Protein AF-A0A8T3SJV3-F1 (afdb_monomer)

Radius of gyration: 27.87 Å; Cα contacts (8 Å, |Δi|>4): 779; chains: 1; bounding box: 63×51×88 Å

Foldseek 3Di:
DDDWDWDWDDLQQKIWIAIPPQQKIKIWFNFDPPPFTWTFIWIDRNVRTQDTDTDGLPPVRLLVQLCSSCVSVVHDSVVSSVRSVVRVVVVVVVVVVVVDDDDPVPDDDDDPLQQAQKPLAFGFAFEEEEDAPPLCPVLVLLQSQLQQQQQDCQAPPIGGSHHEEEEEEALPDQDVVVSVQSNCQSCVQVVHDPVPRNYYHHYDYCVQEALLVCLRVLSNCLVRHQEYEYHAPVSRFDDQDPPHDLVNRVVSNLVSVVSSPTGYYHYAYADPVCNVVVVPDLRHGPTDCSVVVRHQWYWYKDKDWDPDDQPQKTKIKIKIFTNHHNPDDRGDIAIWMWIWGDAPPDDGIHIGIGGVVVVVVCVVVVHDDDDSVLRVLLVVQVVVPQQALVSSCVSVVHDSVVSRVSNVVVVVRVVVVVVVD

Sequence (421 aa):
MTEQHLTTTRLGRSYQVNVDPLGAEFMFRDVNVTGELHADVSVKHGTTHLFRTSTTLSLTGRDRVAKTAAELDSGDGEAWRRATFAAVEAILAEEESLGGLIDLRQAEAAQAGTEMVVEGIFPRANTALIAPNEIGKTTVARALCLSITTGQEIIPGLLPAVTGPVLYVAGEDPYADFHARSLDEICRGIGYMRAEAPHAIDLFKPRGRPLHRLARGLAERADEYVAVILDSHQSLLGEVHDGGGIRDRDSLFWTALDEIGIPSFTIGHPNRGDRQRWNASDGSFAGSDVNQDRIRCRWMARSKDDDEPLIGIYRRRYTLDNLKWTHGPRFAPVSFAIERFRAYGEEGWTLRFTPSEELQREQGEGRSVGRPTVFGETLAAWQAGARAPKQLAEVLSISQATARQRLHRFREDLNKGESDA

Nearest PDB structures (foldseek):
  1nlf-assembly1_A  TM=7.055E-01  e=2.440E-07  Escherichia coli
  8gms-assembly1_F  TM=5.603E-01  e=9.670E-08  Escherichia coli
  8dba-assembly1_A  TM=6.289E-01  e=2.468E-06  Cereibacter sphaeroides
  3cmt-assembly2_D  TM=3.994E-01  e=6.157E-07  unclassified
  3cmw-assembly1_A  TM=4.013E-01  e=2.615E-06  Escherichia coli

Secondary structure (DSSP, 8-state):
-PPPEEEEEEETTEEEEEEETTTEEEEEEEEE-SSS-EEEEEEEETTEEEEEEEEE-SHHHHHHHHHHHHHHHT--HHHHHHHHHHHHHHHHHHHHHHTSPP-TTTSPPPPTTTTEEETTTEESS-EEEE--TTS-HHHHHHHHHHHHHHT---STT--BSS-S-EEEEESS---HHHHHHHHHHHHHHTT--GGG-SS-EEEE--TT--GGGTHHHHHTTGGG-SEEEEE-HHHHSPP--TT--HHHHHHHHHHHHHHH-S-EEEEEPBPHHHHTTGGGS--PBSS-HHHHHH-SEEEEEEEEE-SS--TTEEEEEEEEEEEEESSSSPPPPEEEEEEEE--TT-SS-EEEEEEHHHHHHHHHTT--TT--HHHHHHHHHHHTT--SHHHHHHHHT--HHHHHHHHHHHHHHHHHHTT--

Solvent-accessible surface area (backbone atoms only — not comparable to full-atom values): 22761 Å² total; per-residue (Å²): 132,84,80,72,50,74,52,78,46,80,28,57,56,24,37,40,31,38,33,36,90,76,46,33,38,39,36,35,30,65,55,36,77,83,74,71,43,30,26,43,37,33,39,27,50,73,93,44,75,72,52,74,49,77,44,47,68,45,77,69,37,40,51,48,54,11,50,53,48,15,64,73,66,74,49,61,46,67,59,32,38,52,48,43,49,52,48,51,52,53,49,52,54,51,57,55,54,71,74,48,87,77,59,72,90,74,52,80,74,81,62,89,74,70,56,34,41,26,39,81,73,34,47,66,38,42,21,35,44,31,34,60,85,91,69,53,61,68,56,54,52,52,44,49,49,49,11,23,19,59,55,39,67,51,45,62,87,38,41,35,61,42,68,38,23,31,38,36,37,29,42,71,62,74,52,64,66,62,54,49,51,54,50,46,16,38,24,53,44,74,76,46,60,73,91,69,41,85,30,56,77,46,80,43,66,55,82,83,46,23,41,54,85,42,18,64,74,45,9,68,47,29,88,73,33,68,34,38,39,35,40,28,47,79,45,27,45,56,80,78,49,100,90,50,50,67,54,51,39,49,45,42,39,51,53,21,49,61,38,29,68,52,26,32,42,32,33,34,49,43,30,79,76,39,59,81,42,54,95,78,42,89,64,55,66,51,81,38,70,59,56,66,69,64,42,38,29,34,31,29,55,45,75,46,71,55,96,69,76,50,88,66,37,50,51,33,40,38,36,38,38,51,78,41,42,79,89,56,80,62,48,72,68,47,45,29,27,46,36,41,31,50,59,90,92,57,92,62,61,30,29,36,52,42,46,40,67,61,52,52,50,25,65,74,68,75,43,76,85,81,61,63,59,68,52,61,50,50,52,51,38,37,77,74,64,33,83,46,31,65,48,34,10,62,75,66,74,48,54,50,70,57,24,38,53,52,54,50,51,54,49,58,52,52,60,50,59,66,73,79,108

pLDDT: mean 85.21, std 13.54, range [33.5, 98.12]

Mean predicted aligned error: 10.96 Å

Structure (mmCIF, N/CA/C/O backbone):
data_AF-A0A8T3SJV3-F1
#
_entry.id   AF-A0A8T3SJV3-F1
#
loop_
_atom_site.group_PDB
_atom_site.id
_atom_site.type_symbol
_atom_site.label_atom_id
_atom_site.label_alt_id
_atom_site.label_comp_id
_atom_site.label_asym_id
_atom_site.label_entity_id
_atom_site.label_seq_id
_atom_site.pdbx_PDB_ins_code
_atom_site.Cartn_x
_atom_site.Cartn_y
_atom_site.Cartn_z
_atom_site.occupancy
_atom_site.B_iso_or_equiv
_atom_site.auth_seq_id
_atom_site.auth_comp_id
_atom_site.auth_asym_id
_atom_site.auth_atom_id
_atom_site.pdbx_PDB_model_num
ATOM 1 N N . MET A 1 1 ? -36.702 -9.887 29.565 1.00 53.41 1 MET A N 1
ATOM 2 C CA . MET A 1 1 ? -35.486 -9.129 29.217 1.00 53.41 1 MET A CA 1
ATOM 3 C C . MET A 1 1 ? -35.199 -9.443 27.770 1.00 53.41 1 MET A C 1
ATOM 5 O O . MET A 1 1 ? -35.078 -10.616 27.453 1.00 53.41 1 MET A O 1
ATOM 9 N N . THR A 1 2 ? -35.241 -8.446 26.895 1.00 58.94 2 THR A N 1
ATOM 10 C CA . THR A 1 2 ? -34.929 -8.629 25.475 1.00 58.94 2 THR A CA 1
ATOM 11 C C . THR A 1 2 ? -33.422 -8.827 25.354 1.00 58.94 2 THR A C 1
ATOM 13 O O . THR A 1 2 ? -32.664 -8.030 25.906 1.00 58.94 2 THR A O 1
ATOM 16 N N . GLU A 1 3 ? -33.001 -9.919 24.726 1.00 76.81 3 GLU A N 1
ATOM 17 C CA . GLU A 1 3 ? -31.591 -10.230 24.488 1.00 76.81 3 GLU A CA 1
ATOM 18 C C . GLU A 1 3 ? -30.996 -9.159 23.559 1.00 76.81 3 GLU A C 1
ATOM 20 O O . GLU A 1 3 ? -31.620 -8.790 22.563 1.00 76.81 3 GLU A O 1
ATOM 25 N N . GLN A 1 4 ? -29.850 -8.582 23.932 1.00 81.81 4 GLN A N 1
ATOM 26 C CA . GLN A 1 4 ? -29.147 -7.624 23.077 1.00 81.81 4 GLN A CA 1
ATOM 27 C C . GLN A 1 4 ? -28.319 -8.404 22.063 1.00 81.81 4 GLN A C 1
ATOM 29 O O . GLN A 1 4 ? -27.531 -9.267 22.447 1.00 81.81 4 GLN A O 1
ATOM 34 N N . HIS A 1 5 ? -28.477 -8.081 20.784 1.00 89.38 5 HIS A N 1
ATOM 35 C CA . HIS A 1 5 ? -27.623 -8.623 19.736 1.00 89.38 5 HIS A CA 1
ATOM 36 C C . HIS A 1 5 ? -26.488 -7.636 19.471 1.00 89.38 5 HIS A C 1
ATOM 38 O O . HIS A 1 5 ? -26.721 -6.451 19.237 1.00 89.38 5 HIS A O 1
ATOM 44 N N . LEU A 1 6 ? -25.256 -8.132 19.559 1.00 93.69 6 LEU A N 1
ATOM 45 C CA . LEU A 1 6 ? -24.036 -7.349 19.407 1.00 93.69 6 LEU A CA 1
ATOM 46 C C . LEU A 1 6 ? -23.305 -7.821 18.158 1.00 93.69 6 LEU A C 1
ATOM 48 O O . LEU A 1 6 ? -23.111 -9.021 17.973 1.00 93.69 6 LEU A O 1
ATOM 52 N N . THR A 1 7 ? -22.865 -6.877 17.334 1.00 94.19 7 THR A N 1
ATOM 53 C CA . THR A 1 7 ? -21.904 -7.153 16.261 1.00 94.19 7 THR A CA 1
ATOM 54 C C . THR A 1 7 ? -20.659 -6.321 16.508 1.00 94.19 7 THR A C 1
ATOM 56 O O . THR A 1 7 ? -20.746 -5.093 16.537 1.00 94.19 7 THR A O 1
ATOM 59 N N . THR A 1 8 ? -19.519 -6.988 16.676 1.00 94.06 8 THR A N 1
ATOM 60 C CA . THR A 1 8 ? -18.215 -6.351 16.887 1.00 94.06 8 THR A CA 1
ATOM 61 C C . THR A 1 8 ? -17.354 -6.527 15.644 1.00 94.06 8 THR A C 1
ATOM 63 O O . THR A 1 8 ? -17.212 -7.634 15.130 1.00 94.06 8 THR A O 1
ATOM 66 N N . THR A 1 9 ? -16.756 -5.440 15.170 1.00 90.88 9 THR A N 1
ATOM 67 C CA . THR A 1 9 ? -15.802 -5.435 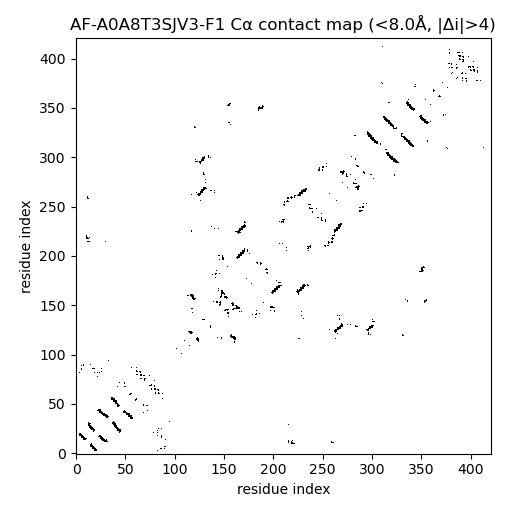14.060 1.00 90.88 9 THR A CA 1
ATOM 68 C C . THR A 1 9 ? -14.520 -4.761 14.521 1.00 90.88 9 THR A C 1
ATOM 70 O O . THR A 1 9 ? -14.537 -3.616 14.977 1.00 90.88 9 THR A O 1
ATOM 73 N N . ARG A 1 10 ? -13.398 -5.476 14.417 1.00 86.62 10 ARG A N 1
ATOM 74 C CA . ARG A 1 10 ? -12.076 -4.951 14.758 1.00 86.62 10 ARG A CA 1
ATOM 75 C C . ARG A 1 10 ? -11.429 -4.303 13.536 1.00 86.62 10 ARG A C 1
ATOM 77 O O . ARG A 1 10 ? -11.352 -4.917 12.478 1.00 86.62 10 ARG A O 1
ATOM 84 N N . LEU A 1 11 ? -10.923 -3.087 13.713 1.00 83.69 11 LEU A N 1
ATOM 85 C CA . LEU A 1 11 ? -10.295 -2.254 12.689 1.00 83.69 11 LEU A CA 1
ATOM 86 C C . LEU A 1 11 ? -8.917 -1.792 13.194 1.00 83.69 11 LEU A C 1
ATOM 88 O O . LEU A 1 11 ? -8.758 -0.694 13.734 1.00 83.69 11 LEU A O 1
ATOM 92 N N . GLY A 1 12 ? -7.917 -2.673 13.112 1.00 79.25 12 GLY A N 1
ATOM 93 C CA . GLY A 1 12 ? -6.610 -2.455 13.740 1.00 79.25 12 GLY A CA 1
ATOM 94 C C . GLY A 1 12 ? -6.724 -2.393 15.269 1.00 79.25 12 GLY A C 1
ATOM 95 O O . GLY A 1 12 ? -7.084 -3.380 15.909 1.00 79.25 12 GLY A O 1
ATOM 96 N N . ARG A 1 13 ? -6.418 -1.231 15.863 1.00 81.56 13 ARG A N 1
ATOM 97 C CA . ARG A 1 13 ? -6.594 -0.950 17.307 1.00 81.56 13 ARG A CA 1
ATOM 98 C C . ARG A 1 13 ? -7.933 -0.290 17.658 1.00 81.56 13 ARG A C 1
ATOM 100 O O . ARG A 1 13 ? -8.134 0.129 18.800 1.00 81.56 13 ARG A O 1
ATOM 107 N N . SER A 1 14 ? -8.816 -0.138 16.678 1.00 88.81 14 SER A N 1
ATOM 108 C CA . SER A 1 14 ? -10.160 0.401 16.859 1.00 88.81 14 SER A CA 1
ATOM 109 C C . SER A 1 14 ? -11.202 -0.721 16.811 1.00 88.81 14 SER A C 1
ATOM 111 O O . SER A 1 14 ? -10.993 -1.754 16.178 1.00 88.81 14 SER A O 1
ATOM 113 N N . TYR A 1 15 ? -12.340 -0.505 17.465 1.00 92.19 15 TYR A N 1
ATOM 114 C CA . TYR A 1 15 ? -13.470 -1.430 17.498 1.00 92.19 15 TYR A CA 1
ATOM 115 C C . TYR A 1 15 ? -14.757 -0.690 17.176 1.00 92.19 15 TYR A C 1
ATOM 117 O O . TYR A 1 15 ? -15.078 0.310 17.821 1.00 92.19 15 TYR A O 1
ATOM 125 N N . GLN A 1 16 ? -15.514 -1.218 16.224 1.00 94.50 16 GLN A N 1
ATOM 126 C CA . GLN A 1 16 ? -16.895 -0.827 15.994 1.00 94.50 16 GLN A CA 1
ATOM 127 C C . GLN A 1 16 ? -17.814 -1.862 16.635 1.00 94.50 16 GLN A C 1
ATOM 129 O O . GLN A 1 16 ? -17.671 -3.055 16.379 1.00 94.50 16 GLN A O 1
ATOM 134 N N . VAL A 1 17 ? -18.757 -1.410 17.456 1.00 96.38 17 VAL A N 1
ATOM 135 C CA . VAL A 1 17 ? -19.753 -2.264 18.102 1.00 96.38 17 VAL A CA 1
ATOM 136 C C . VAL A 1 17 ? -21.145 -1.727 17.814 1.00 96.38 17 VAL A C 1
ATOM 138 O O . VAL A 1 17 ? -21.487 -0.620 18.226 1.00 96.38 17 VAL A O 1
ATOM 141 N N . ASN A 1 18 ? -21.952 -2.529 17.128 1.00 96.44 18 ASN A N 1
ATOM 142 C CA . ASN A 1 18 ? -23.364 -2.252 16.885 1.00 96.44 18 ASN A CA 1
ATOM 143 C C . ASN A 1 18 ? -24.213 -3.000 17.919 1.00 96.44 18 ASN A C 1
ATOM 145 O O . ASN A 1 18 ? -23.972 -4.184 18.166 1.00 96.44 18 ASN A O 1
ATOM 149 N N . VAL A 1 19 ? -25.184 -2.312 18.526 1.00 95.44 19 VAL A N 1
ATOM 150 C CA . VAL A 1 19 ? -26.046 -2.849 19.588 1.00 95.44 19 VAL A CA 1
ATOM 151 C C . VAL A 1 19 ? -27.517 -2.776 19.181 1.00 95.44 19 VAL A C 1
ATOM 153 O O . VAL A 1 19 ? -28.137 -1.708 19.213 1.00 95.44 19 VAL A O 1
ATOM 156 N N . ASP A 1 20 ? -28.101 -3.932 18.882 1.00 92.06 20 ASP A N 1
ATOM 157 C CA . ASP A 1 20 ? -29.518 -4.092 18.560 1.00 92.06 20 ASP A CA 1
ATOM 158 C C . ASP A 1 20 ? -30.336 -4.562 19.778 1.00 92.06 20 ASP A C 1
ATOM 160 O O . ASP A 1 20 ? -29.818 -5.262 20.655 1.00 92.06 20 ASP A O 1
ATOM 164 N N . PRO A 1 21 ? -31.630 -4.193 19.873 1.00 90.44 21 PRO A N 1
ATOM 165 C CA . PRO A 1 21 ? -32.402 -3.375 18.927 1.00 90.44 21 PRO A CA 1
ATOM 166 C C . PRO A 1 21 ? -32.276 -1.860 19.172 1.00 90.44 21 PRO A C 1
ATOM 168 O O . PRO A 1 21 ? -33.058 -1.092 18.620 1.00 90.44 21 PRO A O 1
ATOM 171 N N . LEU A 1 22 ? -31.348 -1.418 20.031 1.00 91.50 22 LEU A N 1
ATOM 172 C CA . LEU A 1 22 ? -31.178 0.006 20.339 1.00 91.50 22 LEU A CA 1
ATOM 173 C C . LEU A 1 22 ? -30.741 0.811 19.103 1.00 91.50 22 LEU A C 1
ATOM 175 O O . LEU A 1 22 ? -30.926 2.018 19.087 1.00 91.50 22 LEU A O 1
ATOM 179 N N . GLY A 1 23 ? -30.161 0.170 18.082 1.00 92.19 23 GLY A N 1
ATOM 180 C CA . GLY A 1 23 ? -29.644 0.857 16.896 1.00 92.19 23 GLY A CA 1
ATOM 181 C C . GLY A 1 23 ? -28.459 1.771 17.221 1.00 92.19 23 GLY A C 1
ATOM 182 O O . GLY A 1 23 ? -28.216 2.756 16.517 1.00 92.19 23 GLY A O 1
ATOM 183 N N . ALA A 1 24 ? -27.759 1.480 18.321 1.00 95.06 24 ALA A N 1
ATOM 184 C CA . ALA A 1 24 ? -26.604 2.238 18.772 1.00 95.06 24 ALA A CA 1
ATOM 185 C C . ALA A 1 24 ? -25.328 1.689 18.127 1.00 95.06 24 ALA A C 1
ATOM 187 O O . ALA A 1 24 ? -25.087 0.484 18.145 1.00 95.06 24 ALA A O 1
ATOM 188 N N . GLU A 1 25 ? -24.489 2.585 17.619 1.00 97.19 25 GLU A N 1
ATOM 189 C CA . GLU A 1 25 ? -23.148 2.272 17.128 1.00 97.19 25 GLU A CA 1
ATOM 190 C C . GLU A 1 25 ? -22.127 2.956 18.037 1.00 97.19 25 GLU A C 1
ATOM 192 O O . GLU A 1 25 ? -22.140 4.178 18.214 1.00 97.19 25 GLU A O 1
ATOM 197 N N . PHE A 1 26 ? -21.219 2.165 18.597 1.00 96.69 26 PHE A N 1
ATOM 198 C CA . PHE A 1 26 ? -20.078 2.637 19.362 1.00 96.69 26 PHE A CA 1
ATOM 199 C C . PHE A 1 26 ? -18.807 2.407 18.554 1.00 96.69 26 PHE A C 1
ATOM 201 O O . PHE A 1 26 ? -18.559 1.310 18.066 1.00 96.69 26 PHE A O 1
ATOM 208 N N . MET A 1 27 ? -17.969 3.430 18.452 1.00 95.00 27 MET A N 1
ATOM 209 C CA . MET A 1 27 ? -16.641 3.329 17.863 1.00 95.00 27 MET A CA 1
ATOM 210 C C . MET A 1 27 ? -15.602 3.663 18.926 1.00 95.00 27 MET A C 1
ATOM 212 O O . MET A 1 27 ? -15.489 4.820 19.336 1.00 95.00 27 MET A O 1
ATOM 216 N N . PHE A 1 28 ? -14.843 2.662 19.352 1.00 93.25 28 PHE A N 1
ATOM 217 C CA . PHE A 1 28 ? -13.789 2.768 20.353 1.00 93.25 28 PHE A CA 1
ATOM 218 C C . PHE A 1 28 ? -12.440 2.787 19.650 1.00 93.25 28 PHE A C 1
ATOM 220 O O . PHE A 1 28 ? -12.021 1.784 19.083 1.00 93.25 28 PHE A O 1
ATOM 227 N N . ARG A 1 29 ? -11.764 3.933 19.659 1.00 89.25 29 ARG A N 1
ATOM 228 C CA . ARG A 1 29 ? -10.498 4.134 18.948 1.00 89.25 29 ARG A CA 1
ATOM 229 C C . ARG A 1 29 ? -9.308 4.111 19.889 1.00 89.25 29 ARG A C 1
ATOM 231 O O . ARG A 1 29 ? -9.427 4.560 21.027 1.00 89.25 29 ARG A O 1
ATOM 238 N N . ASP A 1 30 ? -8.154 3.692 19.369 1.00 81.69 30 ASP A N 1
ATOM 239 C CA . ASP A 1 30 ? -6.894 3.594 20.122 1.00 81.69 30 ASP A CA 1
ATOM 240 C C . ASP A 1 30 ? -7.043 2.786 21.412 1.00 81.69 30 ASP A C 1
ATOM 242 O O . ASP A 1 30 ? -6.553 3.193 22.470 1.00 81.69 30 ASP A O 1
ATOM 246 N N . VAL A 1 31 ? -7.730 1.645 21.332 1.00 83.50 31 VAL A N 1
ATOM 247 C CA . VAL A 1 31 ? -7.886 0.785 22.498 1.00 83.50 31 VAL A CA 1
ATOM 248 C C . VAL A 1 31 ? -6.495 0.364 22.972 1.00 83.50 31 VAL A C 1
ATOM 250 O O . VAL A 1 31 ? -5.650 -0.146 22.222 1.00 83.50 31 VAL A O 1
ATOM 253 N N . ASN A 1 32 ? -6.204 0.698 24.226 1.00 77.94 32 ASN A N 1
ATOM 254 C CA . ASN A 1 32 ? -4.942 0.377 24.865 1.00 77.94 32 ASN A CA 1
ATOM 255 C C . ASN A 1 32 ? -5.185 -0.454 26.120 1.00 77.94 32 ASN A C 1
ATOM 257 O O . ASN A 1 32 ? -5.741 0.043 27.095 1.00 77.94 32 ASN A O 1
ATOM 261 N N . VAL A 1 33 ? -4.721 -1.701 26.081 1.00 70.19 33 VAL A N 1
ATOM 262 C CA . VAL A 1 33 ? -4.830 -2.694 27.157 1.00 70.19 33 VAL A CA 1
ATOM 263 C C . VAL A 1 33 ? -3.687 -2.627 28.181 1.00 70.19 33 VAL A C 1
ATOM 265 O O . VAL A 1 33 ? -3.643 -3.432 29.109 1.00 70.19 33 VAL A O 1
ATOM 268 N N . THR A 1 34 ? -2.758 -1.666 28.085 1.00 63.56 34 THR A N 1
ATOM 269 C CA . THR A 1 34 ? -1.727 -1.488 29.123 1.00 63.56 34 THR A CA 1
ATOM 270 C C . THR A 1 34 ? 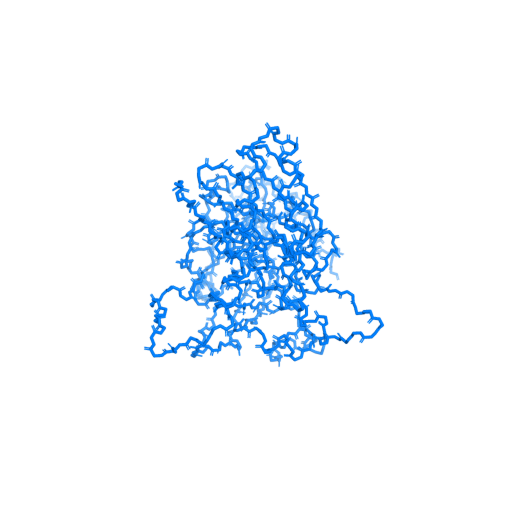-2.313 -0.830 30.378 1.00 63.56 34 THR A C 1
ATOM 272 O O . THR A 1 34 ? -2.253 0.390 30.532 1.00 63.56 34 THR A O 1
ATOM 275 N N . GLY A 1 35 ? -2.860 -1.638 31.288 1.00 66.81 35 GLY A N 1
ATOM 276 C CA . GLY A 1 35 ? -3.470 -1.173 32.535 1.00 66.81 35 GLY A CA 1
ATOM 277 C C . GLY A 1 35 ? -4.979 -0.990 32.396 1.00 66.81 35 GLY A C 1
ATOM 27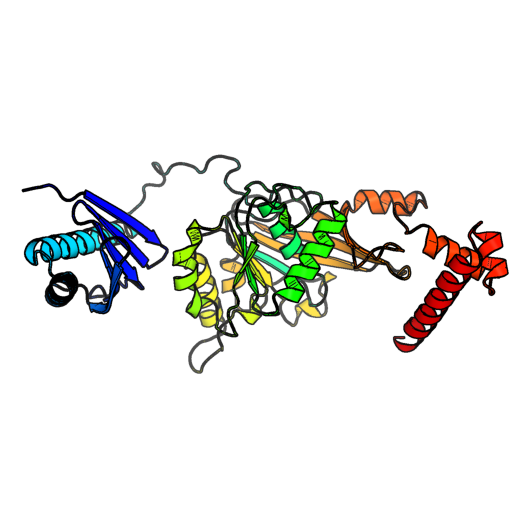8 O O . GLY A 1 35 ? -5.686 -1.944 32.085 1.00 66.81 35 GLY A O 1
ATOM 279 N N . GLU A 1 36 ? -5.490 0.214 32.656 1.00 68.62 36 GLU A N 1
ATOM 280 C CA . GLU A 1 36 ? -6.909 0.502 32.439 1.00 68.62 36 GLU A CA 1
ATOM 281 C C . GLU A 1 36 ? -7.181 0.781 30.952 1.00 68.62 36 GLU A C 1
ATOM 283 O O . GLU A 1 36 ? -6.508 1.610 30.338 1.00 68.62 36 GLU A O 1
ATOM 288 N N . LEU A 1 37 ? -8.187 0.101 30.390 1.00 80.50 37 LEU A N 1
ATOM 289 C CA . LEU A 1 37 ? -8.568 0.197 28.980 1.00 80.50 37 LEU A CA 1
ATOM 290 C C . LEU A 1 37 ? -8.942 1.646 28.624 1.00 80.50 37 LEU A C 1
ATOM 292 O O . LEU A 1 37 ? -10.012 2.119 29.000 1.00 80.50 37 LEU A O 1
ATOM 296 N N . HIS A 1 38 ? -8.074 2.368 27.922 1.00 88.00 38 HIS A N 1
ATOM 297 C CA . HIS A 1 38 ? -8.344 3.737 27.471 1.00 88.00 38 HIS A CA 1
ATOM 298 C C . HIS A 1 38 ? -8.762 3.737 26.000 1.00 88.00 38 HIS A C 1
ATOM 300 O O . HIS A 1 38 ? -8.158 3.023 25.201 1.00 88.00 38 HIS A O 1
ATOM 306 N N . ALA A 1 39 ? -9.763 4.548 25.643 1.00 89.88 39 ALA A N 1
ATOM 307 C CA . ALA A 1 39 ? -10.222 4.692 24.265 1.00 89.88 39 ALA A CA 1
ATOM 308 C C . ALA A 1 39 ? -10.775 6.096 23.968 1.00 89.88 39 ALA A C 1
ATOM 310 O O . ALA A 1 39 ? -11.297 6.795 24.841 1.00 89.88 39 ALA A O 1
ATOM 311 N N . ASP A 1 40 ? -10.705 6.492 22.700 1.00 91.94 40 ASP A N 1
ATOM 312 C CA . ASP A 1 40 ? -11.484 7.598 22.144 1.00 91.94 40 ASP A CA 1
ATOM 313 C C . ASP A 1 40 ? -12.798 7.052 21.570 1.00 91.94 40 ASP A C 1
ATOM 315 O O . ASP A 1 40 ? -12.828 6.402 20.525 1.00 91.94 40 ASP A O 1
ATOM 319 N N . VAL A 1 41 ? -13.880 7.278 22.308 1.00 94.31 41 VAL A N 1
ATOM 320 C CA . VAL A 1 41 ? -15.206 6.710 22.079 1.00 94.31 41 VAL A CA 1
ATOM 321 C C . VAL A 1 41 ? -16.064 7.702 21.310 1.00 94.31 41 VAL A C 1
ATOM 323 O O . VAL A 1 41 ? -16.246 8.843 21.733 1.00 94.31 41 VAL A O 1
ATOM 326 N N . SER A 1 42 ? -16.644 7.261 20.201 1.00 96.50 42 SER A N 1
ATOM 327 C CA . SER A 1 42 ? -17.703 7.971 19.485 1.00 96.50 42 SER A CA 1
ATOM 328 C C . SER A 1 42 ? -18.975 7.138 19.515 1.00 96.50 42 SER A C 1
ATOM 330 O O . SER A 1 42 ? -18.911 5.923 19.353 1.00 96.50 42 SER A O 1
ATOM 332 N N . VAL A 1 43 ? -20.113 7.790 19.742 1.00 96.56 43 VAL A N 1
ATOM 333 C CA . VAL A 1 43 ? -21.419 7.130 19.843 1.00 96.56 43 VAL A CA 1
ATOM 334 C C . VAL A 1 43 ? -22.367 7.727 18.813 1.00 96.56 43 VAL A C 1
ATOM 336 O O . VAL A 1 43 ? -22.484 8.954 18.699 1.00 96.56 43 VAL A O 1
ATOM 339 N N . LYS A 1 44 ? -23.058 6.860 18.076 1.00 96.88 44 LYS A N 1
ATOM 340 C CA . LYS A 1 44 ? -24.134 7.217 17.153 1.00 96.88 44 LYS A CA 1
ATOM 341 C C . LYS A 1 44 ? -25.406 6.444 17.490 1.00 96.88 44 LYS A C 1
ATOM 343 O O . LYS A 1 44 ? -25.342 5.342 18.028 1.00 96.88 44 LYS A O 1
ATOM 348 N N . HIS A 1 45 ? -26.546 7.015 17.126 1.00 96.06 45 HIS A N 1
ATOM 349 C CA . HIS A 1 45 ? -27.838 6.335 17.122 1.00 96.06 45 HIS A CA 1
ATOM 350 C C . HIS A 1 45 ? -28.478 6.528 15.744 1.00 96.06 45 HIS A C 1
ATOM 352 O O . HIS A 1 45 ? -28.711 7.661 15.304 1.00 96.06 45 HIS A O 1
ATOM 358 N N . GLY A 1 46 ? -28.669 5.426 15.012 1.00 90.75 46 GLY A N 1
ATOM 359 C CA . GLY A 1 46 ? -28.992 5.477 13.586 1.00 90.75 46 GLY A CA 1
ATOM 360 C C . GLY A 1 46 ? -27.934 6.263 12.799 1.00 90.75 46 GLY A C 1
ATOM 361 O O . GLY A 1 46 ? -26.742 5.980 12.876 1.00 90.75 46 GLY A O 1
ATOM 362 N N . THR A 1 47 ? -28.351 7.292 12.059 1.00 90.69 47 THR A N 1
ATOM 363 C CA . THR A 1 47 ? -27.437 8.160 11.290 1.00 90.69 47 THR A CA 1
ATOM 364 C C . THR A 1 47 ? -26.885 9.344 12.090 1.00 90.69 47 THR A C 1
ATOM 366 O O . THR A 1 47 ? -26.066 10.106 11.573 1.00 90.69 47 THR A O 1
ATOM 369 N N . THR A 1 48 ? -27.342 9.548 13.327 1.00 94.06 48 THR A N 1
ATOM 370 C CA . THR A 1 48 ? -27.022 10.740 14.118 1.00 94.06 48 THR A CA 1
ATOM 371 C C . THR A 1 48 ? -25.818 10.482 15.009 1.00 94.06 48 THR A C 1
ATOM 373 O O . THR A 1 48 ? -25.840 9.603 15.868 1.00 94.06 48 THR A O 1
ATOM 376 N N . HIS A 1 49 ? -24.766 11.284 14.847 1.00 96.31 49 HIS A N 1
ATOM 377 C CA . HIS A 1 49 ? -23.644 11.295 15.781 1.00 96.31 49 HIS A CA 1
ATOM 378 C C . HIS A 1 49 ? -24.024 12.060 17.050 1.00 96.31 49 HIS A C 1
ATOM 380 O O . HIS A 1 49 ? -24.289 13.260 16.986 1.00 96.31 49 HIS A O 1
ATOM 386 N N . LEU A 1 50 ? -24.000 11.381 18.198 1.00 96.25 50 LEU A N 1
ATOM 387 C CA . LEU A 1 50 ? -24.332 11.985 19.485 1.00 96.25 50 LEU A CA 1
ATOM 388 C C . LEU A 1 50 ? -23.128 12.753 20.036 1.00 96.25 50 LEU A C 1
ATOM 390 O O . LEU A 1 50 ? -23.194 13.964 20.236 1.00 96.25 50 LEU A O 1
ATOM 394 N N . PHE A 1 51 ? -21.998 12.072 20.246 1.00 96.75 51 PHE A N 1
ATOM 395 C CA . PHE A 1 51 ? -20.785 12.693 20.783 1.00 96.75 51 PHE A CA 1
ATOM 396 C C . PHE A 1 51 ? -19.520 11.868 20.518 1.00 96.75 51 PHE A C 1
ATOM 398 O O . PHE A 1 51 ? -19.570 10.702 20.124 1.00 96.75 51 PHE A O 1
ATOM 405 N N . ARG A 1 52 ? -18.373 12.503 20.786 1.00 95.81 52 ARG A N 1
ATOM 406 C CA . ARG A 1 52 ? -17.042 11.891 20.830 1.00 95.81 52 ARG A CA 1
ATOM 407 C C . ARG A 1 52 ? -16.315 12.331 22.097 1.00 95.81 52 ARG A C 1
ATOM 409 O O . ARG A 1 52 ? -16.352 13.513 22.441 1.00 95.81 52 ARG A O 1
ATOM 416 N N . THR A 1 53 ? -15.670 11.405 22.797 1.00 94.50 53 THR A N 1
ATOM 417 C CA . THR A 1 53 ? -14.938 11.688 24.034 1.00 94.50 53 THR A CA 1
ATOM 418 C C . THR A 1 53 ? -13.794 10.703 24.251 1.00 94.50 53 THR A C 1
ATOM 420 O O . THR A 1 53 ? -13.899 9.539 23.889 1.00 94.50 53 THR A O 1
ATOM 423 N N . SER A 1 54 ? -12.718 11.145 24.899 1.00 92.75 54 SER A N 1
ATOM 424 C CA . SER A 1 54 ? -11.652 10.251 25.359 1.00 92.75 54 SER A CA 1
ATOM 425 C C . SER A 1 54 ? -11.894 9.882 26.814 1.00 92.75 54 SER A C 1
ATOM 427 O O . SER A 1 54 ? -12.097 10.759 27.659 1.00 92.75 54 SER A O 1
ATOM 429 N N . THR A 1 55 ? -11.912 8.587 27.114 1.00 92.31 55 THR A N 1
ATOM 430 C CA . THR A 1 55 ? -12.164 8.113 28.470 1.00 92.31 55 THR A CA 1
ATOM 431 C C . THR A 1 55 ? -11.502 6.771 28.739 1.00 92.31 55 THR A C 1
ATOM 433 O O . THR A 1 55 ? -11.236 5.980 27.833 1.00 92.31 55 THR A O 1
ATOM 436 N N . THR A 1 56 ? -11.269 6.504 30.017 1.00 90.06 56 THR A N 1
ATOM 437 C CA . THR A 1 56 ? -10.971 5.159 30.486 1.00 90.06 56 THR A CA 1
ATOM 438 C C . THR A 1 56 ? -12.273 4.380 30.584 1.00 90.06 56 THR A C 1
ATOM 440 O O . THR A 1 56 ? -13.221 4.828 31.220 1.00 90.06 56 THR A O 1
ATOM 443 N N . LEU A 1 57 ? -12.322 3.185 30.016 1.00 86.06 57 LEU A N 1
ATOM 444 C CA . LEU A 1 57 ? -13.472 2.284 30.007 1.00 86.06 57 LEU A CA 1
ATOM 445 C C . LEU A 1 57 ? -13.623 1.520 31.337 1.00 86.06 57 LEU A C 1
ATOM 447 O O . LEU A 1 57 ? -14.038 0.360 31.367 1.00 86.06 57 LEU A O 1
ATOM 451 N N . SER A 1 58 ? -13.304 2.181 32.452 1.00 89.19 58 SER A N 1
ATOM 452 C CA . SER A 1 58 ? -13.613 1.737 33.813 1.00 89.19 58 SER A CA 1
ATOM 453 C C . SER A 1 58 ? -15.110 1.902 34.102 1.00 89.19 58 SER A C 1
ATOM 455 O O . SER A 1 58 ? -15.834 2.530 33.329 1.00 89.19 58 SER A O 1
ATOM 457 N N . LEU A 1 59 ? -15.598 1.375 35.230 1.00 89.50 59 LEU A N 1
ATOM 458 C CA . LEU A 1 59 ? -17.015 1.490 35.613 1.00 89.50 59 LEU A CA 1
ATOM 459 C C . LEU A 1 59 ? -17.532 2.938 35.555 1.00 89.50 59 LEU A C 1
ATOM 461 O O . LEU A 1 59 ? -18.619 3.185 35.038 1.00 89.50 59 LEU A O 1
ATOM 465 N N . THR A 1 60 ? -16.739 3.904 36.025 1.00 91.62 60 THR A N 1
ATOM 466 C CA . THR A 1 60 ? -17.113 5.325 36.015 1.00 91.62 60 THR A CA 1
ATOM 467 C C . THR A 1 60 ? -17.120 5.925 34.611 1.00 91.62 60 THR A C 1
ATOM 469 O O . THR A 1 60 ? -18.007 6.719 34.295 1.00 91.62 60 THR A O 1
ATOM 472 N N . GLY A 1 61 ? -16.172 5.549 33.750 1.00 91.94 61 GLY A N 1
ATOM 473 C CA . GLY A 1 61 ? -16.151 6.006 32.361 1.00 91.94 61 GLY A CA 1
ATOM 474 C C . GLY A 1 61 ? -17.293 5.422 31.531 1.00 91.94 61 GLY A C 1
ATOM 475 O O . GLY A 1 61 ? -17.952 6.163 30.803 1.00 91.94 61 GLY A O 1
ATOM 476 N N . ARG A 1 62 ? -17.602 4.130 31.712 1.00 94.06 62 ARG A N 1
ATOM 477 C CA . ARG A 1 62 ? -18.763 3.462 31.096 1.00 94.06 62 ARG A CA 1
ATOM 478 C C . ARG A 1 62 ? -20.069 4.157 31.478 1.00 94.06 62 ARG A C 1
ATOM 480 O O . ARG A 1 62 ? -20.862 4.493 30.602 1.00 94.06 62 ARG A O 1
ATOM 487 N N . ASP A 1 63 ? -20.259 4.440 32.767 1.00 95.38 63 ASP A N 1
ATOM 488 C CA . ASP A 1 63 ? -21.449 5.143 33.260 1.00 95.38 63 ASP A CA 1
ATOM 489 C C . ASP A 1 63 ? -21.559 6.561 32.696 1.00 95.38 63 ASP A C 1
ATOM 491 O O . ASP A 1 63 ? -22.652 7.006 32.343 1.00 95.38 63 ASP A O 1
ATOM 495 N N . ARG A 1 64 ? -20.431 7.267 32.555 1.00 95.00 64 ARG A N 1
ATOM 496 C CA . ARG A 1 64 ? -20.402 8.593 31.930 1.00 95.00 64 ARG A CA 1
ATOM 497 C C . ARG A 1 64 ? -20.824 8.533 30.462 1.00 95.00 64 ARG A C 1
ATOM 499 O O . ARG A 1 64 ? -21.665 9.331 30.062 1.00 95.00 64 ARG A O 1
ATOM 506 N N . VAL A 1 65 ? -20.270 7.602 29.682 1.00 95.31 65 VAL A N 1
ATOM 507 C CA . VAL A 1 65 ? -20.618 7.410 28.262 1.00 95.31 65 VAL A CA 1
ATOM 508 C C . VAL A 1 65 ? -22.108 7.098 28.117 1.00 95.31 65 VAL A C 1
ATOM 510 O O . VAL A 1 65 ? -22.795 7.782 27.360 1.00 95.31 65 VAL A O 1
ATOM 513 N N . ALA A 1 66 ? -22.625 6.143 28.896 1.00 96.19 66 ALA A N 1
ATOM 514 C CA . ALA A 1 66 ? -24.037 5.768 28.878 1.00 96.19 66 ALA A CA 1
ATOM 515 C C . ALA A 1 66 ? -24.963 6.942 29.220 1.00 96.19 66 ALA A C 1
ATOM 517 O O . ALA A 1 66 ? -25.943 7.190 28.520 1.00 96.19 66 ALA A O 1
ATOM 518 N N . LYS A 1 67 ? -24.637 7.689 30.283 1.00 96.12 67 LYS A N 1
ATOM 519 C CA . LYS A 1 67 ? -25.429 8.839 30.725 1.00 96.12 67 LYS A CA 1
ATOM 520 C C . LYS A 1 67 ? -25.440 9.950 29.677 1.00 96.12 67 LYS A C 1
ATOM 522 O O . LYS A 1 67 ? -26.507 10.459 29.357 1.00 96.12 67 LYS A O 1
ATOM 527 N N . THR A 1 68 ? -24.281 10.299 29.118 1.00 96.56 68 THR A N 1
ATOM 528 C CA . THR A 1 68 ? -24.189 11.322 28.067 1.00 96.56 68 THR A CA 1
ATOM 529 C C . THR A 1 68 ? -24.941 10.902 26.802 1.00 96.56 68 THR A C 1
ATOM 531 O O . THR A 1 68 ? -25.618 11.738 26.209 1.00 96.56 68 THR A O 1
ATOM 534 N N . ALA A 1 69 ? -24.882 9.624 26.409 1.00 95.75 69 ALA A N 1
ATOM 535 C CA . ALA A 1 69 ? -25.658 9.112 25.280 1.00 95.75 69 ALA A CA 1
ATOM 536 C C . ALA A 1 69 ? -27.165 9.257 25.522 1.00 95.75 69 ALA A C 1
ATOM 538 O O . ALA A 1 69 ? -27.856 9.854 24.703 1.00 95.75 69 ALA A O 1
ATOM 539 N N . ALA A 1 70 ? -27.650 8.799 26.678 1.00 96.38 70 ALA A N 1
ATOM 540 C CA . ALA A 1 70 ? -29.061 8.880 27.039 1.00 96.38 70 ALA A CA 1
ATOM 541 C C . ALA A 1 70 ? -29.587 10.321 27.110 1.00 96.38 70 ALA A C 1
ATOM 543 O O . ALA A 1 70 ? -30.694 10.592 26.648 1.00 96.38 70 ALA A O 1
ATOM 544 N N . GLU A 1 71 ? -28.794 11.247 27.662 1.00 96.00 71 GLU A N 1
ATOM 545 C CA . GLU A 1 71 ? -29.142 12.671 27.746 1.00 96.00 71 GLU A CA 1
ATOM 546 C C . GLU A 1 71 ? -29.261 13.316 26.360 1.00 96.00 71 GLU A C 1
ATOM 548 O O . GLU A 1 71 ? -30.215 14.050 26.108 1.00 96.00 71 GLU A O 1
ATOM 553 N N . LEU A 1 72 ? -28.318 13.038 25.454 1.00 95.62 72 LEU A N 1
ATOM 554 C CA . LEU A 1 72 ? -28.312 13.616 24.105 1.00 95.62 72 LEU A CA 1
ATOM 555 C C . LEU A 1 72 ? -29.356 12.984 23.184 1.00 95.62 72 LEU A C 1
ATOM 557 O O . LEU A 1 72 ? -29.909 13.667 22.325 1.00 95.62 72 LEU A O 1
ATOM 561 N N . ASP A 1 73 ? -29.637 11.701 23.377 1.00 94.62 73 ASP A N 1
ATOM 562 C CA . ASP A 1 73 ? -30.645 10.962 22.623 1.00 94.62 73 ASP A CA 1
ATOM 563 C C . ASP A 1 73 ? -32.072 11.185 23.157 1.00 94.62 73 ASP A C 1
ATOM 565 O O . ASP A 1 73 ? -33.051 10.831 22.507 1.00 94.62 73 ASP A O 1
ATOM 569 N N . SER A 1 74 ? -32.214 11.781 24.351 1.00 89.88 74 SER A N 1
ATOM 570 C CA . SER A 1 74 ? -33.488 11.845 25.091 1.00 89.88 74 SER A CA 1
ATOM 571 C C . SER A 1 74 ? -34.140 10.461 25.272 1.00 89.88 74 SER A C 1
ATOM 573 O O . SER A 1 74 ? -35.366 10.332 25.263 1.00 89.88 74 SER A O 1
ATOM 575 N N . GLY A 1 75 ? -33.308 9.423 25.405 1.00 82.50 75 GLY A N 1
ATOM 576 C CA . GLY A 1 75 ? -33.703 8.014 25.379 1.00 82.50 75 GLY A CA 1
ATOM 577 C C . GLY A 1 75 ? -33.762 7.342 26.755 1.00 82.50 75 GLY A C 1
ATOM 578 O O . GLY A 1 75 ? -33.558 7.962 27.800 1.00 82.50 75 GLY A O 1
ATOM 579 N N . ASP A 1 76 ? -34.024 6.032 26.761 1.00 91.25 76 ASP A N 1
ATOM 580 C CA . ASP A 1 76 ? -34.008 5.207 27.977 1.00 91.25 76 ASP A CA 1
ATOM 581 C C . ASP A 1 76 ? -32.570 5.056 28.508 1.00 91.25 76 ASP A C 1
ATOM 583 O O . ASP A 1 76 ? -31.741 4.337 27.941 1.00 91.25 76 ASP A O 1
ATOM 587 N N . GLY A 1 77 ? -32.278 5.726 29.626 1.00 92.44 77 GLY A N 1
ATOM 588 C CA . GLY A 1 77 ? -30.955 5.705 30.249 1.00 92.44 77 GLY A CA 1
ATOM 589 C C . GLY A 1 77 ? -30.481 4.319 30.675 1.00 92.44 77 GLY A C 1
ATOM 590 O O . GLY A 1 77 ? -29.285 4.034 30.616 1.00 92.44 77 GLY A O 1
ATOM 591 N N . GLU A 1 78 ? -31.396 3.429 31.047 1.00 94.44 78 GLU A N 1
ATOM 592 C CA . GLU A 1 78 ? -31.053 2.068 31.442 1.00 94.44 78 GLU A CA 1
ATOM 593 C C . GLU A 1 78 ? -30.756 1.190 30.209 1.00 94.44 78 GLU A C 1
ATOM 595 O O . GLU A 1 78 ? -29.857 0.346 30.243 1.00 94.44 78 GLU A O 1
ATOM 600 N N . ALA A 1 79 ? -31.433 1.428 29.079 1.00 94.19 79 ALA A N 1
ATOM 601 C CA . ALA A 1 79 ? -31.083 0.793 27.806 1.00 94.19 79 ALA A CA 1
ATOM 602 C C . ALA A 1 79 ? -29.678 1.202 27.331 1.00 94.19 79 ALA A C 1
ATOM 604 O O . ALA A 1 79 ? -28.873 0.331 26.988 1.00 94.19 79 ALA A O 1
ATOM 605 N N . TRP A 1 80 ? -29.353 2.498 27.389 1.00 96.06 80 TRP A N 1
ATOM 606 C CA . TRP A 1 80 ? -28.024 3.024 27.056 1.00 96.06 80 TRP A CA 1
ATOM 607 C C . TRP A 1 80 ? -26.929 2.520 28.002 1.00 96.06 80 TRP A C 1
ATOM 609 O O . TRP A 1 80 ? -25.821 2.214 27.550 1.00 96.06 80 TRP A O 1
ATOM 619 N N . ARG A 1 81 ? -27.234 2.367 29.299 1.00 95.81 81 ARG A N 1
ATOM 620 C CA . ARG A 1 81 ? -26.327 1.746 30.276 1.00 95.81 81 ARG A CA 1
ATOM 621 C C . ARG A 1 81 ? -26.004 0.308 29.889 1.00 95.81 81 ARG A C 1
ATOM 623 O O . ARG A 1 81 ? -24.829 -0.016 29.735 1.00 95.81 81 ARG A O 1
ATOM 630 N N . ARG A 1 82 ? -27.018 -0.534 29.664 1.00 94.75 82 ARG A N 1
ATOM 631 C CA . ARG A 1 82 ? -26.801 -1.927 29.237 1.00 94.75 82 ARG A CA 1
ATOM 632 C C . ARG A 1 82 ? -26.016 -2.013 27.932 1.00 94.75 82 ARG A C 1
ATOM 634 O O . ARG A 1 82 ? -25.040 -2.749 27.882 1.00 94.75 82 ARG A O 1
ATOM 641 N N . ALA A 1 83 ? -26.387 -1.218 26.926 1.00 95.25 83 ALA A N 1
ATOM 642 C CA . ALA A 1 83 ? -25.705 -1.200 25.632 1.00 95.25 83 ALA A CA 1
ATOM 643 C C . ALA A 1 83 ? -24.225 -0.808 25.748 1.00 95.25 83 ALA A C 1
ATOM 645 O O . ALA A 1 83 ? -23.365 -1.490 25.201 1.00 95.25 83 ALA A O 1
ATOM 646 N N . THR A 1 84 ? -23.912 0.243 26.513 1.00 95.81 84 THR A N 1
ATOM 647 C CA . THR A 1 84 ? -22.525 0.690 26.714 1.00 95.81 84 THR A CA 1
ATOM 648 C C . THR A 1 84 ? -21.695 -0.368 27.441 1.00 95.81 84 THR A C 1
ATOM 650 O O . THR A 1 84 ? -20.557 -0.631 27.060 1.00 95.81 84 THR A O 1
ATOM 653 N N . PHE A 1 85 ? -22.250 -0.996 28.484 1.00 95.06 85 PHE A N 1
ATOM 654 C CA . PHE A 1 85 ? -21.545 -2.049 29.219 1.00 95.06 85 PHE A CA 1
ATOM 655 C C . PHE A 1 85 ? -21.317 -3.278 28.344 1.00 95.06 85 PHE A C 1
ATOM 657 O O . PHE A 1 85 ? -20.193 -3.764 28.282 1.00 95.06 85 PHE A O 1
ATOM 664 N N . ALA A 1 86 ? -22.346 -3.731 27.631 1.00 93.94 86 ALA A N 1
ATOM 665 C CA . ALA A 1 86 ? -22.247 -4.858 26.717 1.00 93.94 86 ALA A CA 1
ATOM 666 C C . ALA A 1 86 ? -21.211 -4.608 25.607 1.00 93.94 86 ALA A C 1
ATOM 668 O O . ALA A 1 86 ? -20.408 -5.489 25.310 1.00 93.94 86 ALA A O 1
ATOM 669 N N . ALA A 1 87 ? -21.167 -3.391 25.054 1.00 94.69 87 ALA A N 1
ATOM 670 C CA . ALA A 1 87 ? -20.191 -3.027 24.034 1.00 94.69 87 ALA A CA 1
ATOM 671 C C . ALA A 1 87 ? -18.744 -3.047 24.554 1.00 94.69 87 ALA A C 1
ATOM 673 O O . ALA A 1 87 ? -17.849 -3.531 23.866 1.00 94.69 87 ALA A O 1
ATOM 674 N N . VAL A 1 88 ? -18.506 -2.569 25.780 1.00 93.19 88 VAL A N 1
ATOM 675 C CA . VAL A 1 88 ? -17.165 -2.610 26.384 1.00 93.19 88 VAL A CA 1
ATOM 676 C C . VAL A 1 88 ? -16.744 -4.036 26.744 1.00 93.19 88 VAL A C 1
ATOM 678 O O . VAL A 1 88 ? -15.593 -4.392 26.512 1.00 93.19 88 VAL A O 1
ATOM 681 N N . GLU A 1 89 ? -17.650 -4.863 27.272 1.00 91.69 89 GLU A N 1
ATOM 682 C CA . GLU A 1 89 ? -17.352 -6.276 27.553 1.00 91.69 89 GLU A CA 1
ATOM 683 C C . GLU A 1 89 ? -17.024 -7.055 26.273 1.00 91.69 89 GLU A C 1
ATOM 685 O O . GLU A 1 89 ? -16.088 -7.849 26.267 1.00 91.69 89 GLU A O 1
ATOM 690 N N . ALA A 1 90 ? -17.720 -6.778 25.165 1.00 91.62 90 ALA A N 1
ATOM 691 C CA . ALA A 1 90 ? -17.413 -7.391 23.874 1.00 91.62 90 ALA A CA 1
ATOM 692 C C . ALA A 1 90 ? -15.984 -7.067 23.400 1.00 91.62 90 ALA A C 1
ATOM 694 O O . ALA A 1 90 ? -15.297 -7.939 22.878 1.00 91.62 90 ALA A O 1
ATOM 695 N N . ILE A 1 91 ? -15.510 -5.837 23.623 1.00 90.75 91 ILE A N 1
ATOM 696 C CA . ILE A 1 91 ? -14.138 -5.432 23.274 1.00 90.75 91 ILE A CA 1
ATOM 697 C C . ILE A 1 91 ? -13.112 -6.104 24.176 1.00 90.75 91 ILE A C 1
ATOM 699 O O . ILE A 1 91 ? -12.075 -6.541 23.690 1.00 90.75 91 ILE A O 1
ATOM 703 N N . LEU A 1 92 ? -13.388 -6.191 25.478 1.00 87.75 92 LEU A N 1
ATOM 704 C CA . LEU A 1 92 ? -12.495 -6.864 26.419 1.00 87.75 92 LEU A CA 1
ATOM 705 C C . LEU A 1 92 ? -12.342 -8.349 26.084 1.00 87.75 92 LEU A C 1
ATOM 707 O O . LEU A 1 92 ? -11.218 -8.843 26.066 1.00 87.75 92 LEU A O 1
ATOM 711 N N . ALA A 1 93 ? -13.445 -9.031 25.766 1.00 87.19 93 ALA A N 1
ATOM 712 C CA . ALA A 1 93 ? -13.419 -10.426 25.338 1.00 87.19 93 ALA A CA 1
ATOM 713 C C . ALA A 1 93 ? -12.618 -10.609 24.037 1.00 87.19 93 ALA A C 1
ATOM 715 O O . ALA A 1 93 ? -11.820 -11.538 23.922 1.00 87.19 93 ALA A O 1
ATOM 716 N N . GLU A 1 94 ? -12.789 -9.698 23.075 1.00 87.81 94 GLU A N 1
ATOM 717 C CA . GLU A 1 94 ? -12.043 -9.720 21.817 1.00 87.81 94 GLU A CA 1
ATOM 718 C C . GLU A 1 94 ? -10.539 -9.479 22.053 1.00 87.81 94 GLU A C 1
ATOM 720 O O . GLU A 1 94 ? -9.716 -10.246 21.563 1.00 87.81 94 GLU A O 1
ATOM 725 N N . GLU A 1 95 ? -10.153 -8.485 22.859 1.00 86.19 95 GLU A N 1
ATOM 726 C CA . GLU A 1 95 ? -8.751 -8.223 23.234 1.00 86.19 95 GLU A CA 1
ATOM 727 C C . GLU A 1 95 ? -8.102 -9.401 23.978 1.00 86.19 95 GLU A C 1
ATOM 729 O O . GLU A 1 95 ? -6.963 -9.772 23.687 1.00 86.19 95 GLU A O 1
ATOM 734 N N . GLU A 1 96 ? -8.829 -10.041 24.895 1.00 83.62 96 GLU A N 1
ATOM 735 C CA . GLU A 1 96 ? -8.354 -11.247 25.579 1.00 83.62 96 GLU A CA 1
ATOM 736 C C . GLU A 1 96 ? -8.131 -12.400 24.587 1.00 83.62 96 GLU A C 1
ATOM 738 O O . GLU A 1 96 ? -7.122 -13.107 24.668 1.00 83.62 96 GLU A O 1
ATOM 743 N N . SER A 1 97 ? -9.016 -12.544 23.594 1.00 82.06 97 SER A N 1
ATOM 744 C CA . SER A 1 97 ? -8.895 -13.577 22.561 1.00 82.06 97 SER A CA 1
ATOM 745 C C . SER A 1 97 ? -7.677 -13.387 21.649 1.00 82.06 97 SER A C 1
ATOM 747 O O . SER A 1 97 ? -7.060 -14.372 21.244 1.00 82.06 97 SER A O 1
ATOM 749 N N . LEU A 1 98 ? -7.268 -12.142 21.379 1.00 78.31 98 LEU A N 1
ATOM 750 C CA . LEU A 1 98 ? -6.102 -11.833 20.541 1.00 78.31 98 LEU A CA 1
ATOM 751 C C . LEU A 1 98 ? -4.779 -12.260 21.182 1.00 78.31 98 LEU A C 1
ATOM 753 O O . LEU A 1 98 ? -3.829 -12.594 20.474 1.00 78.31 98 LEU A O 1
ATOM 757 N N . GLY A 1 99 ? -4.712 -12.246 22.515 1.00 69.19 99 GLY A N 1
ATOM 758 C CA . GLY A 1 99 ? -3.598 -12.809 23.281 1.00 69.19 99 GLY A CA 1
ATOM 759 C C . GLY A 1 99 ? -3.696 -14.326 23.473 1.00 69.19 99 GLY A C 1
ATOM 760 O O . GLY A 1 99 ? -2.778 -14.934 24.031 1.00 69.19 99 GLY A O 1
ATOM 761 N N . GLY A 1 100 ? -4.799 -14.934 23.033 1.00 76.12 100 GLY A N 1
ATOM 762 C CA . GLY A 1 100 ? -5.058 -16.360 23.134 1.00 76.12 100 GLY A CA 1
ATOM 763 C C . GLY A 1 100 ? -4.056 -17.188 22.333 1.00 76.12 100 GLY A C 1
ATOM 764 O O . GLY A 1 100 ? -3.609 -16.819 21.246 1.00 76.12 100 GLY A O 1
ATOM 765 N N . LEU A 1 1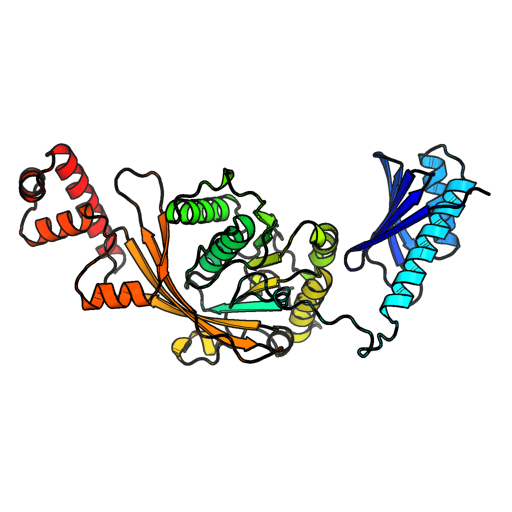01 ? -3.698 -18.351 22.872 1.00 77.69 101 LEU A N 1
ATOM 766 C CA . LEU A 1 101 ? -2.862 -19.303 22.150 1.00 77.69 101 LEU A CA 1
ATOM 767 C C . LEU A 1 101 ? -3.673 -19.932 21.013 1.00 77.69 101 LEU A C 1
ATOM 769 O O . LEU A 1 101 ? -4.693 -20.574 21.257 1.00 77.69 101 LEU A O 1
ATOM 773 N N . ILE A 1 102 ? -3.183 -19.802 19.782 1.00 79.81 102 ILE A N 1
ATOM 774 C CA . ILE A 1 102 ? -3.731 -20.508 18.621 1.00 79.81 102 ILE A CA 1
ATOM 775 C C . ILE A 1 102 ? -2.983 -21.835 18.466 1.00 79.81 102 ILE A C 1
ATOM 777 O O . ILE A 1 102 ? -1.761 -21.859 18.301 1.00 79.81 102 ILE A O 1
ATOM 781 N N . ASP A 1 103 ? -3.710 -22.953 18.492 1.00 82.31 103 ASP A N 1
ATOM 782 C CA . ASP A 1 103 ? -3.141 -24.256 18.151 1.00 82.31 103 ASP A CA 1
ATOM 783 C C . ASP A 1 103 ? -2.924 -24.340 16.636 1.00 82.31 103 ASP A C 1
ATOM 785 O O . ASP A 1 103 ? -3.863 -24.542 15.868 1.00 82.31 103 ASP A O 1
ATOM 789 N N . LEU A 1 104 ? -1.670 -24.226 16.194 1.00 83.12 104 LEU A N 1
ATOM 790 C CA . LEU A 1 104 ? -1.312 -24.301 14.773 1.00 83.12 104 LEU A CA 1
ATOM 791 C C . LEU A 1 104 ? -1.698 -25.631 14.107 1.00 83.12 104 LEU A C 1
ATOM 793 O O . LEU A 1 104 ? -1.750 -25.696 12.884 1.00 83.12 104 LEU A O 1
ATOM 797 N N . ARG A 1 105 ? -1.985 -26.691 14.877 1.00 83.12 105 ARG A N 1
ATOM 798 C CA . ARG A 1 105 ? -2.507 -27.960 14.336 1.00 83.12 105 ARG A CA 1
ATOM 799 C C . ARG A 1 105 ? -3.970 -27.857 13.904 1.00 83.12 105 ARG A C 1
ATOM 801 O O . ARG A 1 105 ? -4.430 -28.700 13.142 1.00 83.12 105 ARG A O 1
ATOM 808 N N . GLN A 1 106 ? -4.691 -26.879 14.445 1.00 82.94 106 GLN A N 1
ATOM 809 C CA . GLN A 1 106 ? -6.107 -26.618 14.190 1.00 82.94 106 GLN A CA 1
ATOM 810 C C . GLN A 1 106 ? -6.323 -25.362 13.343 1.00 82.94 106 GLN A C 1
ATOM 812 O O . GLN A 1 106 ? -7.430 -25.144 12.862 1.00 82.94 106 GLN A O 1
ATOM 817 N N . ALA A 1 107 ? -5.286 -24.540 13.164 1.00 80.12 107 ALA A N 1
ATOM 818 C CA . ALA A 1 107 ? -5.342 -23.382 12.291 1.00 80.12 107 ALA A CA 1
ATOM 819 C C . ALA A 1 107 ? -5.643 -23.821 10.851 1.00 80.12 107 ALA A C 1
ATOM 821 O O . ALA A 1 107 ? -5.003 -24.732 10.318 1.00 80.12 107 ALA A O 1
ATOM 822 N N . GLU A 1 108 ? -6.610 -23.161 10.218 1.00 76.19 108 GLU A N 1
ATOM 823 C CA . GLU A 1 108 ? -6.889 -23.385 8.805 1.00 76.19 108 GLU A CA 1
ATOM 824 C C . GLU A 1 108 ? -5.672 -22.968 7.976 1.00 76.19 108 GLU A C 1
ATOM 826 O O . GLU A 1 108 ? -5.158 -21.853 8.099 1.00 76.19 108 GLU A O 1
ATOM 831 N N . ALA A 1 109 ? -5.186 -23.879 7.133 1.00 72.00 109 ALA A N 1
ATOM 832 C CA . ALA A 1 109 ? -4.161 -23.540 6.160 1.00 72.00 109 ALA A CA 1
ATOM 833 C C . ALA A 1 109 ? -4.735 -22.532 5.156 1.00 72.00 109 ALA A C 1
ATOM 835 O O . ALA A 1 109 ? -5.874 -22.676 4.705 1.00 72.00 109 ALA A O 1
ATOM 836 N N . ALA A 1 110 ? -3.934 -21.534 4.777 1.00 65.38 110 ALA A N 1
ATOM 837 C CA . ALA A 1 110 ? -4.319 -20.601 3.728 1.00 65.38 110 ALA A CA 1
ATOM 838 C C . ALA A 1 110 ? -4.653 -21.368 2.437 1.00 65.38 110 ALA A C 1
ATOM 840 O O . ALA A 1 110 ? -3.962 -22.319 2.060 1.00 65.38 110 ALA A O 1
ATOM 841 N N . GLN A 1 111 ? -5.724 -20.964 1.752 1.00 59.06 111 GLN A N 1
ATOM 842 C CA . GLN A 1 111 ? -6.081 -21.562 0.469 1.00 59.06 111 GLN A CA 1
ATOM 843 C C . GLN A 1 111 ? -4.984 -21.265 -0.562 1.00 59.06 111 GLN A C 1
ATOM 845 O O . GLN A 1 111 ? -4.557 -20.116 -0.710 1.00 59.06 111 GLN A O 1
ATOM 850 N N . ALA A 1 112 ? -4.549 -22.288 -1.302 1.00 54.62 112 ALA A N 1
ATOM 851 C CA . ALA A 1 112 ? -3.565 -22.131 -2.371 1.00 54.62 112 ALA A CA 1
ATOM 852 C C . ALA A 1 112 ? -4.014 -21.048 -3.374 1.00 54.62 112 ALA A C 1
ATOM 854 O O . ALA A 1 112 ? -5.159 -21.055 -3.821 1.00 54.62 112 ALA A O 1
ATOM 855 N N . GLY A 1 113 ? -3.123 -20.108 -3.705 1.00 54.38 113 GLY A N 1
ATOM 856 C CA . GLY A 1 113 ? -3.410 -18.986 -4.613 1.00 54.38 113 GLY A CA 1
ATOM 857 C C . GLY A 1 113 ? -3.999 -17.734 -3.948 1.00 54.38 113 GLY A C 1
ATOM 858 O O . GLY A 1 113 ? -3.993 -16.672 -4.555 1.00 54.38 113 GLY A O 1
ATOM 859 N N . THR A 1 114 ? -4.425 -17.794 -2.680 1.00 59.34 114 THR A N 1
ATOM 860 C CA . THR A 1 114 ? -4.872 -16.591 -1.938 1.00 59.34 114 THR A CA 1
ATOM 861 C C . THR A 1 114 ? -3.720 -15.776 -1.350 1.00 59.34 114 THR A C 1
ATOM 863 O O . THR A 1 114 ? -3.942 -14.744 -0.722 1.00 59.34 114 THR A O 1
ATOM 866 N N . GLU A 1 115 ? -2.482 -16.227 -1.551 1.00 79.38 115 GLU A N 1
ATOM 867 C CA . GLU A 1 115 ? -1.274 -15.627 -0.983 1.00 79.38 115 GLU A CA 1
ATOM 868 C C . GLU A 1 115 ? -0.758 -14.426 -1.779 1.00 79.38 115 GLU A C 1
ATOM 870 O O . GLU A 1 115 ? 0.148 -13.746 -1.303 1.00 79.38 115 GLU A O 1
ATOM 875 N N . MET A 1 116 ? -1.309 -14.142 -2.963 1.00 91.44 116 MET A N 1
ATOM 876 C CA . MET A 1 116 ? -0.825 -13.093 -3.861 1.00 91.44 116 MET A CA 1
ATOM 877 C C . MET A 1 116 ? -1.871 -12.000 -4.084 1.00 91.44 116 MET A C 1
ATOM 879 O O . MET A 1 116 ? -3.070 -12.248 -4.126 1.00 91.44 116 MET A O 1
ATOM 883 N N . VAL A 1 117 ? -1.395 -10.765 -4.228 1.00 95.62 117 VAL A N 1
ATOM 884 C CA . VAL A 1 117 ? -2.150 -9.623 -4.759 1.00 95.62 117 VAL A CA 1
ATOM 885 C C . VAL A 1 117 ? -1.870 -9.482 -6.254 1.00 95.62 117 VAL A C 1
ATOM 887 O O . VAL A 1 117 ? -2.791 -9.362 -7.057 1.00 95.62 117 VAL A O 1
ATOM 890 N N . VAL A 1 118 ? -0.590 -9.547 -6.630 1.00 96.12 118 VAL A N 1
ATOM 891 C CA . VAL A 1 118 ? -0.125 -9.604 -8.022 1.00 96.12 118 VAL A CA 1
ATOM 892 C C . VAL A 1 118 ? 0.885 -10.731 -8.136 1.00 96.12 118 VAL A C 1
ATOM 894 O O . VAL A 1 118 ? 1.876 -10.755 -7.395 1.00 96.12 118 VAL A O 1
ATOM 897 N N . GLU A 1 119 ? 0.626 -11.651 -9.057 1.00 92.75 119 GLU A N 1
ATOM 898 C CA . GLU A 1 119 ? 1.437 -12.836 -9.285 1.00 92.75 119 GLU A CA 1
ATOM 899 C C . GLU A 1 119 ? 2.899 -12.480 -9.524 1.00 92.75 119 GLU A C 1
ATOM 901 O O . GLU A 1 119 ? 3.244 -11.490 -10.171 1.00 92.75 119 GLU A O 1
ATOM 906 N N . GLY A 1 120 ? 3.773 -13.289 -8.931 1.00 88.06 120 GLY A N 1
ATOM 907 C CA . GLY A 1 120 ? 5.212 -13.162 -9.090 1.00 88.06 120 GLY A CA 1
ATOM 908 C C . GLY A 1 120 ? 5.858 -11.921 -8.475 1.00 88.06 120 GLY A C 1
ATOM 909 O O . GLY A 1 120 ? 7.074 -11.851 -8.557 1.00 88.06 120 GLY A O 1
ATOM 910 N N . ILE A 1 121 ? 5.134 -10.971 -7.855 1.00 95.12 121 ILE A N 1
ATOM 911 C CA . ILE A 1 121 ? 5.758 -9.760 -7.278 1.00 95.12 121 ILE A CA 1
ATOM 912 C C . ILE A 1 121 ? 5.186 -9.300 -5.935 1.00 95.12 121 ILE A C 1
ATOM 914 O O . ILE A 1 121 ? 5.960 -8.909 -5.058 1.00 95.12 121 ILE A O 1
ATOM 918 N N . PHE A 1 122 ? 3.866 -9.333 -5.752 1.00 95.81 122 PHE A N 1
ATOM 919 C CA . PHE A 1 122 ? 3.199 -8.687 -4.624 1.00 95.81 122 PHE A CA 1
ATOM 920 C C . PHE A 1 122 ? 2.384 -9.716 -3.837 1.00 95.81 122 PHE A C 1
ATOM 922 O O . PHE A 1 122 ? 1.189 -9.862 -4.080 1.00 95.81 122 PHE A O 1
ATOM 929 N N . PRO A 1 123 ? 3.013 -10.455 -2.908 1.00 93.81 123 PRO A N 1
ATOM 930 C CA . PRO A 1 123 ? 2.299 -11.327 -1.984 1.00 93.81 123 PRO A CA 1
ATOM 931 C C . PRO A 1 123 ? 1.406 -10.540 -1.017 1.00 93.81 123 PRO A C 1
ATOM 933 O O . PRO A 1 123 ? 1.582 -9.337 -0.823 1.00 93.81 123 PRO A O 1
ATOM 936 N N . ARG A 1 124 ? 0.504 -11.242 -0.326 1.00 92.06 124 ARG A N 1
ATOM 937 C CA . ARG A 1 124 ? -0.278 -10.770 0.825 1.00 92.06 124 ARG A CA 1
ATOM 938 C C . ARG A 1 124 ? 0.594 -10.574 2.070 1.00 92.06 124 ARG A C 1
ATOM 940 O O . ARG A 1 124 ? 0.357 -11.133 3.135 1.00 92.06 124 ARG A O 1
ATOM 947 N N . ALA A 1 125 ? 1.654 -9.797 1.913 1.00 92.06 125 ALA A N 1
ATOM 948 C CA . ALA A 1 125 ? 2.637 -9.495 2.932 1.00 92.06 125 ALA A CA 1
ATOM 949 C C . ALA A 1 125 ? 3.329 -8.165 2.610 1.00 92.06 125 ALA A C 1
ATOM 951 O O . ALA A 1 125 ? 3.193 -7.614 1.516 1.00 92.06 125 ALA A O 1
ATOM 952 N N . ASN A 1 126 ? 4.133 -7.680 3.555 1.00 94.62 126 ASN A N 1
ATOM 953 C CA . ASN A 1 126 ? 4.934 -6.473 3.380 1.00 94.62 126 ASN A CA 1
ATOM 954 C C . ASN A 1 126 ? 5.969 -6.661 2.259 1.00 94.62 126 ASN A C 1
ATOM 956 O O . ASN A 1 126 ? 6.951 -7.398 2.412 1.00 94.62 126 ASN A O 1
ATOM 960 N N . THR A 1 127 ? 5.744 -5.979 1.139 1.00 97.12 127 THR A N 1
ATOM 961 C CA . THR A 1 127 ? 6.563 -6.048 -0.073 1.00 97.12 127 THR A CA 1
ATOM 962 C C . THR A 1 127 ? 7.276 -4.725 -0.306 1.00 97.12 127 THR A C 1
ATOM 964 O O . THR A 1 127 ? 6.712 -3.660 -0.065 1.00 97.12 127 THR A O 1
ATOM 967 N N . ALA A 1 128 ? 8.519 -4.772 -0.783 1.00 97.25 128 ALA A N 1
ATOM 968 C CA . ALA A 1 128 ? 9.299 -3.580 -1.085 1.00 97.25 128 ALA A CA 1
ATOM 969 C C . ALA A 1 128 ? 9.925 -3.621 -2.481 1.00 97.25 128 ALA A C 1
ATOM 971 O O . ALA A 1 128 ? 10.566 -4.610 -2.834 1.00 97.25 128 ALA A O 1
ATOM 972 N N . LEU A 1 129 ? 9.819 -2.514 -3.222 1.00 97.38 129 LEU A N 1
ATOM 973 C CA . LEU A 1 129 ? 10.552 -2.263 -4.462 1.00 97.38 129 LEU A CA 1
ATOM 974 C C . LEU A 1 129 ? 11.625 -1.200 -4.236 1.00 97.38 129 LEU A C 1
ATOM 976 O O . LEU A 1 129 ? 11.326 -0.052 -3.901 1.00 97.38 129 LEU A O 1
ATOM 980 N N . ILE A 1 130 ? 12.879 -1.582 -4.461 1.00 96.00 130 ILE A N 1
ATOM 981 C CA . ILE A 1 130 ? 14.051 -0.756 -4.184 1.00 96.00 130 ILE A CA 1
ATOM 982 C C . ILE A 1 130 ? 14.726 -0.391 -5.489 1.00 96.00 130 ILE A C 1
ATOM 984 O O . ILE A 1 130 ? 15.074 -1.264 -6.280 1.00 96.00 130 ILE A O 1
ATOM 988 N N . ALA A 1 131 ? 14.950 0.901 -5.690 1.00 93.94 131 ALA A N 1
ATOM 989 C CA . ALA A 1 131 ? 15.809 1.410 -6.752 1.00 93.94 131 ALA A CA 1
ATOM 990 C C . ALA A 1 131 ? 16.241 2.851 -6.446 1.00 93.94 131 ALA A C 1
ATOM 992 O O . ALA A 1 131 ? 15.546 3.555 -5.707 1.00 93.94 131 ALA A O 1
ATOM 993 N N . PRO A 1 132 ? 17.354 3.330 -7.020 1.00 91.38 132 PRO A N 1
ATOM 994 C CA . PRO A 1 132 ? 17.715 4.742 -7.034 1.00 91.38 132 PRO A CA 1
ATOM 995 C C . PRO A 1 132 ? 16.613 5.666 -7.580 1.00 91.38 132 PRO A C 1
ATOM 997 O O . PRO A 1 132 ? 15.595 5.228 -8.130 1.00 91.38 132 PRO A O 1
ATOM 1000 N N . ASN A 1 133 ? 16.829 6.974 -7.420 1.00 88.69 133 ASN A N 1
ATOM 1001 C CA . ASN A 1 133 ? 15.982 8.008 -8.016 1.00 88.69 133 ASN A CA 1
ATOM 1002 C C . ASN A 1 133 ? 15.859 7.817 -9.530 1.00 88.69 133 ASN A C 1
ATOM 1004 O O . ASN A 1 133 ? 16.747 7.254 -10.165 1.00 88.69 133 ASN A O 1
ATOM 1008 N N . GLU A 1 134 ? 14.753 8.314 -10.079 1.00 83.75 134 GLU A N 1
ATOM 1009 C CA . GLU A 1 134 ? 14.507 8.430 -11.521 1.00 83.75 134 GLU A CA 1
ATOM 1010 C C . GLU A 1 134 ? 14.391 7.114 -12.292 1.00 83.75 134 GLU A C 1
ATOM 1012 O O . GLU A 1 134 ? 14.012 7.161 -13.450 1.00 83.75 134 GLU A O 1
ATOM 1017 N N . ILE A 1 135 ? 14.557 5.943 -11.668 1.00 87.44 135 ILE A N 1
ATOM 1018 C CA . ILE A 1 135 ? 14.339 4.614 -12.274 1.00 87.44 135 ILE A CA 1
ATOM 1019 C C . ILE A 1 135 ? 12.838 4.236 -12.279 1.00 87.44 135 ILE A C 1
ATOM 1021 O O . ILE A 1 135 ? 12.478 3.094 -12.085 1.00 87.44 135 ILE A O 1
ATOM 1025 N N . GLY A 1 136 ? 11.897 5.175 -12.403 1.00 89.94 136 GLY A N 1
ATOM 1026 C CA . GLY A 1 136 ? 10.475 4.850 -12.655 1.00 89.94 136 GLY A CA 1
ATOM 1027 C C . GLY A 1 136 ? 9.743 3.934 -11.649 1.00 89.94 136 GLY A C 1
ATOM 1028 O O . GLY A 1 136 ? 8.734 3.334 -12.013 1.00 89.94 136 GLY A O 1
ATOM 1029 N N . LYS A 1 137 ? 10.186 3.831 -10.386 1.00 93.81 137 LYS A N 1
ATOM 1030 C CA . LYS A 1 137 ? 9.517 3.004 -9.355 1.00 93.81 137 LYS A CA 1
ATOM 1031 C C . LYS A 1 137 ? 8.039 3.368 -9.181 1.00 93.81 137 LYS A C 1
ATOM 1033 O O . LYS A 1 137 ? 7.176 2.499 -9.185 1.00 93.81 137 LYS A O 1
ATOM 1038 N N . THR A 1 138 ? 7.760 4.666 -9.096 1.00 95.00 138 THR A N 1
ATOM 1039 C CA . THR A 1 138 ? 6.412 5.235 -9.020 1.00 95.00 138 THR A CA 1
ATOM 1040 C C . THR A 1 138 ? 5.554 4.850 -10.230 1.00 95.00 138 THR A C 1
ATOM 1042 O O . THR A 1 138 ? 4.367 4.576 -10.086 1.00 95.00 138 THR A O 1
ATOM 1045 N N . THR A 1 139 ? 6.146 4.758 -11.424 1.00 95.25 139 THR A N 1
ATOM 1046 C CA . THR A 1 139 ? 5.457 4.289 -12.636 1.00 95.25 139 THR A CA 1
ATOM 1047 C C . THR A 1 139 ? 5.048 2.823 -12.514 1.00 95.25 139 THR A C 1
ATOM 1049 O O . THR A 1 139 ? 3.902 2.491 -12.804 1.00 95.25 139 THR A O 1
ATOM 1052 N N . VAL A 1 140 ? 5.955 1.959 -12.040 1.00 96.44 140 VAL A N 1
ATOM 1053 C CA . VAL A 1 140 ? 5.657 0.540 -11.774 1.00 96.44 140 VAL A CA 1
ATOM 1054 C C . VAL A 1 140 ? 4.538 0.417 -10.742 1.00 96.44 140 VAL A C 1
ATOM 1056 O O . VAL A 1 140 ? 3.569 -0.295 -10.971 1.00 96.44 140 VAL A O 1
ATOM 1059 N N . ALA A 1 141 ? 4.611 1.166 -9.644 1.00 97.25 141 ALA A N 1
ATOM 1060 C CA . ALA A 1 141 ? 3.592 1.135 -8.602 1.00 97.25 141 ALA A CA 1
ATOM 1061 C C . ALA A 1 141 ? 2.206 1.590 -9.088 1.00 97.25 141 ALA A C 1
ATOM 1063 O O . ALA A 1 141 ? 1.204 0.957 -8.774 1.00 97.25 141 ALA A O 1
ATOM 1064 N N . ARG A 1 142 ? 2.133 2.640 -9.915 1.00 97.31 142 ARG A N 1
ATOM 1065 C CA . ARG A 1 142 ? 0.873 3.085 -10.536 1.00 97.31 142 ARG A CA 1
ATOM 1066 C C . ARG A 1 142 ? 0.304 2.053 -11.510 1.00 97.31 142 ARG A C 1
ATOM 1068 O O . ARG A 1 142 ? -0.909 1.869 -11.553 1.00 97.31 142 ARG A O 1
ATOM 1075 N N . ALA A 1 143 ? 1.161 1.372 -12.266 1.00 97.56 143 ALA A N 1
ATOM 1076 C CA . ALA A 1 143 ? 0.740 0.281 -13.138 1.00 97.56 143 ALA A CA 1
ATOM 1077 C C . ALA A 1 143 ? 0.243 -0.936 -12.341 1.00 97.56 143 ALA A C 1
ATOM 1079 O O . ALA A 1 143 ? -0.747 -1.540 -12.739 1.00 97.56 143 ALA A O 1
ATOM 1080 N N . LEU A 1 144 ? 0.846 -1.242 -11.186 1.00 98.12 144 LEU A N 1
ATOM 1081 C CA . LEU A 1 144 ? 0.323 -2.255 -10.262 1.00 98.12 144 LEU A CA 1
ATOM 1082 C C . LEU A 1 144 ? -1.051 -1.860 -9.708 1.00 98.12 144 LEU A C 1
ATOM 1084 O O . LEU A 1 144 ? -1.943 -2.700 -9.702 1.00 98.12 144 LEU A O 1
ATOM 1088 N N . CYS A 1 145 ? -1.263 -0.596 -9.313 1.00 97.88 145 CYS A N 1
ATOM 1089 C CA . CYS A 1 145 ? -2.598 -0.127 -8.918 1.00 97.88 145 CYS A CA 1
ATOM 1090 C C . CYS A 1 145 ? -3.630 -0.384 -10.014 1.00 97.88 145 CYS A C 1
ATOM 1092 O O . CYS A 1 145 ? -4.667 -0.964 -9.728 1.00 97.88 145 CYS A O 1
ATOM 1094 N N . LEU A 1 146 ? -3.346 0.033 -11.253 1.00 97.69 146 LEU A N 1
ATOM 1095 C CA . LEU A 1 146 ? -4.271 -0.165 -12.369 1.00 97.69 146 LEU A CA 1
ATOM 1096 C C . LEU A 1 146 ? -4.483 -1.648 -12.683 1.00 97.69 146 LEU A C 1
ATOM 1098 O O . LEU A 1 146 ? -5.607 -2.039 -12.969 1.00 97.69 146 LEU A O 1
ATOM 1102 N N . SER A 1 147 ? -3.441 -2.476 -12.600 1.00 97.50 147 SER A N 1
ATOM 1103 C CA . SER A 1 147 ? -3.552 -3.925 -12.793 1.00 97.50 147 SER A CA 1
ATOM 1104 C C . SER A 1 147 ? -4.531 -4.520 -11.776 1.00 97.50 147 SER A C 1
ATOM 1106 O O . SER A 1 147 ? -5.518 -5.143 -12.157 1.00 97.50 147 SER A O 1
ATOM 1108 N N . ILE A 1 148 ? -4.360 -4.200 -10.490 1.00 97.75 148 ILE A N 1
ATOM 1109 C CA . ILE A 1 148 ? -5.251 -4.654 -9.415 1.00 97.75 148 ILE A CA 1
ATOM 1110 C C . ILE A 1 148 ? -6.674 -4.111 -9.595 1.00 97.75 148 ILE A C 1
ATOM 1112 O O . ILE A 1 148 ? -7.633 -4.863 -9.449 1.00 97.75 148 ILE A O 1
ATOM 1116 N N . THR A 1 149 ? -6.854 -2.826 -9.916 1.00 97.38 149 THR A N 1
ATOM 1117 C CA . THR A 1 149 ? -8.204 -2.248 -10.005 1.00 97.38 149 THR A CA 1
ATOM 1118 C C . THR A 1 149 ? -8.954 -2.625 -11.273 1.00 97.38 149 THR A C 1
ATOM 1120 O O . THR A 1 149 ? -10.178 -2.559 -11.260 1.00 97.38 149 THR A O 1
ATOM 1123 N N . THR A 1 150 ? -8.269 -3.009 -12.352 1.00 96.38 150 THR A N 1
ATOM 1124 C CA . THR A 1 150 ? -8.897 -3.422 -13.623 1.00 96.38 150 THR A CA 1
ATOM 1125 C C . THR A 1 150 ? -8.945 -4.933 -13.821 1.00 96.38 150 THR A C 1
ATOM 1127 O O . THR A 1 150 ? -9.706 -5.407 -14.662 1.00 96.38 150 THR A O 1
ATOM 1130 N N . GLY A 1 151 ? -8.138 -5.694 -13.078 1.00 95.19 151 GLY A N 1
ATOM 1131 C CA . GLY A 1 151 ? -7.945 -7.124 -13.307 1.00 95.19 151 GLY A CA 1
ATOM 1132 C C . GLY A 1 151 ? -7.119 -7.444 -14.562 1.00 95.19 151 GLY A C 1
ATOM 1133 O O . GLY A 1 151 ? -7.069 -8.601 -14.971 1.00 95.19 151 GLY A O 1
ATOM 1134 N N . GLN A 1 152 ? -6.482 -6.449 -15.193 1.00 95.50 152 GLN A N 1
ATOM 1135 C CA . GLN A 1 152 ? -5.699 -6.633 -16.418 1.00 95.50 152 GLN A CA 1
ATOM 1136 C C . GLN A 1 152 ? -4.200 -6.756 -16.142 1.00 95.50 152 GLN A C 1
ATOM 1138 O O . GLN A 1 152 ? -3.638 -6.057 -15.300 1.00 95.50 152 GLN A O 1
ATOM 1143 N N . GLU A 1 153 ? -3.516 -7.588 -16.925 1.00 95.81 153 GLU A N 1
ATOM 1144 C CA . GLU A 1 153 ? -2.056 -7.603 -16.971 1.00 95.81 153 GLU A CA 1
ATOM 1145 C C . GLU A 1 153 ? -1.540 -6.342 -17.680 1.00 95.81 153 GLU A C 1
ATOM 1147 O O . GLU A 1 153 ? -1.540 -6.247 -18.905 1.00 95.81 153 GLU A O 1
ATOM 1152 N N . ILE A 1 154 ? -1.107 -5.350 -16.901 1.00 96.12 154 ILE A N 1
ATOM 1153 C CA . ILE A 1 154 ? -0.530 -4.110 -17.444 1.00 96.12 154 ILE A CA 1
ATOM 1154 C C . ILE A 1 154 ? 0.976 -4.232 -17.620 1.00 96.12 154 ILE A C 1
ATOM 1156 O O . ILE A 1 154 ? 1.517 -3.765 -18.617 1.00 96.12 154 ILE A O 1
ATOM 1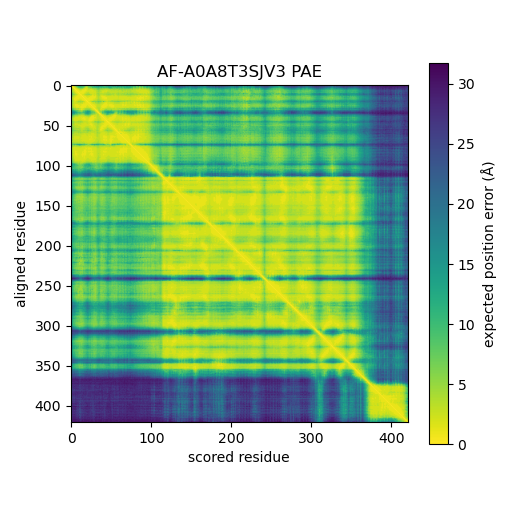160 N N . ILE A 1 155 ? 1.659 -4.829 -16.642 1.00 96.19 155 ILE A N 1
ATOM 1161 C CA . ILE A 1 155 ? 3.086 -5.126 -16.736 1.00 96.19 155 ILE A CA 1
ATOM 1162 C C . ILE A 1 155 ? 3.211 -6.600 -17.131 1.00 96.19 155 ILE A C 1
ATOM 1164 O O . ILE A 1 155 ? 2.712 -7.448 -16.392 1.00 96.19 155 ILE A O 1
ATOM 1168 N N . PRO A 1 156 ? 3.893 -6.924 -18.240 1.00 94.44 156 PRO A N 1
ATOM 1169 C CA . PRO A 1 156 ? 4.051 -8.305 -18.674 1.00 94.44 156 PRO A CA 1
ATOM 1170 C C . PRO A 1 156 ? 4.702 -9.197 -17.613 1.00 94.44 156 PRO A C 1
ATOM 1172 O O . PRO A 1 156 ? 5.730 -8.841 -17.031 1.00 94.44 156 PRO A O 1
ATOM 1175 N N . GLY A 1 157 ? 4.110 -10.366 -17.394 1.00 91.44 157 GLY A N 1
ATOM 1176 C CA . GLY A 1 157 ? 4.471 -11.335 -16.366 1.00 91.44 157 GLY A CA 1
ATOM 1177 C C . GLY A 1 157 ? 3.865 -11.063 -14.985 1.00 91.44 157 GLY A C 1
ATOM 1178 O O . GLY A 1 157 ? 4.108 -11.858 -14.081 1.00 91.44 157 GLY A O 1
ATOM 1179 N N . LEU A 1 158 ? 3.111 -9.971 -14.796 1.00 95.25 158 LEU A N 1
ATOM 1180 C CA . LEU A 1 158 ? 2.570 -9.537 -13.499 1.00 95.25 158 LEU A CA 1
ATOM 1181 C C . LEU A 1 158 ? 1.035 -9.441 -13.540 1.00 95.25 158 LEU A C 1
ATOM 1183 O O . LEU A 1 158 ? 0.449 -8.352 -13.558 1.00 95.25 158 LEU A O 1
ATOM 1187 N N . LEU A 1 159 ? 0.386 -10.605 -13.550 1.00 94.38 159 LEU A N 1
ATOM 1188 C CA . LEU A 1 159 ? -1.072 -10.739 -13.541 1.00 94.38 159 LEU A CA 1
ATOM 1189 C C . LEU A 1 159 ? -1.646 -10.455 -12.135 1.00 94.38 159 LEU A C 1
ATOM 1191 O O . LEU A 1 159 ? -1.103 -10.960 -11.150 1.00 94.38 159 LEU A O 1
ATOM 1195 N N . PRO A 1 160 ? -2.738 -9.684 -11.993 1.00 95.44 160 PRO A N 1
ATOM 1196 C CA . PRO A 1 160 ? -3.382 -9.500 -10.699 1.00 95.44 160 PRO A CA 1
ATOM 1197 C C . PRO A 1 160 ? -4.063 -10.803 -10.254 1.00 95.44 160 PRO A C 1
ATOM 1199 O O . PRO A 1 160 ? -4.843 -11.395 -10.996 1.00 95.44 160 PRO A O 1
ATOM 1202 N N . ALA A 1 161 ? -3.772 -11.240 -9.029 1.00 94.44 161 ALA A N 1
ATOM 1203 C CA . ALA A 1 161 ? -4.413 -12.396 -8.398 1.00 94.44 161 ALA A CA 1
ATOM 1204 C C . ALA A 1 161 ? -5.719 -12.011 -7.685 1.00 94.44 161 ALA A C 1
ATOM 1206 O O . ALA A 1 161 ? -6.609 -12.838 -7.492 1.00 94.44 161 ALA A O 1
ATOM 1207 N N . VAL A 1 162 ? -5.843 -10.736 -7.303 1.00 93.56 162 VAL A N 1
ATOM 1208 C CA . VAL A 1 162 ? -7.051 -10.155 -6.707 1.00 93.56 162 VAL A CA 1
ATOM 1209 C C . VAL A 1 162 ? -7.425 -8.870 -7.432 1.00 93.56 162 VAL A C 1
ATOM 1211 O O . VAL A 1 162 ? -6.566 -8.155 -7.949 1.00 93.56 162 VAL A O 1
ATOM 1214 N N . THR A 1 163 ? -8.716 -8.557 -7.421 1.00 95.69 163 THR A N 1
ATOM 1215 C CA . THR A 1 163 ? -9.263 -7.339 -8.018 1.00 95.69 163 THR A CA 1
ATOM 1216 C C . THR A 1 163 ? -10.098 -6.600 -6.982 1.00 95.69 163 THR A C 1
ATOM 1218 O O . THR A 1 163 ? -10.880 -7.216 -6.259 1.00 95.69 163 THR A O 1
ATOM 1221 N N . GLY A 1 164 ? -9.894 -5.290 -6.862 1.00 96.50 164 GLY A N 1
ATOM 1222 C CA . GLY A 1 164 ? -10.585 -4.465 -5.873 1.00 96.50 164 GLY A CA 1
ATOM 1223 C C . GLY A 1 164 ? -9.968 -3.075 -5.716 1.00 96.50 164 GLY A C 1
ATOM 1224 O O . GLY A 1 164 ? -9.006 -2.756 -6.420 1.00 96.50 164 GLY A O 1
ATOM 1225 N N . PRO A 1 165 ? -10.507 -2.232 -4.817 1.00 97.88 165 PRO A N 1
ATOM 1226 C CA . PRO A 1 165 ? -10.002 -0.879 -4.603 1.00 97.88 165 PRO A CA 1
ATOM 1227 C C . PRO A 1 165 ? -8.586 -0.876 -4.022 1.00 97.88 165 PRO A C 1
ATOM 1229 O O . PRO A 1 165 ? -8.241 -1.719 -3.192 1.00 97.88 165 PRO A O 1
ATOM 1232 N N . VAL A 1 166 ? -7.769 0.097 -4.425 1.00 98.06 166 VAL A N 1
ATOM 1233 C CA . VAL A 1 166 ? -6.384 0.240 -3.948 1.00 98.06 166 VAL A CA 1
ATOM 1234 C C . VAL A 1 166 ? -6.180 1.603 -3.308 1.00 98.06 166 VAL A C 1
ATOM 1236 O O . VAL A 1 166 ? -6.505 2.634 -3.896 1.00 98.06 166 VAL A O 1
ATOM 1239 N N . LEU A 1 167 ? -5.571 1.606 -2.125 1.00 97.56 167 LEU A N 1
ATOM 1240 C CA . LEU A 1 167 ? -5.167 2.823 -1.435 1.00 97.56 167 LEU A CA 1
ATOM 1241 C C . LEU A 1 167 ? -3.739 3.210 -1.843 1.00 97.56 167 LEU A C 1
ATOM 1243 O O . LEU A 1 167 ? -2.787 2.478 -1.581 1.00 97.56 167 LEU A O 1
ATOM 1247 N N . TYR A 1 168 ? -3.564 4.383 -2.446 1.00 97.31 168 TYR A N 1
ATOM 1248 C CA . TYR A 1 168 ? -2.257 4.944 -2.788 1.00 97.31 168 TYR A CA 1
ATOM 1249 C C . TYR A 1 168 ? -1.863 6.040 -1.793 1.00 97.31 168 TYR A C 1
ATOM 1251 O O . TYR A 1 168 ? -2.471 7.109 -1.758 1.00 97.31 168 TYR A O 1
ATOM 1259 N N . VAL A 1 169 ? -0.808 5.824 -1.012 1.00 95.62 169 VAL A N 1
ATOM 1260 C CA . VAL A 1 169 ? -0.274 6.794 -0.047 1.00 95.62 169 VAL A CA 1
ATOM 1261 C C . VAL A 1 169 ? 0.900 7.549 -0.676 1.00 95.62 169 VAL A C 1
ATOM 1263 O O . VAL A 1 169 ? 2.009 7.024 -0.759 1.00 95.62 169 VAL A O 1
ATOM 1266 N N . ALA A 1 170 ? 0.664 8.792 -1.106 1.00 93.12 170 ALA A N 1
ATOM 1267 C CA . ALA A 1 170 ? 1.671 9.621 -1.779 1.00 93.12 170 ALA A CA 1
ATOM 1268 C C . ALA A 1 170 ? 2.400 10.551 -0.798 1.00 93.12 170 ALA A C 1
ATOM 1270 O O . ALA A 1 170 ? 1.956 11.667 -0.520 1.00 93.12 170 ALA A O 1
ATOM 1271 N N . GLY A 1 171 ? 3.511 10.074 -0.246 1.00 89.25 171 GLY A N 1
ATOM 1272 C CA . GLY A 1 171 ? 4.387 10.838 0.632 1.00 89.25 171 GLY A CA 1
ATOM 1273 C C . GLY A 1 171 ? 5.375 11.764 -0.089 1.00 89.25 171 GLY A C 1
ATOM 1274 O O . GLY A 1 171 ? 5.651 12.834 0.450 1.00 89.25 171 GLY A O 1
ATOM 1275 N N . GLU A 1 172 ? 5.865 11.417 -1.288 1.00 85.19 172 GLU A N 1
ATOM 1276 C CA . GLU A 1 172 ? 6.780 12.288 -2.056 1.00 85.19 172 GLU A CA 1
ATOM 1277 C C . GLU A 1 172 ? 6.025 13.387 -2.828 1.00 85.19 172 GLU A C 1
ATOM 1279 O O . GLU A 1 172 ? 6.313 14.570 -2.652 1.00 85.19 172 GLU A O 1
ATOM 1284 N N . ASP A 1 173 ? 5.015 13.011 -3.621 1.00 83.19 173 ASP A N 1
ATOM 1285 C CA . ASP A 1 173 ? 4.269 13.925 -4.497 1.00 83.19 173 ASP A CA 1
ATOM 1286 C C . ASP A 1 173 ? 2.790 14.052 -4.075 1.00 83.19 173 ASP A C 1
ATOM 1288 O O . ASP A 1 173 ? 1.948 13.242 -4.460 1.00 83.19 173 ASP A O 1
ATOM 1292 N N . PRO A 1 174 ? 2.382 15.095 -3.330 1.00 74.94 174 PRO A N 1
ATOM 1293 C CA . PRO A 1 174 ? 1.002 15.212 -2.842 1.00 74.94 174 PRO A CA 1
ATOM 1294 C C . PRO A 1 174 ? -0.011 15.673 -3.915 1.00 74.94 174 PRO A C 1
ATOM 1296 O O . PRO A 1 174 ? -1.197 15.887 -3.617 1.00 74.94 174 PRO A O 1
ATOM 1299 N N . TYR A 1 175 ? 0.428 15.890 -5.155 1.00 86.12 175 TYR A N 1
ATOM 1300 C CA . TYR A 1 175 ? -0.346 16.516 -6.229 1.00 86.12 175 TYR A CA 1
ATOM 1301 C C . TYR A 1 175 ? -1.152 15.481 -7.022 1.00 86.12 175 TYR A C 1
ATOM 1303 O O . TYR A 1 175 ? -0.608 14.678 -7.772 1.00 86.12 175 TYR A O 1
ATOM 1311 N N . ALA A 1 176 ? -2.479 15.492 -6.857 1.00 88.50 176 ALA A N 1
ATOM 1312 C CA . ALA A 1 176 ? -3.355 14.455 -7.416 1.00 88.50 176 ALA A CA 1
ATOM 1313 C C . ALA A 1 176 ? -3.361 14.437 -8.952 1.00 88.50 176 ALA A C 1
ATOM 1315 O O . ALA A 1 176 ? -3.465 13.377 -9.560 1.00 88.50 176 ALA A O 1
ATOM 1316 N N . ASP A 1 177 ? -3.214 15.603 -9.569 1.00 90.56 177 ASP A N 1
ATOM 1317 C CA . ASP A 1 177 ? -3.123 15.799 -11.012 1.00 90.56 177 ASP A CA 1
ATOM 1318 C C . ASP A 1 177 ? -1.893 15.111 -11.621 1.00 90.56 177 ASP A C 1
ATOM 1320 O O . ASP A 1 177 ? -1.992 14.549 -12.712 1.00 90.56 177 ASP A O 1
ATOM 1324 N N . PHE A 1 178 ? -0.761 15.063 -10.909 1.00 88.50 178 PHE A N 1
ATOM 1325 C CA . PHE A 1 178 ? 0.424 14.328 -11.362 1.00 88.50 178 PHE A CA 1
ATOM 1326 C C . PHE A 1 178 ? 0.165 12.818 -11.438 1.00 88.50 178 PHE A C 1
ATOM 1328 O O . PHE A 1 178 ? 0.481 12.177 -12.446 1.00 88.50 178 PHE A O 1
ATOM 1335 N N . HIS A 1 179 ? -0.455 12.256 -10.395 1.00 91.62 179 HIS A N 1
ATOM 1336 C CA . HIS A 1 179 ? -0.827 10.841 -10.357 1.00 91.62 179 HIS A CA 1
ATOM 1337 C C . HIS A 1 179 ? -1.891 10.524 -11.409 1.00 91.62 179 HIS A C 1
ATOM 1339 O O . HIS A 1 179 ? -1.709 9.587 -12.180 1.00 91.62 179 HIS A O 1
ATOM 1345 N N . ALA A 1 180 ? -2.948 11.337 -11.501 1.00 93.31 180 ALA A N 1
ATOM 1346 C CA . ALA A 1 180 ? -4.015 11.162 -12.483 1.00 93.31 180 ALA A CA 1
ATOM 1347 C C . ALA A 1 180 ? -3.474 11.186 -13.918 1.00 93.31 180 ALA A C 1
ATOM 1349 O O . ALA A 1 180 ? -3.750 10.267 -14.682 1.00 93.31 180 ALA A O 1
ATOM 1350 N N . ARG A 1 181 ? -2.620 12.163 -14.253 1.00 92.38 181 ARG A N 1
ATOM 1351 C CA . ARG A 1 181 ? -1.985 12.244 -15.574 1.00 92.38 181 ARG A CA 1
ATOM 1352 C C . ARG A 1 181 ? -1.174 10.991 -15.884 1.00 92.38 181 ARG A C 1
ATOM 1354 O O . ARG A 1 181 ? -1.296 10.451 -16.974 1.00 92.38 181 ARG A O 1
ATOM 1361 N N . SER A 1 182 ? -0.359 10.523 -14.941 1.00 93.12 182 SER A N 1
ATOM 1362 C CA . SER A 1 182 ? 0.449 9.314 -15.130 1.00 93.12 182 SER A CA 1
ATOM 1363 C C . SER A 1 182 ? -0.408 8.058 -15.298 1.00 93.12 182 SER A C 1
ATOM 1365 O O . SER A 1 182 ? -0.047 7.196 -16.092 1.00 93.12 182 SER A O 1
ATOM 1367 N N . LEU A 1 183 ? -1.523 7.947 -14.571 1.00 95.88 183 LEU A N 1
ATOM 1368 C CA . LEU A 1 183 ? -2.477 6.850 -14.734 1.00 95.88 183 LEU A CA 1
ATOM 1369 C C . LEU A 1 183 ? -3.154 6.915 -16.108 1.00 95.88 183 LEU A C 1
ATOM 1371 O O . LEU A 1 183 ? -3.254 5.888 -16.767 1.00 95.88 183 LEU A O 1
ATOM 1375 N N . ASP A 1 184 ? -3.542 8.107 -16.574 1.00 95.00 184 ASP A N 1
ATOM 1376 C CA . ASP A 1 184 ? -4.110 8.300 -17.913 1.00 95.00 184 ASP A CA 1
ATOM 1377 C C . ASP A 1 184 ? -3.099 7.930 -19.015 1.00 95.00 184 ASP A C 1
ATOM 1379 O O . ASP A 1 184 ? -3.473 7.308 -20.004 1.00 95.00 184 ASP A O 1
ATOM 1383 N N . GLU A 1 185 ? -1.811 8.262 -18.848 1.00 95.19 185 GLU A N 1
ATOM 1384 C CA . GLU A 1 185 ? -0.745 7.844 -19.776 1.00 95.19 185 GLU A CA 1
ATOM 1385 C C . GLU A 1 185 ? -0.638 6.311 -19.873 1.00 95.19 185 GLU A C 1
ATOM 1387 O O . GLU A 1 185 ? -0.521 5.790 -20.983 1.00 95.19 185 GLU A O 1
ATOM 1392 N N . ILE A 1 186 ? -0.721 5.595 -18.743 1.00 96.38 186 ILE A N 1
ATOM 1393 C CA . ILE A 1 186 ? -0.705 4.121 -18.704 1.00 96.38 186 ILE A CA 1
ATOM 1394 C C . ILE A 1 186 ? -1.976 3.551 -19.344 1.00 96.38 186 ILE A C 1
ATOM 1396 O O . ILE A 1 186 ? -1.890 2.664 -20.188 1.00 96.38 186 ILE A O 1
ATOM 1400 N N . CYS A 1 187 ? -3.148 4.093 -18.993 1.00 95.19 187 CYS A N 1
ATOM 1401 C CA . CYS A 1 187 ? -4.440 3.668 -19.536 1.00 95.19 187 CYS A CA 1
ATOM 1402 C C . CYS A 1 187 ? -4.473 3.793 -21.069 1.00 95.19 187 CYS A C 1
ATOM 1404 O O . CYS A 1 187 ? -4.850 2.843 -21.751 1.00 95.19 187 CYS A O 1
ATOM 1406 N N . ARG A 1 188 ? -3.967 4.905 -21.633 1.00 92.88 188 ARG A N 1
ATOM 1407 C CA . ARG A 1 188 ? -3.804 5.050 -23.093 1.00 92.88 188 ARG A CA 1
ATOM 1408 C C . ARG A 1 188 ? -2.935 3.944 -23.692 1.00 92.88 188 ARG A C 1
ATOM 1410 O O . ARG A 1 188 ? -3.247 3.451 -24.769 1.00 92.88 188 ARG A O 1
ATOM 1417 N N . GLY A 1 189 ? -1.858 3.548 -23.009 1.00 91.06 189 GLY A N 1
ATOM 1418 C CA . GLY A 1 189 ? -0.919 2.539 -23.508 1.00 91.06 189 GLY A CA 1
ATOM 1419 C C . GLY A 1 189 ? -1.505 1.136 -23.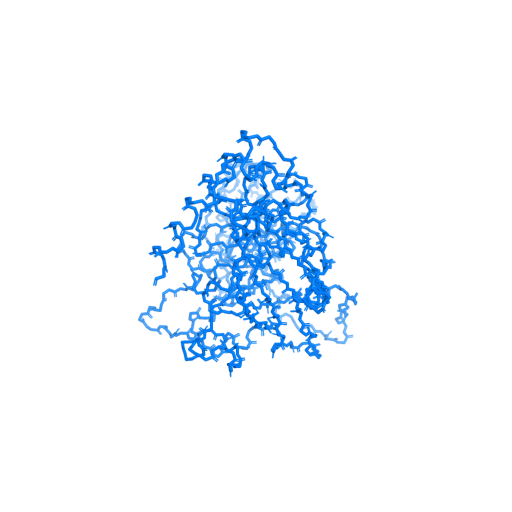615 1.00 91.06 189 GLY A C 1
ATOM 1420 O O . GLY A 1 189 ? -1.049 0.361 -24.454 1.00 91.06 189 GLY A O 1
ATOM 1421 N N . ILE A 1 190 ? -2.530 0.839 -22.816 1.00 90.44 190 ILE A N 1
ATOM 1422 C CA . ILE A 1 190 ? -3.276 -0.426 -22.842 1.00 90.44 190 ILE A CA 1
ATOM 1423 C C . ILE A 1 190 ? -4.632 -0.308 -23.563 1.00 90.44 190 ILE A C 1
ATOM 1425 O O . ILE A 1 190 ? -5.386 -1.273 -23.608 1.00 90.44 190 ILE A O 1
ATOM 1429 N N . GLY A 1 191 ? -4.959 0.861 -24.130 1.00 90.31 191 GLY A N 1
ATOM 1430 C CA . GLY A 1 191 ? -6.239 1.095 -24.809 1.00 90.31 191 GLY A CA 1
ATOM 1431 C C . GLY A 1 191 ? -7.450 1.120 -23.870 1.00 90.31 191 GLY A C 1
ATOM 1432 O O . GLY A 1 191 ? -8.548 0.762 -24.286 1.00 90.31 191 GLY A O 1
ATOM 1433 N N . TYR A 1 192 ? -7.252 1.529 -22.617 1.00 90.75 192 TYR A N 1
ATOM 1434 C CA . TYR A 1 192 ? -8.271 1.557 -21.569 1.00 90.75 192 TYR A CA 1
ATOM 1435 C C . TYR A 1 192 ? -8.625 2.996 -21.181 1.00 90.75 192 TYR A C 1
ATOM 1437 O O . TYR A 1 192 ? -7.772 3.888 -21.223 1.00 90.75 192 TYR A O 1
ATOM 1445 N N . MET A 1 193 ? -9.861 3.243 -20.748 1.00 89.88 193 MET A N 1
ATOM 1446 C CA . MET A 1 193 ? -10.244 4.527 -20.157 1.00 89.88 193 MET A CA 1
ATOM 1447 C C . MET A 1 193 ? -10.227 4.429 -18.635 1.00 89.88 193 MET A C 1
ATOM 1449 O O . MET A 1 193 ? -10.909 3.596 -18.052 1.00 89.88 193 MET A O 1
ATOM 1453 N N . ARG A 1 194 ? -9.520 5.334 -17.945 1.00 90.12 194 ARG A N 1
ATOM 1454 C CA . ARG A 1 194 ? -9.445 5.313 -16.470 1.00 90.12 194 ARG A CA 1
ATOM 1455 C C . ARG A 1 194 ? -10.822 5.333 -15.790 1.00 90.12 194 ARG A C 1
ATOM 1457 O O . ARG A 1 194 ? -10.989 4.712 -14.748 1.00 90.12 194 ARG A O 1
ATOM 1464 N N . ALA A 1 195 ? -11.797 6.032 -16.375 1.00 89.50 195 ALA A N 1
ATOM 1465 C CA . ALA A 1 195 ? -13.167 6.109 -15.859 1.00 89.50 195 ALA A CA 1
ATOM 1466 C C . ALA A 1 195 ? -13.939 4.778 -15.941 1.00 89.50 195 ALA A C 1
ATOM 1468 O O . ALA A 1 195 ? -14.959 4.633 -15.277 1.00 89.50 195 ALA A O 1
ATOM 1469 N N . GLU A 1 196 ? -13.459 3.823 -16.738 1.00 90.25 196 GLU A N 1
ATOM 1470 C CA . GLU A 1 196 ? -14.040 2.486 -16.876 1.00 90.25 196 GLU A CA 1
ATOM 1471 C C . GLU A 1 196 ? -13.447 1.495 -15.865 1.00 90.25 196 GLU A C 1
ATOM 1473 O O . GLU A 1 196 ? -13.856 0.337 -15.840 1.00 90.25 196 GLU A O 1
ATOM 1478 N N . ALA A 1 197 ? -12.469 1.891 -15.039 1.00 90.25 197 ALA A N 1
ATOM 1479 C CA . ALA A 1 197 ? -11.914 1.001 -14.022 1.00 90.25 197 ALA A CA 1
ATOM 1480 C C . ALA A 1 197 ? -13.019 0.602 -13.020 1.00 90.25 197 ALA A C 1
ATOM 1482 O O . ALA A 1 197 ? -13.661 1.489 -12.453 1.00 90.25 197 ALA A O 1
ATOM 1483 N N . PRO A 1 198 ? -13.253 -0.703 -12.777 1.00 92.75 198 PRO A N 1
ATOM 1484 C CA . PRO A 1 198 ? -14.354 -1.159 -11.928 1.00 92.75 198 PRO A CA 1
ATOM 1485 C C . PRO A 1 198 ? -14.153 -0.808 -10.450 1.00 92.75 198 PRO A C 1
ATOM 1487 O O . PRO A 1 198 ? -15.118 -0.766 -9.688 1.00 92.75 198 PRO A O 1
ATOM 1490 N N . HIS A 1 199 ? -12.912 -0.527 -10.045 1.00 96.62 199 HIS A N 1
ATOM 1491 C CA . HIS A 1 199 ? -12.571 -0.154 -8.680 1.00 96.62 199 HIS A CA 1
ATOM 1492 C C . HIS A 1 199 ? -11.753 1.135 -8.615 1.00 96.62 199 HIS A C 1
ATOM 1494 O O . HIS A 1 199 ? -10.991 1.475 -9.523 1.00 96.62 199 HIS A O 1
ATOM 1500 N N . ALA A 1 200 ? -11.902 1.844 -7.497 1.00 96.00 200 ALA A N 1
ATOM 1501 C CA . ALA A 1 200 ? -11.215 3.101 -7.254 1.00 96.00 200 ALA A CA 1
ATOM 1502 C C . ALA A 1 200 ? -9.727 2.899 -6.921 1.00 96.00 200 ALA A C 1
ATOM 1504 O O . ALA A 1 200 ? -9.337 1.936 -6.256 1.00 96.00 200 ALA A O 1
ATOM 1505 N N . ILE A 1 201 ? -8.905 3.862 -7.349 1.00 96.69 201 ILE A N 1
ATOM 1506 C CA . ILE A 1 201 ? -7.570 4.101 -6.792 1.00 96.69 201 ILE A CA 1
ATOM 1507 C C . ILE A 1 201 ? -7.681 5.366 -5.945 1.00 96.69 201 ILE A C 1
ATOM 1509 O O . ILE A 1 201 ? -7.697 6.476 -6.488 1.00 96.69 201 ILE A O 1
ATOM 1513 N N . ASP A 1 202 ? -7.752 5.206 -4.629 1.00 96.06 202 ASP A N 1
ATOM 1514 C CA . ASP A 1 202 ? -7.892 6.337 -3.720 1.00 96.06 202 ASP A CA 1
ATOM 1515 C C . ASP A 1 202 ? -6.528 6.888 -3.332 1.00 96.06 202 ASP A C 1
ATOM 1517 O O . ASP A 1 202 ? -5.654 6.184 -2.830 1.00 96.06 202 ASP A O 1
ATOM 1521 N N . LEU A 1 203 ? -6.340 8.187 -3.553 1.00 94.81 203 LEU A N 1
ATOM 1522 C CA . LEU A 1 203 ? -5.111 8.880 -3.198 1.00 94.81 203 LEU A CA 1
ATOM 1523 C C . LEU A 1 203 ? -5.205 9.441 -1.779 1.00 94.81 203 LEU A C 1
ATOM 1525 O O . LEU A 1 203 ? -5.895 10.434 -1.530 1.00 94.81 203 LEU A O 1
ATOM 1529 N N . PHE A 1 204 ? -4.422 8.883 -0.865 1.00 93.94 204 PHE A N 1
ATOM 1530 C CA . PHE A 1 204 ? -4.244 9.429 0.468 1.00 93.94 204 PHE A CA 1
ATOM 1531 C C . PHE A 1 204 ? -3.015 10.336 0.546 1.00 93.94 204 PHE A C 1
ATOM 1533 O O . PHE A 1 204 ? -1.894 9.963 0.195 1.00 93.94 204 PHE A O 1
ATOM 1540 N N . LYS A 1 205 ? -3.238 11.554 1.050 1.00 90.31 205 LYS A N 1
ATOM 1541 C CA . LYS A 1 205 ? -2.215 12.596 1.173 1.00 90.31 205 LYS A CA 1
ATOM 1542 C C . LYS A 1 205 ? -1.786 12.735 2.636 1.00 90.31 205 LYS A C 1
ATOM 1544 O O . LYS A 1 205 ? -2.525 13.334 3.425 1.00 90.31 205 LYS A O 1
ATOM 1549 N N . PRO A 1 206 ? -0.587 12.269 3.017 1.00 85.88 206 PRO A N 1
ATOM 1550 C CA . PRO A 1 206 ? -0.122 12.332 4.398 1.00 85.88 206 PRO A CA 1
ATOM 1551 C C . PRO A 1 206 ? 0.141 13.770 4.874 1.00 85.88 206 PRO A C 1
ATOM 1553 O O . PRO A 1 206 ? 0.013 14.044 6.070 1.00 85.88 206 PRO A O 1
ATOM 1556 N N . ARG A 1 207 ? 0.416 14.710 3.950 1.00 83.44 207 ARG A N 1
ATOM 1557 C CA . ARG A 1 207 ? 0.749 16.126 4.227 1.00 83.44 207 ARG A CA 1
ATOM 1558 C C . ARG A 1 207 ? 1.973 16.271 5.144 1.00 83.44 207 ARG A C 1
ATOM 1560 O O . ARG A 1 207 ? 1.918 16.982 6.141 1.00 83.44 207 ARG A O 1
ATOM 1567 N N . GLY A 1 208 ? 3.041 15.532 4.837 1.00 82.25 208 GLY A N 1
ATOM 1568 C CA . GLY A 1 208 ? 4.281 15.518 5.624 1.00 82.25 208 GLY A CA 1
ATOM 1569 C C . GLY A 1 208 ? 4.168 14.820 6.984 1.00 82.25 208 GLY A C 1
ATOM 1570 O O . GLY A 1 208 ? 5.114 14.844 7.763 1.00 82.25 208 GLY A O 1
ATOM 1571 N N . ARG A 1 209 ? 3.020 14.206 7.304 1.00 87.81 209 ARG A N 1
ATOM 1572 C CA . ARG A 1 209 ? 2.866 13.425 8.535 1.00 87.81 209 ARG A CA 1
ATOM 1573 C C . ARG A 1 209 ? 3.434 12.017 8.334 1.00 87.81 209 ARG A C 1
ATOM 1575 O O . ARG A 1 209 ? 3.139 11.401 7.310 1.00 87.81 209 ARG A O 1
ATOM 1582 N N . PRO A 1 210 ? 4.177 11.479 9.312 1.00 91.31 210 PRO A N 1
ATOM 1583 C CA . PRO A 1 210 ? 4.705 10.127 9.225 1.00 91.31 210 PRO A CA 1
ATOM 1584 C C . PRO A 1 210 ? 3.601 9.078 9.358 1.00 91.31 210 PRO A C 1
ATOM 1586 O O . PRO A 1 210 ? 2.586 9.316 10.020 1.00 91.31 210 PRO A O 1
ATOM 1589 N N . LEU A 1 211 ? 3.826 7.898 8.777 1.00 91.69 211 LEU A N 1
ATOM 1590 C CA . LEU A 1 211 ? 2.813 6.847 8.662 1.00 91.69 211 LEU A CA 1
ATOM 1591 C C . LEU A 1 211 ? 2.244 6.417 10.017 1.00 91.69 211 LEU A C 1
ATOM 1593 O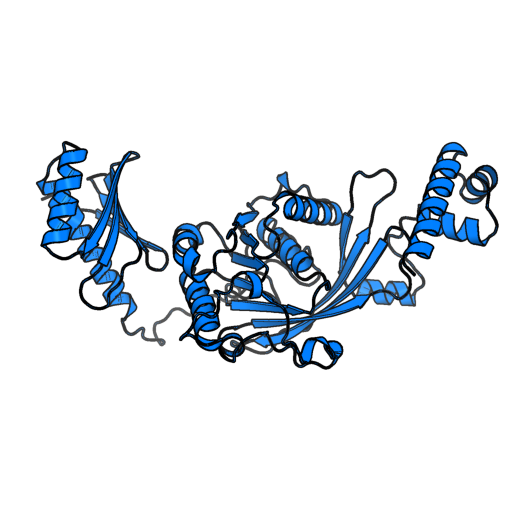 O . LEU A 1 211 ? 1.034 6.285 10.143 1.00 91.69 211 LEU A O 1
ATOM 1597 N N . HIS A 1 212 ? 3.076 6.289 11.053 1.00 89.00 212 HIS A N 1
ATOM 1598 C CA . HIS A 1 212 ? 2.620 5.887 12.392 1.00 89.00 212 HIS A CA 1
ATOM 1599 C C . HIS A 1 212 ? 1.607 6.850 13.025 1.00 89.00 212 HIS A C 1
ATOM 1601 O O . HIS A 1 212 ? 0.831 6.444 13.879 1.00 89.00 212 HIS A O 1
ATOM 1607 N N . ARG A 1 213 ? 1.559 8.121 12.599 1.00 88.62 213 ARG A N 1
ATOM 1608 C CA . ARG A 1 213 ? 0.525 9.075 13.049 1.00 88.62 213 ARG A CA 1
ATOM 1609 C C . ARG A 1 213 ? -0.781 8.963 12.262 1.00 88.62 213 ARG A C 1
ATOM 1611 O O . ARG A 1 213 ? -1.764 9.612 12.612 1.00 88.62 213 ARG A O 1
ATOM 1618 N N . LEU A 1 214 ? -0.768 8.212 11.166 1.00 89.12 214 LEU A N 1
ATOM 1619 C CA . LEU A 1 214 ? -1.876 8.044 10.226 1.00 89.12 214 LEU A CA 1
ATOM 1620 C C . LEU A 1 214 ? -2.437 6.620 10.255 1.00 89.12 214 LEU A C 1
ATOM 1622 O O . LEU A 1 214 ? -3.587 6.446 9.865 1.00 89.12 214 LEU A O 1
ATOM 1626 N N . ALA A 1 215 ? -1.652 5.656 10.750 1.00 86.88 215 ALA A N 1
ATOM 1627 C CA . ALA A 1 215 ? -1.930 4.223 10.794 1.00 86.88 215 ALA A CA 1
ATOM 1628 C C . ALA A 1 215 ? -3.367 3.923 11.211 1.00 86.88 215 ALA A C 1
ATOM 1630 O O . ALA A 1 215 ? -4.107 3.359 10.420 1.00 86.88 215 ALA A O 1
ATOM 1631 N N . ARG A 1 216 ? -3.801 4.440 12.366 1.00 82.19 216 ARG A N 1
ATOM 1632 C CA . ARG A 1 216 ? -5.176 4.299 12.862 1.00 82.19 216 ARG A CA 1
ATOM 1633 C C . ARG A 1 216 ? -6.239 4.674 11.833 1.00 82.19 216 ARG A C 1
ATOM 1635 O O . ARG A 1 216 ? -7.153 3.908 11.569 1.00 82.19 216 ARG A O 1
ATOM 1642 N N . GLY A 1 217 ? -6.141 5.877 11.264 1.00 84.12 217 GLY A N 1
ATOM 1643 C CA . GLY A 1 217 ? -7.151 6.367 10.321 1.00 84.12 217 GLY A CA 1
ATOM 1644 C C . GLY A 1 217 ? -7.157 5.595 9.002 1.00 84.12 217 GLY A C 1
ATOM 1645 O O . GLY A 1 217 ? -8.155 5.621 8.291 1.00 84.12 217 GLY A O 1
ATOM 1646 N N . LEU A 1 218 ? -6.047 4.932 8.673 1.00 88.81 218 LEU A N 1
ATOM 1647 C CA . LEU A 1 218 ? -5.940 4.036 7.527 1.00 88.81 218 LEU A CA 1
ATOM 1648 C C . LEU A 1 218 ? -6.447 2.626 7.868 1.00 88.81 218 LEU A C 1
ATOM 1650 O O . LEU A 1 218 ? -7.128 2.035 7.044 1.00 88.81 218 LEU A O 1
ATOM 1654 N N . ALA A 1 219 ? -6.183 2.128 9.078 1.00 86.81 219 ALA A N 1
ATOM 1655 C CA . ALA A 1 219 ? -6.682 0.852 9.590 1.00 86.81 219 ALA A CA 1
ATOM 1656 C C . ALA A 1 219 ? -8.215 0.836 9.692 1.00 86.81 219 ALA A C 1
ATOM 1658 O O . ALA A 1 219 ? -8.847 -0.136 9.299 1.00 86.81 219 ALA A O 1
ATOM 1659 N N . GLU A 1 220 ? -8.820 1.952 10.119 1.00 84.38 220 GLU A N 1
ATOM 1660 C CA . GLU A 1 220 ? -10.281 2.158 10.146 1.00 84.38 220 GLU A CA 1
ATOM 1661 C C . GLU A 1 220 ? -10.953 2.089 8.767 1.00 84.38 220 GLU A C 1
ATOM 1663 O O . GLU A 1 220 ? -12.175 2.047 8.700 1.00 84.38 220 GLU A O 1
ATOM 1668 N N . ARG A 1 221 ? -10.171 2.114 7.685 1.00 86.94 221 ARG A N 1
ATOM 1669 C CA . ARG A 1 221 ? -10.653 2.055 6.300 1.00 86.94 221 ARG A CA 1
ATOM 1670 C C . ARG A 1 221 ? -10.042 0.896 5.523 1.00 86.94 221 ARG A C 1
ATOM 1672 O O . ARG A 1 221 ? -10.167 0.848 4.305 1.00 86.94 221 ARG A O 1
ATOM 1679 N N . ALA A 1 222 ? -9.271 0.035 6.180 1.00 87.00 222 ALA A N 1
ATOM 1680 C CA . ALA A 1 222 ? -8.438 -0.930 5.481 1.00 87.00 222 ALA A CA 1
ATOM 1681 C C . ALA A 1 222 ? -9.277 -1.994 4.760 1.00 87.00 222 ALA A C 1
ATOM 1683 O O . ALA A 1 222 ? -8.895 -2.437 3.683 1.00 87.00 222 ALA A O 1
ATOM 1684 N N . ASP A 1 223 ? -10.443 -2.331 5.306 1.00 86.62 223 ASP A N 1
ATOM 1685 C CA . ASP A 1 223 ? -11.440 -3.225 4.716 1.00 86.62 223 ASP A CA 1
ATOM 1686 C C . ASP A 1 223 ? -12.079 -2.681 3.423 1.00 86.62 223 ASP A C 1
ATOM 1688 O O . ASP A 1 223 ? -12.595 -3.462 2.624 1.00 86.62 223 ASP A O 1
ATOM 1692 N N . GLU A 1 224 ? -11.986 -1.372 3.159 1.00 93.06 224 GLU A N 1
ATOM 1693 C CA . GLU A 1 224 ? -12.388 -0.766 1.881 1.00 93.06 224 GLU A CA 1
ATOM 1694 C C . GLU A 1 224 ? -11.437 -1.143 0.723 1.00 93.06 224 GLU A C 1
ATOM 1696 O O . GLU A 1 224 ? -11.800 -0.974 -0.444 1.00 93.06 224 GLU A O 1
ATOM 1701 N N . TYR A 1 225 ? -10.221 -1.633 1.012 1.00 96.06 225 TYR A N 1
ATOM 1702 C CA . TYR A 1 225 ? -9.161 -1.841 0.019 1.00 96.06 225 TYR A CA 1
ATOM 1703 C C . TYR A 1 225 ? -8.604 -3.264 0.034 1.00 96.06 225 TYR A C 1
ATOM 1705 O O . TYR A 1 225 ? -8.457 -3.903 1.070 1.00 96.06 225 TYR A O 1
ATOM 1713 N N . VAL A 1 226 ? -8.182 -3.746 -1.136 1.00 95.81 226 VAL A N 1
ATOM 1714 C CA . VAL A 1 226 ? -7.499 -5.048 -1.249 1.00 95.81 226 VAL A CA 1
ATOM 1715 C C . VAL A 1 226 ? -5.987 -4.947 -1.041 1.00 95.81 226 VAL A C 1
ATOM 1717 O O . VAL A 1 226 ? -5.331 -5.954 -0.775 1.00 95.81 226 VAL A O 1
ATOM 1720 N N . ALA A 1 227 ? -5.424 -3.743 -1.182 1.00 97.06 227 ALA A N 1
ATOM 1721 C CA . ALA A 1 227 ? -4.003 -3.470 -1.008 1.00 97.06 227 ALA A CA 1
ATOM 1722 C C . ALA A 1 227 ? -3.730 -1.980 -0.756 1.00 97.06 227 ALA A C 1
ATOM 1724 O O . ALA A 1 227 ? -4.495 -1.104 -1.172 1.00 97.06 227 ALA A O 1
ATOM 1725 N N . VAL A 1 228 ? -2.575 -1.700 -0.146 1.00 97.62 228 VAL A N 1
ATOM 1726 C CA . VAL A 1 228 ? -2.018 -0.352 0.003 1.00 97.62 228 VAL A CA 1
ATOM 1727 C C . VAL A 1 228 ? -0.665 -0.235 -0.702 1.00 97.62 228 VAL A C 1
ATOM 1729 O O . VAL A 1 228 ? 0.207 -1.092 -0.565 1.00 97.62 228 VAL A O 1
ATOM 1732 N N . ILE A 1 229 ? -0.464 0.849 -1.450 1.00 97.75 229 ILE A N 1
ATOM 1733 C CA . ILE A 1 229 ? 0.809 1.192 -2.093 1.00 97.75 229 ILE A CA 1
ATOM 1734 C C . ILE A 1 229 ? 1.366 2.466 -1.460 1.00 97.75 229 ILE A C 1
ATOM 1736 O O . ILE A 1 229 ? 0.659 3.465 -1.348 1.00 97.75 229 ILE A O 1
ATOM 1740 N N . LEU A 1 230 ? 2.637 2.441 -1.053 1.00 96.94 230 LEU A N 1
ATOM 1741 C CA . LEU A 1 230 ? 3.294 3.531 -0.330 1.00 96.94 230 LEU A CA 1
ATOM 1742 C C . LEU A 1 230 ? 4.444 4.125 -1.148 1.00 96.94 230 LEU A C 1
ATOM 1744 O O . LEU A 1 230 ? 5.428 3.440 -1.433 1.00 96.94 230 LEU A O 1
ATOM 1748 N N . ASP A 1 231 ? 4.334 5.410 -1.486 1.00 94.38 231 ASP A N 1
ATOM 1749 C CA . ASP A 1 231 ? 5.282 6.131 -2.340 1.00 94.38 231 ASP A CA 1
ATOM 1750 C C . ASP A 1 231 ? 5.751 7.448 -1.691 1.00 94.38 231 ASP A C 1
ATOM 1752 O O . ASP A 1 231 ? 5.059 8.459 -1.762 1.00 94.38 231 ASP A O 1
ATOM 1756 N N . SER A 1 232 ? 6.894 7.506 -1.014 1.00 92.50 232 SER A N 1
ATOM 1757 C CA . SER A 1 232 ? 7.870 6.435 -0.772 1.00 92.50 232 SER A CA 1
ATOM 1758 C C . SER A 1 232 ? 8.114 6.238 0.722 1.00 92.50 232 SER A C 1
ATOM 1760 O O . SER A 1 232 ? 7.803 7.110 1.537 1.00 92.50 232 SER A O 1
ATOM 1762 N N . HIS A 1 233 ? 8.724 5.115 1.097 1.00 94.56 233 HIS A N 1
ATOM 1763 C CA . HIS A 1 233 ? 9.129 4.816 2.469 1.00 94.56 233 HIS A CA 1
ATOM 1764 C C . HIS A 1 233 ? 9.771 6.018 3.165 1.00 94.56 233 HIS A C 1
ATOM 1766 O O . HIS A 1 233 ? 9.284 6.456 4.199 1.00 94.56 233 HIS A O 1
ATOM 1772 N N . GLN A 1 234 ? 10.823 6.595 2.573 1.00 90.31 234 GLN A N 1
ATOM 1773 C CA . GLN A 1 234 ? 11.598 7.681 3.176 1.00 90.31 234 GLN A CA 1
ATOM 1774 C C . GLN A 1 234 ? 10.752 8.919 3.493 1.00 90.31 234 GLN A C 1
ATOM 1776 O O . GLN A 1 234 ? 11.006 9.577 4.498 1.00 90.31 234 GLN A O 1
ATOM 1781 N N . SER A 1 235 ? 9.748 9.216 2.668 1.00 90.06 235 SER A N 1
ATOM 1782 C CA . SER A 1 235 ? 8.841 10.354 2.869 1.00 90.06 235 SER A CA 1
ATOM 1783 C C . SER A 1 235 ? 7.785 10.126 3.958 1.00 90.06 235 SER A C 1
ATOM 1785 O O . SER A 1 235 ? 7.169 11.073 4.441 1.00 90.06 235 SER A O 1
ATOM 1787 N N . LEU A 1 236 ? 7.578 8.869 4.354 1.00 92.56 236 LEU A N 1
ATOM 1788 C CA . LEU A 1 236 ? 6.582 8.451 5.340 1.00 92.56 236 LEU A CA 1
ATOM 1789 C C . LEU A 1 236 ? 7.194 8.117 6.706 1.00 92.56 236 LEU A C 1
ATOM 1791 O O . LEU A 1 236 ? 6.469 7.782 7.649 1.00 92.56 236 LEU A O 1
ATOM 1795 N N . LEU A 1 237 ? 8.516 8.215 6.827 1.00 90.56 237 LEU A N 1
ATOM 1796 C CA . LEU A 1 237 ? 9.221 8.059 8.089 1.00 90.56 237 LEU A CA 1
ATOM 1797 C C . LEU A 1 237 ? 9.034 9.288 8.985 1.00 90.56 237 LEU A C 1
ATOM 1799 O O . LEU A 1 237 ? 8.910 10.416 8.517 1.00 90.56 237 LEU A O 1
ATOM 1803 N N . GLY A 1 238 ? 9.034 9.059 10.299 1.00 78.50 238 GLY A N 1
ATOM 1804 C CA . GLY A 1 238 ? 9.106 10.139 11.285 1.00 78.50 238 GLY A CA 1
ATOM 1805 C C . GLY A 1 238 ? 10.460 10.840 11.273 1.00 78.50 238 GLY A C 1
ATOM 1806 O O . GLY A 1 238 ? 11.460 10.286 10.819 1.00 78.50 238 GLY A O 1
ATOM 1807 N N . GLU A 1 239 ? 10.507 12.046 11.826 1.00 77.06 239 GLU A N 1
ATOM 1808 C CA . GLU A 1 239 ? 11.783 12.657 12.182 1.00 77.06 239 GLU A CA 1
ATOM 1809 C C . GLU A 1 239 ? 12.466 11.833 13.281 1.00 77.06 239 GLU A C 1
ATOM 1811 O O . GLU A 1 239 ? 11.816 11.254 14.156 1.00 77.06 239 GLU A O 1
ATOM 1816 N N . VAL A 1 240 ? 13.794 11.762 13.217 1.00 75.31 240 VAL A N 1
ATOM 1817 C CA . VAL A 1 240 ? 14.607 11.196 14.294 1.00 75.31 240 VAL A CA 1
ATOM 1818 C C . VAL A 1 240 ? 14.705 12.286 15.365 1.00 75.31 240 VAL A C 1
ATOM 1820 O O . VAL A 1 240 ? 15.472 13.229 15.202 1.00 75.31 240 VAL A O 1
ATOM 1823 N N . HIS A 1 241 ? 13.864 12.222 16.399 1.00 66.19 241 HIS A N 1
ATOM 1824 C CA . HIS A 1 241 ? 13.913 13.160 17.527 1.00 66.19 241 HIS A CA 1
ATOM 1825 C C . HIS A 1 241 ? 14.939 12.712 18.580 1.00 66.19 241 HIS A C 1
ATOM 1827 O O . HIS A 1 241 ? 15.237 11.521 18.692 1.00 66.19 241 HIS A O 1
ATOM 1833 N N . ASP A 1 242 ? 15.443 13.664 19.373 1.00 40.12 242 ASP A N 1
ATOM 1834 C CA . ASP A 1 242 ? 16.424 13.432 20.439 1.00 40.12 242 ASP A CA 1
ATOM 1835 C C . ASP A 1 242 ? 15.937 12.352 21.423 1.00 40.12 242 ASP A C 1
ATOM 1837 O O . ASP A 1 242 ? 15.043 12.577 22.238 1.00 40.12 242 ASP A O 1
ATOM 1841 N N . GLY A 1 243 ? 16.520 11.155 21.311 1.00 59.16 243 GLY A N 1
ATOM 1842 C CA . GLY A 1 243 ? 16.236 9.989 22.155 1.00 59.16 243 GLY A CA 1
ATOM 1843 C C . GLY A 1 243 ? 15.825 8.726 21.393 1.00 59.16 243 GLY A C 1
ATOM 1844 O O . GLY A 1 243 ? 16.023 7.635 21.919 1.00 59.16 243 GLY A O 1
ATOM 1845 N N . GLY A 1 244 ? 15.315 8.848 20.161 1.00 67.38 244 GLY A N 1
ATOM 1846 C CA . GLY A 1 244 ? 14.956 7.710 19.307 1.00 67.38 244 GLY A CA 1
ATOM 1847 C C . GLY A 1 244 ? 15.946 7.528 18.160 1.00 67.38 244 GLY A C 1
ATOM 1848 O O . GLY A 1 244 ? 16.280 8.485 17.469 1.00 67.38 244 GLY A O 1
ATOM 1849 N N . GLY A 1 245 ? 16.434 6.308 17.940 1.00 87.19 245 GLY A N 1
ATOM 1850 C CA . GLY A 1 245 ? 17.355 6.009 16.840 1.00 87.19 245 GLY A CA 1
ATOM 1851 C C . GLY A 1 245 ? 16.648 5.785 15.497 1.00 87.19 245 GLY A C 1
ATOM 1852 O O . GLY A 1 245 ? 15.426 5.674 15.412 1.00 87.19 245 GLY A O 1
ATOM 1853 N N . ILE A 1 246 ? 17.436 5.607 14.427 1.00 86.88 246 ILE A N 1
ATOM 1854 C CA . ILE A 1 246 ? 16.946 5.152 13.104 1.00 86.88 246 ILE A CA 1
ATOM 1855 C C . ILE A 1 246 ? 16.107 3.869 13.244 1.00 86.88 246 ILE A C 1
ATOM 1857 O O . ILE A 1 246 ? 15.084 3.722 12.578 1.00 86.88 246 ILE A O 1
ATOM 1861 N N . ARG A 1 247 ? 16.517 2.974 14.151 1.00 90.38 247 ARG A N 1
ATOM 1862 C CA . ARG A 1 247 ? 15.823 1.720 14.453 1.00 90.38 247 ARG A CA 1
ATOM 1863 C C . ARG A 1 247 ? 14.402 1.939 14.975 1.00 90.38 247 ARG A C 1
ATOM 1865 O O . ARG A 1 247 ? 13.486 1.254 14.527 1.00 90.38 247 ARG A O 1
ATOM 1872 N N . ASP A 1 248 ? 14.205 2.884 15.891 1.00 89.06 248 ASP A N 1
ATOM 1873 C CA . ASP A 1 248 ? 12.892 3.142 16.497 1.00 89.06 248 ASP A CA 1
ATOM 1874 C C . ASP A 1 248 ? 11.938 3.755 15.475 1.00 89.06 248 ASP A C 1
ATOM 1876 O O . ASP A 1 248 ? 10.796 3.321 15.337 1.00 89.06 248 ASP A O 1
ATOM 1880 N N . ARG A 1 249 ? 12.437 4.710 14.684 1.00 91.25 249 ARG A N 1
ATOM 1881 C CA . ARG A 1 249 ? 11.694 5.325 13.580 1.00 91.25 249 ARG A CA 1
ATOM 1882 C C . ARG A 1 249 ? 11.208 4.286 12.568 1.00 91.25 249 ARG A C 1
ATOM 1884 O O . ARG A 1 249 ? 10.043 4.313 12.177 1.00 91.25 249 ARG A O 1
ATOM 1891 N N . ASP A 1 250 ? 12.095 3.391 12.144 1.00 93.00 250 ASP A N 1
ATOM 1892 C CA . ASP A 1 250 ? 11.763 2.333 11.191 1.00 93.00 250 ASP A CA 1
ATOM 1893 C C . ASP A 1 250 ? 10.806 1.305 11.828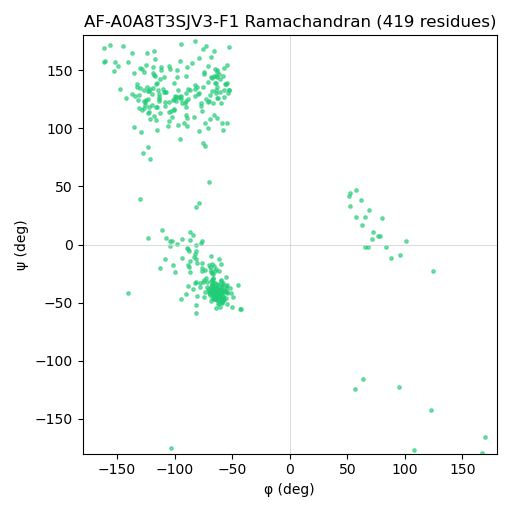 1.00 93.00 250 ASP A C 1
ATOM 1895 O O . ASP A 1 250 ? 9.845 0.873 11.195 1.00 93.00 250 ASP A O 1
ATOM 1899 N N . SER A 1 251 ? 10.991 0.979 13.113 1.00 92.50 251 SER A N 1
ATOM 1900 C CA . SER A 1 251 ? 10.068 0.114 13.863 1.00 92.50 251 SER A CA 1
ATOM 1901 C C . SER A 1 251 ? 8.658 0.699 13.917 1.00 92.50 251 SER A C 1
ATOM 1903 O O . SER A 1 251 ? 7.698 -0.021 13.664 1.00 92.50 251 SER A O 1
ATOM 1905 N N . LEU A 1 252 ? 8.520 2.004 14.172 1.00 92.06 252 LEU A N 1
ATOM 1906 C CA . LEU A 1 252 ? 7.226 2.691 14.156 1.00 92.06 252 LEU A CA 1
ATOM 1907 C C . LEU A 1 252 ? 6.553 2.625 12.781 1.00 92.06 252 LEU A C 1
ATOM 1909 O O . LEU A 1 252 ? 5.340 2.450 12.711 1.00 92.06 252 LEU A O 1
ATOM 1913 N N . PHE A 1 253 ? 7.317 2.751 11.692 1.00 94.50 253 PHE A N 1
ATOM 1914 C CA . PHE A 1 253 ? 6.784 2.618 10.334 1.00 94.50 253 PHE A CA 1
ATOM 1915 C C . PHE A 1 253 ? 6.233 1.211 10.067 1.00 94.50 253 PHE A C 1
ATOM 1917 O O . PHE A 1 253 ? 5.113 1.078 9.579 1.00 94.50 253 PHE A O 1
ATOM 1924 N N . TRP A 1 254 ? 6.977 0.157 10.410 1.00 93.94 254 TRP A N 1
ATOM 1925 C CA . TRP A 1 254 ? 6.505 -1.212 10.173 1.00 93.94 254 TRP A CA 1
ATOM 1926 C C . TRP A 1 254 ? 5.368 -1.616 11.106 1.00 93.94 254 TRP A C 1
ATOM 1928 O O . TRP A 1 254 ? 4.437 -2.265 10.648 1.00 93.94 254 TRP A O 1
ATOM 1938 N N . THR A 1 255 ? 5.383 -1.181 12.368 1.00 91.62 255 THR A N 1
ATOM 1939 C CA . THR A 1 255 ? 4.239 -1.367 13.274 1.00 91.62 255 THR A CA 1
ATOM 1940 C C . THR A 1 255 ? 2.986 -0.687 12.723 1.00 91.62 255 THR A C 1
ATOM 1942 O O . THR A 1 255 ? 1.904 -1.255 12.794 1.00 91.62 255 THR A O 1
ATOM 1945 N N . ALA A 1 256 ? 3.128 0.498 12.122 1.00 91.94 256 ALA A N 1
ATOM 1946 C CA . ALA A 1 256 ? 2.021 1.186 11.469 1.00 91.94 256 ALA A CA 1
ATOM 1947 C C . ALA A 1 256 ? 1.461 0.403 10.273 1.00 91.94 256 ALA A C 1
ATOM 1949 O O . ALA A 1 256 ? 0.251 0.370 10.087 1.00 91.94 256 ALA A O 1
ATOM 1950 N N . LEU A 1 257 ? 2.319 -0.230 9.467 1.00 92.94 257 LEU A N 1
ATOM 1951 C CA . LEU A 1 257 ? 1.875 -1.107 8.378 1.00 92.94 257 LEU A CA 1
ATOM 1952 C C . LEU A 1 257 ? 1.175 -2.365 8.892 1.00 92.94 257 LEU A C 1
ATOM 1954 O O . LEU A 1 257 ? 0.124 -2.721 8.365 1.00 92.94 257 LEU A O 1
ATOM 1958 N N . ASP A 1 258 ? 1.728 -2.999 9.928 1.00 90.12 258 ASP A N 1
ATOM 1959 C CA . ASP A 1 258 ? 1.110 -4.160 10.574 1.00 90.12 258 ASP A CA 1
ATOM 1960 C C . ASP A 1 258 ? -0.282 -3.794 11.138 1.00 90.12 258 ASP A C 1
ATOM 1962 O O . ASP A 1 258 ? -1.211 -4.590 11.041 1.00 90.12 258 ASP A O 1
ATOM 1966 N N . GLU A 1 259 ? -0.450 -2.575 11.668 1.00 88.31 259 GLU A N 1
ATOM 1967 C CA . GLU A 1 259 ? -1.733 -2.061 12.172 1.00 88.31 259 GLU A CA 1
ATOM 1968 C C . GLU A 1 259 ? -2.766 -1.808 11.065 1.00 88.31 259 GLU A C 1
ATOM 1970 O O . GLU A 1 259 ? -3.950 -2.060 11.279 1.00 88.31 259 GLU A O 1
ATOM 1975 N N . ILE A 1 260 ? -2.341 -1.335 9.886 1.00 90.56 260 ILE A N 1
ATOM 1976 C CA . ILE A 1 260 ? -3.240 -1.160 8.733 1.00 90.56 260 ILE A CA 1
ATOM 1977 C C . ILE A 1 260 ? -3.813 -2.519 8.292 1.00 90.56 260 ILE A C 1
ATOM 1979 O O . ILE A 1 260 ? -4.960 -2.584 7.868 1.00 90.56 260 ILE A O 1
ATOM 1983 N N . GLY A 1 261 ? -3.048 -3.608 8.416 1.00 87.12 261 GLY A N 1
ATOM 1984 C CA . GLY A 1 261 ? -3.592 -4.970 8.353 1.00 87.12 261 GLY A CA 1
ATOM 1985 C C . GLY A 1 261 ? -3.950 -5.503 6.958 1.00 87.12 261 GLY A C 1
ATOM 1986 O O . GLY A 1 261 ? -4.489 -6.603 6.862 1.00 87.12 261 GLY A O 1
ATOM 1987 N N . ILE A 1 262 ? -3.624 -4.782 5.879 1.00 92.75 262 ILE A N 1
ATOM 1988 C CA . ILE A 1 262 ? -3.780 -5.252 4.487 1.00 92.75 262 ILE A CA 1
ATOM 1989 C C . ILE A 1 262 ? -2.424 -5.356 3.774 1.00 92.75 262 ILE A C 1
ATOM 1991 O O . ILE A 1 262 ? -1.450 -4.726 4.199 1.00 92.75 262 ILE A O 1
ATOM 1995 N N . PRO A 1 263 ? -2.326 -6.133 2.676 1.00 95.62 263 PRO A N 1
ATOM 1996 C CA . PRO A 1 263 ? -1.094 -6.258 1.903 1.00 95.62 263 PRO A CA 1
ATOM 1997 C C . PRO A 1 263 ? -0.517 -4.904 1.485 1.00 95.62 263 PRO A C 1
ATOM 1999 O O . PRO A 1 263 ? -1.234 -4.054 0.952 1.00 95.62 263 PRO A O 1
ATOM 2002 N N . SER A 1 264 ? 0.791 -4.718 1.687 1.00 97.25 264 SER A N 1
ATOM 2003 C CA . SER A 1 264 ? 1.465 -3.443 1.436 1.00 97.25 264 SER A CA 1
ATOM 2004 C C . SER A 1 264 ? 2.594 -3.558 0.411 1.00 97.25 264 SER A C 1
ATOM 2006 O O . SER A 1 264 ? 3.437 -4.455 0.485 1.00 97.25 264 SER A O 1
ATOM 2008 N N . PHE A 1 265 ? 2.634 -2.623 -0.541 1.00 98.12 265 PHE A N 1
ATOM 2009 C CA . PHE A 1 265 ? 3.725 -2.473 -1.503 1.00 98.12 265 PHE A CA 1
ATOM 2010 C C . PHE A 1 265 ? 4.421 -1.134 -1.295 1.00 98.12 265 PHE A C 1
ATOM 2012 O O . PHE A 1 265 ? 3.897 -0.072 -1.626 1.00 98.12 265 PHE A O 1
ATOM 2019 N N . THR A 1 266 ? 5.621 -1.182 -0.735 1.00 97.50 266 THR A N 1
ATOM 2020 C CA . THR A 1 266 ? 6.396 0.003 -0.385 1.00 97.50 266 THR A CA 1
ATOM 2021 C C . THR A 1 266 ? 7.469 0.275 -1.427 1.00 97.50 266 THR A C 1
ATOM 2023 O O . THR A 1 266 ? 8.328 -0.563 -1.700 1.00 97.50 266 THR A O 1
ATOM 2026 N N . ILE A 1 267 ? 7.481 1.482 -1.975 1.00 96.25 267 ILE A N 1
ATOM 2027 C CA . ILE A 1 267 ? 8.586 1.953 -2.801 1.00 96.25 267 ILE A CA 1
ATOM 2028 C C . ILE A 1 267 ? 9.644 2.564 -1.891 1.00 96.25 267 ILE A C 1
ATOM 2030 O O . ILE A 1 267 ? 9.329 3.380 -1.027 1.00 96.25 267 ILE A O 1
ATOM 2034 N N . GLY A 1 268 ? 10.908 2.203 -2.089 1.00 94.88 268 GLY A N 1
ATOM 2035 C CA . GLY A 1 268 ? 12.008 2.742 -1.301 1.00 94.88 268 GLY A CA 1
ATOM 2036 C C . GLY A 1 268 ? 13.253 3.033 -2.122 1.00 94.88 268 GLY A C 1
ATOM 2037 O O . GLY A 1 268 ? 13.490 2.471 -3.195 1.00 94.88 268 GLY A O 1
ATOM 2038 N N . HIS A 1 269 ? 14.078 3.924 -1.587 1.00 93.19 269 HIS A N 1
ATOM 2039 C CA . HIS A 1 269 ? 15.438 4.147 -2.073 1.00 93.19 269 HIS A CA 1
ATOM 2040 C C . HIS A 1 269 ? 16.443 3.228 -1.359 1.00 93.19 269 HIS A C 1
ATOM 2042 O O . HIS A 1 269 ? 16.207 2.835 -0.210 1.00 93.19 269 HIS A O 1
ATOM 2048 N N . PRO A 1 270 ? 17.567 2.884 -2.010 1.00 92.50 270 PRO A N 1
ATOM 2049 C CA . PRO A 1 270 ? 18.617 2.083 -1.396 1.00 92.50 270 PRO A CA 1
ATOM 2050 C C . PRO A 1 270 ? 19.462 2.889 -0.408 1.00 92.50 270 PRO A C 1
ATOM 2052 O O . PRO A 1 270 ? 19.411 4.124 -0.379 1.00 92.50 270 PRO A O 1
ATOM 2055 N N . ASN A 1 271 ? 20.292 2.195 0.374 1.00 86.56 271 ASN A N 1
ATOM 2056 C CA . ASN A 1 271 ? 21.298 2.847 1.212 1.00 86.56 271 ASN A CA 1
ATOM 2057 C C . ASN A 1 271 ? 22.260 3.724 0.389 1.00 86.56 271 ASN A C 1
ATOM 2059 O O . ASN A 1 271 ? 22.546 3.468 -0.784 1.00 86.56 271 ASN A O 1
ATOM 2063 N N . ARG A 1 272 ? 22.811 4.767 1.031 1.00 82.44 272 ARG A N 1
ATOM 2064 C CA . ARG A 1 272 ? 23.687 5.753 0.369 1.00 82.44 272 ARG A CA 1
ATOM 2065 C C . ARG A 1 272 ? 24.909 5.112 -0.301 1.00 82.44 272 ARG A C 1
ATOM 2067 O O . ARG A 1 272 ? 25.280 5.554 -1.385 1.00 82.44 272 ARG A O 1
ATOM 2074 N N . GLY A 1 273 ? 25.511 4.098 0.328 1.00 79.19 273 GLY A N 1
ATOM 2075 C CA . GLY A 1 273 ? 26.666 3.375 -0.220 1.00 79.19 273 GLY A CA 1
ATOM 2076 C C . GLY A 1 273 ? 26.332 2.614 -1.506 1.00 79.19 273 GLY A C 1
ATOM 2077 O O . GLY A 1 273 ? 27.056 2.718 -2.495 1.00 79.19 273 GLY A O 1
ATOM 2078 N N . ASP A 1 274 ? 25.182 1.944 -1.532 1.00 81.25 274 ASP A N 1
ATOM 2079 C CA . ASP A 1 274 ? 24.753 1.124 -2.669 1.00 81.25 274 ASP A CA 1
ATOM 2080 C C . ASP A 1 274 ? 24.313 1.952 -3.865 1.00 81.25 274 ASP A C 1
ATOM 2082 O O . ASP A 1 274 ? 24.466 1.522 -5.006 1.00 81.25 274 ASP A O 1
ATOM 2086 N N . ARG A 1 275 ? 23.805 3.167 -3.628 1.00 79.12 275 ARG A N 1
ATOM 2087 C CA . ARG A 1 275 ? 23.354 4.061 -4.700 1.00 79.12 275 ARG A CA 1
ATOM 2088 C C . ARG A 1 275 ? 24.450 4.330 -5.737 1.00 79.12 275 ARG A C 1
ATOM 2090 O O . ARG A 1 275 ? 24.146 4.411 -6.921 1.00 79.12 275 ARG A O 1
ATOM 2097 N N . GLN A 1 276 ? 25.710 4.450 -5.314 1.00 76.12 276 GLN A N 1
ATOM 2098 C CA . GLN A 1 276 ? 26.838 4.728 -6.216 1.00 76.12 276 GLN A CA 1
ATOM 2099 C C . GLN A 1 276 ? 27.276 3.508 -7.034 1.00 76.12 276 GLN A C 1
ATOM 2101 O O . GLN A 1 276 ? 27.935 3.659 -8.059 1.00 76.12 276 GLN A O 1
ATOM 2106 N N . ARG A 1 277 ? 26.927 2.297 -6.590 1.00 83.62 277 ARG A N 1
ATOM 2107 C CA . ARG A 1 277 ? 27.311 1.030 -7.227 1.00 83.62 277 ARG A CA 1
ATOM 2108 C C . ARG A 1 277 ? 26.093 0.138 -7.436 1.00 83.62 277 ARG A C 1
ATOM 2110 O O . ARG A 1 277 ? 26.180 -1.070 -7.259 1.00 83.62 277 ARG A O 1
ATOM 2117 N N . TRP A 1 278 ? 24.963 0.735 -7.820 1.00 87.12 278 TRP A N 1
ATOM 2118 C CA . TRP A 1 278 ? 23.660 0.066 -7.805 1.00 87.12 278 TRP A CA 1
ATOM 2119 C C . TRP A 1 278 ? 23.635 -1.246 -8.591 1.00 87.12 278 TRP A C 1
ATOM 2121 O O . TRP A 1 278 ? 23.122 -2.244 -8.106 1.00 87.12 278 TRP A O 1
ATOM 2131 N N . ASN A 1 279 ? 24.265 -1.289 -9.765 1.00 79.31 279 ASN A N 1
ATOM 2132 C CA . ASN A 1 279 ? 24.303 -2.506 -10.581 1.00 79.31 279 ASN A CA 1
ATOM 2133 C C . ASN A 1 279 ? 25.063 -3.668 -9.916 1.00 79.31 279 ASN A C 1
ATOM 2135 O O . ASN A 1 279 ? 24.809 -4.820 -10.251 1.00 79.31 279 ASN A O 1
ATOM 2139 N N . ALA A 1 280 ? 25.960 -3.371 -8.974 1.00 81.38 280 ALA A N 1
ATOM 2140 C CA . ALA A 1 280 ? 26.720 -4.348 -8.198 1.00 81.38 280 ALA A CA 1
ATOM 2141 C C . ALA A 1 280 ? 26.243 -4.454 -6.736 1.00 81.38 280 ALA A C 1
ATOM 2143 O O . ALA A 1 280 ? 26.890 -5.135 -5.942 1.00 81.38 280 ALA A O 1
ATOM 2144 N N . SER A 1 281 ? 25.159 -3.765 -6.360 1.00 85.56 281 SER A N 1
ATOM 2145 C CA . SER A 1 281 ? 24.649 -3.791 -4.990 1.00 85.56 281 SER A CA 1
ATOM 2146 C C . SER A 1 281 ? 23.845 -5.060 -4.712 1.00 85.56 281 SER A C 1
ATOM 2148 O O . SER A 1 281 ? 23.334 -5.725 -5.619 1.00 85.56 281 SER A O 1
ATOM 2150 N N . ASP A 1 282 ? 23.694 -5.362 -3.427 1.00 82.94 282 ASP A N 1
ATOM 2151 C CA . ASP A 1 282 ? 22.835 -6.426 -2.907 1.00 82.94 282 ASP A CA 1
ATOM 2152 C C . ASP A 1 282 ? 21.368 -5.980 -2.738 1.00 82.94 282 ASP A C 1
ATOM 2154 O O . ASP A 1 282 ? 20.565 -6.692 -2.127 1.00 82.94 282 ASP A O 1
ATOM 2158 N N . GLY A 1 283 ? 21.030 -4.783 -3.238 1.00 81.88 283 GLY A N 1
ATOM 2159 C CA . GLY A 1 283 ? 19.722 -4.157 -3.103 1.00 81.88 283 GLY A CA 1
ATOM 2160 C C . GLY A 1 283 ? 19.319 -3.872 -1.657 1.00 81.88 283 GLY A C 1
ATOM 2161 O O . GLY A 1 283 ? 18.148 -4.058 -1.315 1.00 81.88 283 GLY A O 1
ATOM 2162 N N . SER A 1 284 ? 20.250 -3.458 -0.789 1.00 85.50 284 SER A N 1
ATOM 2163 C CA . SER A 1 284 ? 19.896 -3.117 0.588 1.00 85.50 284 SER A CA 1
ATOM 2164 C C . SER A 1 284 ? 18.938 -1.915 0.661 1.00 85.50 284 SER A C 1
ATOM 2166 O O . SER A 1 284 ? 19.077 -0.897 -0.027 1.00 85.50 284 SER A O 1
ATOM 2168 N N . PHE A 1 285 ? 17.916 -2.058 1.504 1.00 89.00 285 PHE A N 1
ATOM 2169 C CA . PHE A 1 285 ? 16.880 -1.053 1.729 1.00 89.00 285 PHE A CA 1
ATOM 2170 C C . PHE A 1 285 ? 17.401 0.018 2.696 1.00 89.00 285 PHE A C 1
ATOM 2172 O O . PHE A 1 285 ? 18.022 -0.329 3.703 1.00 89.00 285 PHE A O 1
ATOM 2179 N N . ALA A 1 286 ? 17.165 1.306 2.419 1.00 88.50 286 ALA A N 1
ATOM 2180 C CA . ALA A 1 286 ? 17.702 2.359 3.279 1.00 88.50 286 ALA A CA 1
ATOM 2181 C C . ALA A 1 286 ? 17.122 2.325 4.700 1.00 88.50 286 ALA A C 1
ATOM 2183 O O . ALA A 1 286 ? 15.912 2.190 4.861 1.00 88.50 286 ALA A O 1
ATOM 2184 N N . GLY A 1 287 ? 17.961 2.540 5.715 1.00 88.44 287 GLY A N 1
ATOM 2185 C CA . GLY A 1 287 ? 17.545 2.610 7.121 1.00 88.44 287 GLY A CA 1
ATOM 2186 C C . GLY A 1 287 ? 18.268 1.582 7.986 1.00 88.44 287 GLY A C 1
ATOM 2187 O O . GLY A 1 287 ? 19.464 1.361 7.811 1.00 88.44 287 GLY A O 1
ATOM 2188 N N . SER A 1 288 ? 17.555 1.000 8.943 1.00 89.81 288 SER A N 1
ATOM 2189 C CA . SER A 1 288 ? 18.071 0.005 9.887 1.00 89.81 288 SER A CA 1
ATOM 2190 C C . SER A 1 288 ? 17.825 -1.437 9.425 1.00 89.81 288 SER A C 1
ATOM 2192 O O . SER A 1 288 ? 17.115 -1.705 8.451 1.00 89.81 288 SER A O 1
ATOM 2194 N N . ASP A 1 289 ? 18.402 -2.379 10.166 1.00 91.12 289 ASP A N 1
ATOM 2195 C CA . ASP A 1 289 ? 18.179 -3.821 10.042 1.00 91.12 289 ASP A CA 1
ATOM 2196 C C . ASP A 1 289 ? 16.697 -4.212 10.162 1.00 91.12 289 ASP A C 1
ATOM 2198 O O . ASP A 1 289 ? 16.253 -5.146 9.498 1.00 91.12 289 ASP A O 1
ATOM 2202 N N . VAL A 1 290 ? 15.895 -3.422 10.885 1.00 92.38 290 VAL A N 1
ATOM 2203 C CA . VAL A 1 290 ? 14.441 -3.620 11.001 1.00 92.38 290 VAL A CA 1
ATOM 2204 C C . VAL A 1 290 ? 13.763 -3.668 9.632 1.00 92.38 290 VAL A C 1
ATOM 2206 O O . VAL A 1 290 ? 12.905 -4.521 9.414 1.00 92.38 290 VAL A O 1
ATOM 2209 N N . ASN A 1 291 ? 14.170 -2.818 8.682 1.00 92.50 291 ASN A N 1
ATOM 2210 C CA . ASN A 1 291 ? 13.606 -2.840 7.328 1.00 92.50 291 ASN A CA 1
ATOM 2211 C C . ASN A 1 291 ? 13.910 -4.169 6.641 1.00 92.50 291 ASN A C 1
ATOM 2213 O O . ASN A 1 291 ? 13.046 -4.752 5.988 1.00 92.50 291 ASN A O 1
ATOM 2217 N N . GLN A 1 292 ? 15.130 -4.677 6.813 1.00 89.12 292 GLN A N 1
ATOM 2218 C CA . GLN A 1 292 ? 15.518 -5.948 6.221 1.00 89.12 292 GLN A CA 1
ATOM 2219 C C . GLN A 1 292 ? 14.704 -7.100 6.793 1.00 89.12 292 GLN A C 1
ATOM 2221 O O . GLN A 1 292 ? 14.306 -7.962 6.016 1.00 89.12 292 GLN A O 1
ATOM 2226 N N . ASP A 1 293 ? 14.414 -7.100 8.091 1.00 91.19 293 ASP A N 1
ATOM 2227 C CA . ASP A 1 293 ? 13.675 -8.170 8.763 1.00 91.19 293 ASP A CA 1
ATOM 2228 C C . ASP A 1 293 ? 12.176 -8.138 8.454 1.00 91.19 293 ASP A C 1
ATOM 2230 O O . ASP A 1 293 ? 11.582 -9.176 8.134 1.00 91.19 293 ASP A O 1
ATOM 2234 N N . ARG A 1 294 ? 11.575 -6.943 8.510 1.00 94.12 294 ARG A N 1
ATOM 2235 C CA . ARG A 1 294 ? 10.127 -6.721 8.380 1.00 94.12 294 ARG A CA 1
ATOM 2236 C C . ARG A 1 294 ? 9.610 -6.862 6.951 1.00 94.12 294 ARG A C 1
ATOM 2238 O O . ARG A 1 294 ? 8.480 -7.312 6.767 1.00 94.12 294 ARG A O 1
ATOM 2245 N N . ILE A 1 295 ? 10.429 -6.556 5.942 1.00 94.44 295 ILE A N 1
ATOM 2246 C CA . ILE A 1 295 ? 10.091 -6.818 4.537 1.00 94.44 295 ILE A CA 1
ATOM 2247 C C . ILE A 1 295 ? 10.028 -8.333 4.318 1.00 94.44 295 ILE A C 1
ATOM 2249 O O . ILE A 1 295 ? 11.017 -9.039 4.523 1.00 94.44 295 ILE A O 1
ATOM 2253 N N . ARG A 1 296 ? 8.884 -8.851 3.872 1.00 94.19 296 ARG A N 1
ATOM 2254 C CA . ARG A 1 296 ? 8.694 -10.280 3.573 1.00 94.19 296 ARG A CA 1
ATOM 2255 C C . ARG A 1 296 ? 9.071 -10.614 2.137 1.00 94.19 296 ARG A C 1
ATOM 2257 O O . ARG A 1 296 ? 9.678 -11.657 1.901 1.00 94.19 296 ARG A O 1
ATOM 2264 N N . CYS A 1 297 ? 8.800 -9.699 1.205 1.00 95.38 297 CYS A N 1
ATOM 2265 C CA . CYS A 1 297 ? 9.187 -9.824 -0.197 1.00 95.38 297 CYS A CA 1
ATOM 2266 C C . CYS A 1 297 ? 9.959 -8.585 -0.672 1.00 95.38 297 CYS A C 1
ATOM 2268 O O . CYS A 1 297 ? 9.476 -7.463 -0.537 1.00 95.38 297 CYS A O 1
ATOM 2270 N N . ARG A 1 298 ? 11.178 -8.763 -1.192 1.00 96.00 298 ARG A N 1
ATOM 2271 C CA . ARG A 1 298 ? 12.061 -7.650 -1.582 1.00 96.00 298 ARG A CA 1
ATOM 2272 C C . ARG A 1 298 ? 12.454 -7.755 -3.041 1.00 96.00 298 ARG A C 1
ATOM 2274 O O . ARG A 1 298 ? 13.066 -8.744 -3.440 1.00 96.00 298 ARG A O 1
ATOM 2281 N N . TRP A 1 299 ? 12.190 -6.688 -3.776 1.00 96.94 299 TRP A N 1
ATOM 2282 C CA . TRP A 1 299 ? 12.509 -6.537 -5.184 1.00 96.94 299 TRP A CA 1
ATOM 2283 C C . TRP A 1 299 ? 13.516 -5.425 -5.399 1.00 96.94 299 TRP A C 1
ATOM 2285 O O . TRP A 1 299 ? 13.425 -4.349 -4.807 1.00 96.94 299 TRP A O 1
ATOM 2295 N N . MET A 1 300 ? 14.462 -5.688 -6.286 1.00 95.44 300 MET A N 1
ATOM 2296 C CA . MET A 1 300 ? 15.423 -4.713 -6.767 1.00 95.44 300 MET A CA 1
ATOM 2297 C C . MET A 1 300 ? 15.087 -4.364 -8.207 1.00 95.44 300 MET A C 1
ATOM 2299 O O . MET A 1 300 ? 15.056 -5.250 -9.054 1.00 95.44 300 MET A O 1
ATOM 2303 N N . ALA A 1 301 ? 14.856 -3.084 -8.491 1.00 94.62 301 ALA A N 1
ATOM 2304 C CA . ALA A 1 301 ? 14.689 -2.618 -9.858 1.00 94.62 301 ALA A CA 1
ATOM 2305 C C . ALA A 1 301 ? 16.047 -2.214 -10.435 1.00 94.62 301 ALA A C 1
ATOM 2307 O O . ALA A 1 301 ? 16.735 -1.330 -9.913 1.00 94.62 301 ALA A O 1
ATOM 2308 N N . ARG A 1 302 ? 16.414 -2.830 -11.550 1.00 91.44 302 ARG A N 1
ATOM 2309 C CA . ARG A 1 302 ? 17.516 -2.403 -12.406 1.00 91.44 302 ARG A CA 1
ATOM 2310 C C . ARG A 1 302 ? 16.939 -1.855 -13.690 1.00 91.44 302 ARG A C 1
ATOM 2312 O O . ARG A 1 302 ? 15.943 -2.368 -14.198 1.00 91.44 302 ARG A O 1
ATOM 2319 N N . SER A 1 303 ? 17.581 -0.824 -14.218 1.00 88.19 303 SER A N 1
ATOM 2320 C CA . SER A 1 303 ? 17.214 -0.293 -15.515 1.00 88.19 303 SER A CA 1
ATOM 2321 C C . SER A 1 303 ? 18.418 -0.009 -16.380 1.00 88.19 303 SER A C 1
ATOM 2323 O O . SER A 1 303 ? 19.463 0.415 -15.886 1.00 88.19 303 SER A O 1
ATOM 2325 N N . LYS A 1 304 ? 18.226 -0.178 -17.681 1.00 85.06 304 LYS A N 1
ATOM 2326 C CA . LYS A 1 304 ? 19.139 0.296 -18.708 1.00 85.06 304 LYS A CA 1
ATOM 2327 C C . LYS A 1 304 ? 18.337 1.156 -19.680 1.00 85.06 304 LYS A C 1
ATOM 2329 O O . LYS A 1 304 ? 17.356 0.680 -20.254 1.00 85.06 304 LYS A O 1
ATOM 2334 N N . ASP A 1 305 ? 18.731 2.418 -19.809 1.00 79.44 305 ASP A N 1
ATOM 2335 C CA . ASP A 1 305 ? 18.233 3.277 -20.881 1.00 79.44 305 ASP A CA 1
ATOM 2336 C C . ASP A 1 305 ? 18.752 2.757 -22.220 1.00 79.44 305 ASP A C 1
ATOM 2338 O O . ASP A 1 305 ? 19.864 2.229 -22.298 1.00 79.44 305 ASP A O 1
ATOM 2342 N N . ASP A 1 306 ? 17.924 2.837 -23.257 1.00 69.44 306 ASP A N 1
ATOM 2343 C CA . ASP A 1 306 ? 18.394 2.490 -24.591 1.00 69.44 306 ASP A CA 1
ATOM 2344 C C . ASP A 1 306 ? 19.366 3.560 -25.101 1.00 69.44 306 ASP A C 1
ATOM 2346 O O . ASP A 1 306 ? 19.174 4.755 -24.878 1.00 69.44 306 ASP A O 1
ATOM 2350 N N . ASP A 1 307 ? 20.427 3.097 -25.766 1.00 49.88 307 ASP A N 1
ATOM 2351 C CA . ASP A 1 307 ? 21.624 3.889 -26.072 1.00 49.88 307 ASP A CA 1
ATOM 2352 C C . ASP A 1 307 ? 21.358 5.027 -27.095 1.00 49.88 307 ASP A C 1
ATOM 2354 O O . ASP A 1 307 ? 22.189 5.916 -27.259 1.00 49.88 307 ASP A O 1
ATOM 2358 N N . GLU A 1 308 ? 20.181 5.051 -27.737 1.00 55.72 308 GLU A N 1
ATOM 2359 C CA . GLU A 1 308 ? 19.743 6.116 -28.651 1.00 55.72 308 GLU A CA 1
ATOM 2360 C C . GLU A 1 308 ? 18.279 6.520 -28.377 1.00 55.72 308 GLU A C 1
ATOM 2362 O O . GLU A 1 308 ? 17.352 5.826 -28.816 1.00 55.72 308 GLU A O 1
ATOM 2367 N N . PRO A 1 309 ? 18.018 7.642 -27.674 1.00 52.78 309 PRO A N 1
ATOM 2368 C CA . PRO A 1 309 ? 16.663 8.156 -27.534 1.00 52.78 309 PRO A CA 1
ATOM 2369 C C . PRO A 1 309 ? 16.143 8.603 -28.906 1.00 52.78 309 PRO A C 1
ATOM 2371 O O . PRO A 1 309 ? 16.593 9.592 -29.486 1.00 52.78 309 PRO A O 1
ATOM 2374 N N . LEU A 1 310 ? 15.162 7.874 -29.439 1.00 54.84 310 LEU A N 1
ATOM 2375 C CA . LEU A 1 310 ? 14.376 8.343 -30.575 1.00 54.84 310 LEU A CA 1
ATOM 2376 C C . LEU A 1 310 ? 13.539 9.540 -30.113 1.00 54.84 310 LEU A C 1
ATOM 2378 O O . LEU A 1 310 ? 12.877 9.489 -29.079 1.00 54.84 310 LEU A O 1
ATOM 2382 N N . ILE A 1 311 ? 13.546 10.627 -30.879 1.00 55.53 311 ILE A N 1
ATOM 2383 C CA . ILE A 1 311 ? 12.836 11.855 -30.499 1.00 55.53 311 ILE A CA 1
ATOM 2384 C C . ILE A 1 311 ? 11.346 11.559 -30.278 1.00 55.53 311 ILE A C 1
ATOM 2386 O O . ILE A 1 311 ? 10.667 10.977 -31.127 1.00 55.53 311 ILE A O 1
ATOM 2390 N N . GLY A 1 312 ? 10.848 11.962 -29.107 1.00 63.72 312 GLY A N 1
ATOM 2391 C CA . GLY A 1 312 ? 9.467 11.727 -28.688 1.00 63.72 312 GLY A CA 1
ATOM 2392 C C . GLY A 1 312 ? 9.175 10.314 -28.171 1.00 63.72 312 GLY A C 1
ATOM 2393 O O . GLY A 1 312 ? 8.005 10.019 -27.927 1.00 63.72 312 GLY A O 1
ATOM 2394 N N . ILE A 1 313 ? 10.191 9.461 -27.989 1.00 72.25 313 ILE A N 1
ATOM 2395 C CA . ILE A 1 313 ? 10.086 8.129 -27.381 1.00 72.25 313 ILE A CA 1
ATOM 2396 C C . ILE A 1 313 ? 11.175 7.975 -26.318 1.00 72.25 313 ILE A C 1
ATOM 2398 O O . ILE A 1 313 ? 12.365 7.935 -26.615 1.00 72.25 313 ILE A O 1
ATOM 2402 N N . TYR A 1 314 ? 10.757 7.802 -25.073 1.00 79.81 314 TYR A N 1
ATOM 2403 C CA . TYR A 1 314 ? 11.632 7.382 -23.989 1.00 79.81 314 TYR A CA 1
ATOM 2404 C C . TYR A 1 314 ? 11.418 5.896 -23.759 1.00 79.81 314 TYR A C 1
ATOM 2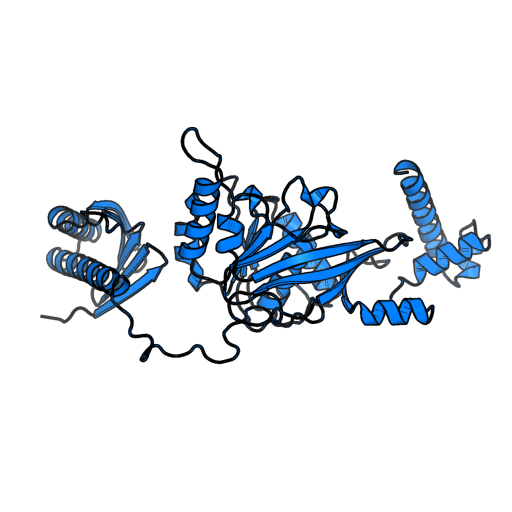406 O O . TYR A 1 314 ? 10.322 5.483 -23.381 1.00 79.81 314 TYR A O 1
ATOM 2414 N N . ARG A 1 315 ? 12.452 5.092 -23.996 1.00 84.94 315 ARG A N 1
ATOM 2415 C CA . ARG A 1 315 ? 12.416 3.649 -23.770 1.00 84.94 315 ARG A CA 1
ATOM 2416 C C . ARG A 1 315 ? 13.478 3.273 -22.752 1.00 84.94 315 ARG A C 1
ATOM 2418 O O . ARG A 1 315 ? 14.646 3.626 -22.894 1.00 84.94 315 ARG A O 1
ATOM 2425 N N . ARG A 1 316 ? 13.056 2.522 -21.742 1.00 86.56 316 ARG A N 1
ATOM 2426 C CA . ARG A 1 316 ? 13.934 2.007 -20.698 1.00 86.56 316 ARG A CA 1
ATOM 2427 C C . ARG A 1 316 ? 13.626 0.548 -20.444 1.00 86.56 316 ARG A C 1
ATOM 2429 O O . ARG A 1 316 ? 12.480 0.200 -20.169 1.00 86.56 316 ARG A O 1
ATOM 2436 N N . ARG A 1 317 ? 14.654 -0.293 -20.483 1.00 88.94 317 ARG A N 1
ATOM 2437 C CA . ARG A 1 317 ? 14.555 -1.701 -20.096 1.00 88.94 317 ARG A CA 1
ATOM 2438 C C . ARG A 1 317 ? 14.663 -1.823 -18.589 1.00 88.94 317 ARG A C 1
ATOM 2440 O O . ARG A 1 317 ? 15.543 -1.219 -17.984 1.00 88.94 317 ARG A O 1
ATOM 2447 N N . TYR A 1 318 ? 13.775 -2.613 -18.013 1.00 91.06 318 TYR A N 1
ATOM 2448 C CA . TYR A 1 318 ? 13.662 -2.897 -16.595 1.00 91.06 318 TYR A CA 1
ATOM 2449 C C . TYR A 1 318 ? 13.892 -4.375 -16.324 1.00 91.06 318 TYR A C 1
ATOM 2451 O O . TYR A 1 318 ? 13.548 -5.255 -17.114 1.00 91.06 318 TYR A O 1
ATOM 2459 N N . THR A 1 319 ? 14.489 -4.654 -15.176 1.00 93.19 319 THR A N 1
ATOM 2460 C CA . THR A 1 319 ? 14.519 -5.987 -14.586 1.00 93.19 319 THR A CA 1
ATOM 2461 C C . THR A 1 319 ? 14.255 -5.852 -13.101 1.00 93.19 319 THR A C 1
ATOM 2463 O O . THR A 1 319 ? 14.852 -5.008 -12.432 1.00 93.19 319 THR A O 1
ATOM 2466 N N . LEU A 1 320 ? 13.308 -6.641 -12.614 1.00 95.50 320 LEU A N 1
ATOM 2467 C CA . LEU A 1 320 ? 12.952 -6.751 -11.215 1.00 95.50 320 LEU A CA 1
ATOM 2468 C C . LEU A 1 320 ? 13.519 -8.068 -10.703 1.00 95.50 320 LEU A C 1
ATOM 2470 O O . LEU A 1 320 ? 13.091 -9.137 -11.128 1.00 95.50 320 LEU A O 1
ATOM 2474 N N . ASP A 1 321 ? 14.482 -7.985 -9.796 1.00 95.38 321 ASP A N 1
ATOM 2475 C CA . ASP A 1 321 ? 15.127 -9.148 -9.198 1.00 95.38 321 ASP A CA 1
ATOM 2476 C C . ASP A 1 321 ? 14.566 -9.401 -7.799 1.00 95.38 321 ASP A C 1
ATOM 2478 O O . ASP A 1 321 ? 14.616 -8.516 -6.935 1.00 95.38 321 ASP A O 1
ATOM 2482 N N . ASN A 1 322 ? 14.058 -10.611 -7.546 1.00 95.75 322 ASN A N 1
ATOM 2483 C CA . ASN A 1 322 ? 13.631 -10.995 -6.206 1.00 95.75 322 ASN A CA 1
ATOM 2484 C C . ASN A 1 322 ? 14.855 -11.306 -5.339 1.00 95.75 322 ASN A C 1
ATOM 2486 O O . ASN A 1 322 ? 15.596 -12.259 -5.577 1.00 95.75 322 ASN A O 1
ATOM 2490 N N . LEU A 1 323 ? 15.065 -10.499 -4.305 1.00 94.50 323 LEU A N 1
ATOM 2491 C CA . LEU A 1 323 ? 16.183 -10.643 -3.374 1.00 94.50 323 LEU A CA 1
ATOM 2492 C C . LEU A 1 323 ? 15.782 -11.340 -2.076 1.00 94.50 323 LEU A C 1
ATOM 2494 O O . LEU A 1 323 ? 16.634 -11.899 -1.381 1.00 94.50 323 LEU A O 1
ATOM 2498 N N . LYS A 1 324 ? 14.496 -11.292 -1.729 1.00 94.00 324 LYS A N 1
ATOM 2499 C CA . LYS A 1 324 ? 13.955 -11.901 -0.516 1.00 94.00 324 LYS A CA 1
ATOM 2500 C C . LYS A 1 324 ? 12.534 -12.381 -0.773 1.00 94.00 324 LYS A C 1
ATOM 2502 O O . LYS A 1 324 ? 11.720 -11.610 -1.274 1.00 94.00 324 LYS A O 1
ATOM 2507 N N . TRP A 1 325 ? 12.250 -13.602 -0.340 1.00 93.38 325 TRP A N 1
ATOM 2508 C CA . TRP A 1 325 ? 10.910 -14.104 -0.071 1.00 93.38 325 TRP A CA 1
ATOM 2509 C C . TRP A 1 325 ? 10.985 -14.991 1.171 1.00 93.38 325 TRP A C 1
ATOM 2511 O O . TRP A 1 325 ? 11.848 -15.863 1.245 1.00 93.38 325 TRP A O 1
ATOM 2521 N N . THR A 1 326 ? 10.166 -14.722 2.188 1.00 90.06 326 THR A N 1
ATOM 2522 C CA . THR A 1 326 ? 10.260 -15.429 3.480 1.00 90.06 326 THR A CA 1
ATOM 2523 C C . THR A 1 326 ? 9.469 -16.727 3.542 1.00 90.06 326 THR A C 1
ATOM 2525 O O . THR A 1 326 ? 9.702 -17.507 4.459 1.00 90.06 326 THR A O 1
ATOM 2528 N N . HIS A 1 327 ? 8.557 -16.970 2.599 1.00 85.56 327 HIS A N 1
ATOM 2529 C CA . HIS A 1 327 ? 7.641 -18.117 2.641 1.00 85.56 327 HIS A CA 1
ATOM 2530 C C . HIS A 1 327 ? 7.931 -19.171 1.564 1.00 85.56 327 HIS A C 1
ATOM 2532 O O . HIS A 1 327 ? 7.117 -20.058 1.339 1.00 85.56 327 HIS A O 1
ATOM 2538 N N . GLY A 1 328 ? 9.083 -19.109 0.890 1.00 85.12 328 GLY A N 1
ATOM 2539 C CA . GLY A 1 328 ? 9.406 -20.082 -0.149 1.00 85.12 328 GLY A CA 1
ATOM 2540 C C . GLY A 1 328 ? 10.638 -19.732 -0.981 1.00 85.12 328 GLY A C 1
ATOM 2541 O O . GLY A 1 328 ? 11.422 -18.858 -0.597 1.00 85.12 328 GLY A O 1
ATOM 2542 N N . PRO A 1 329 ? 10.827 -20.413 -2.126 1.00 88.38 329 PRO A N 1
ATOM 2543 C CA . PRO A 1 329 ? 11.875 -20.061 -3.074 1.00 88.38 329 PRO A CA 1
ATOM 2544 C C . PRO A 1 329 ? 11.640 -18.657 -3.634 1.00 88.38 329 PRO A C 1
ATOM 2546 O O . PRO A 1 329 ? 10.506 -18.203 -3.768 1.00 88.38 329 PRO A O 1
ATOM 2549 N N . ARG A 1 330 ? 12.728 -17.969 -3.983 1.00 91.06 330 ARG A N 1
ATOM 2550 C CA . ARG A 1 330 ? 12.645 -16.654 -4.624 1.00 91.06 330 ARG A CA 1
ATOM 2551 C C . ARG A 1 330 ? 11.910 -16.759 -5.956 1.00 91.06 330 ARG A C 1
ATOM 2553 O O . ARG A 1 330 ? 12.107 -17.720 -6.699 1.00 91.06 330 ARG A O 1
ATOM 2560 N N . PHE A 1 331 ? 11.109 -15.744 -6.255 1.00 91.56 331 PHE A N 1
ATOM 2561 C CA . PHE A 1 331 ? 10.452 -15.623 -7.550 1.00 91.56 331 PHE A CA 1
ATOM 2562 C C . PHE A 1 331 ? 11.483 -15.428 -8.667 1.00 91.56 331 PHE A C 1
ATOM 2564 O O . PHE A 1 331 ? 12.569 -14.880 -8.443 1.00 91.56 331 PHE A O 1
ATOM 2571 N N . ALA A 1 332 ? 11.135 -15.877 -9.872 1.00 92.94 332 ALA A N 1
ATOM 2572 C CA . ALA A 1 332 ? 11.946 -15.616 -11.051 1.00 92.94 332 ALA A CA 1
ATOM 2573 C C . ALA A 1 332 ? 12.038 -14.098 -11.310 1.00 92.94 332 ALA A C 1
ATOM 2575 O O . ALA A 1 332 ? 11.075 -13.375 -11.033 1.00 92.94 332 ALA A O 1
ATOM 2576 N N . PRO A 1 333 ? 13.169 -13.596 -11.835 1.00 93.88 333 PRO A N 1
ATOM 2577 C CA . PRO A 1 333 ? 13.262 -12.208 -12.263 1.00 93.88 333 PRO A CA 1
ATOM 2578 C C . PRO A 1 333 ? 12.216 -11.875 -13.329 1.00 93.88 333 PRO A C 1
ATOM 2580 O O . PRO A 1 333 ? 11.917 -12.698 -14.194 1.00 93.88 333 PRO A O 1
ATOM 2583 N N . VAL A 1 334 ? 11.707 -10.645 -13.290 1.00 94.12 334 VAL A N 1
ATOM 2584 C CA . VAL A 1 334 ? 10.724 -10.145 -14.259 1.00 94.12 334 VAL A CA 1
ATOM 2585 C C . VAL A 1 334 ? 11.358 -9.035 -15.082 1.00 94.12 334 VAL A C 1
ATOM 2587 O O . VAL A 1 334 ? 11.855 -8.053 -14.528 1.00 94.12 334 VAL A O 1
ATOM 2590 N N . SER A 1 335 ? 11.336 -9.171 -16.407 1.00 93.19 335 SER A N 1
ATOM 2591 C CA . SER A 1 335 ? 11.967 -8.220 -17.324 1.00 93.19 335 SER A CA 1
ATOM 2592 C C . SER A 1 335 ? 10.971 -7.695 -18.355 1.00 93.19 335 SER A C 1
ATOM 2594 O O . SER A 1 335 ? 10.392 -8.448 -19.134 1.00 93.19 335 SER A O 1
ATOM 2596 N N . PHE A 1 336 ? 10.843 -6.375 -18.409 1.00 93.94 336 PHE A N 1
ATOM 2597 C CA . PHE A 1 336 ? 9.994 -5.644 -19.351 1.00 93.94 336 PHE A CA 1
ATOM 2598 C C . PHE A 1 336 ? 10.671 -4.327 -19.734 1.00 93.94 336 PHE A C 1
ATOM 2600 O O . PHE A 1 336 ? 11.649 -3.925 -19.108 1.00 93.94 336 PHE A O 1
ATOM 2607 N N . ALA A 1 337 ? 10.151 -3.606 -20.719 1.00 91.06 337 ALA A N 1
ATOM 2608 C CA . ALA A 1 337 ? 10.491 -2.205 -20.920 1.00 91.06 337 ALA A CA 1
ATOM 2609 C C . ALA A 1 337 ? 9.309 -1.298 -20.634 1.00 91.06 337 ALA A C 1
ATOM 2611 O O . ALA A 1 337 ? 8.156 -1.689 -20.788 1.00 91.06 337 ALA A O 1
ATOM 2612 N N . ILE A 1 338 ? 9.636 -0.072 -20.248 1.00 92.25 338 ILE A N 1
ATOM 2613 C CA . ILE A 1 338 ? 8.702 1.037 -20.160 1.00 92.25 338 ILE A CA 1
ATOM 2614 C C . ILE A 1 338 ? 8.977 1.945 -21.351 1.00 92.25 338 ILE A C 1
ATOM 2616 O O . ILE A 1 338 ? 10.096 2.436 -21.522 1.00 92.25 338 ILE A O 1
ATOM 2620 N N . GLU A 1 339 ? 7.950 2.169 -22.157 1.00 90.25 339 GLU A N 1
ATOM 2621 C CA . GLU A 1 339 ? 7.978 3.056 -23.311 1.00 90.25 339 GLU A CA 1
ATOM 2622 C C . GLU A 1 339 ? 7.024 4.212 -23.068 1.00 90.25 339 GLU A C 1
ATOM 2624 O O . GLU A 1 339 ? 5.823 4.008 -22.927 1.00 90.25 339 GLU A O 1
ATOM 2629 N N . ARG A 1 340 ? 7.546 5.434 -23.038 1.00 90.31 340 ARG A N 1
ATOM 2630 C CA . ARG A 1 340 ? 6.747 6.652 -22.964 1.00 90.31 340 ARG A CA 1
ATOM 2631 C C . ARG A 1 340 ? 6.902 7.424 -24.260 1.00 90.31 340 ARG A C 1
ATOM 2633 O O . ARG A 1 340 ? 7.984 7.921 -24.559 1.00 90.31 340 ARG A O 1
ATOM 2640 N N . PHE A 1 341 ? 5.831 7.529 -25.029 1.00 86.69 341 PHE A N 1
ATOM 2641 C CA . PHE A 1 341 ? 5.848 8.154 -26.345 1.00 86.69 341 PHE A CA 1
ATOM 2642 C C . PHE A 1 341 ? 4.639 9.053 -26.548 1.00 86.69 341 PHE A C 1
ATOM 2644 O O . PHE A 1 341 ? 3.666 8.990 -25.806 1.00 86.69 341 PHE A O 1
ATOM 2651 N N . ARG A 1 342 ? 4.695 9.915 -27.556 1.00 81.19 342 ARG A N 1
ATOM 2652 C CA . ARG A 1 342 ? 3.550 10.726 -27.967 1.00 81.19 342 ARG A CA 1
ATOM 2653 C C . ARG A 1 342 ? 3.250 10.461 -29.430 1.00 81.19 342 ARG A C 1
ATOM 2655 O O . ARG A 1 342 ? 4.054 10.811 -30.294 1.00 81.19 342 ARG A O 1
ATOM 2662 N N . ALA A 1 343 ? 2.100 9.854 -29.714 1.00 67.25 343 ALA A N 1
ATOM 2663 C CA . ALA A 1 343 ? 1.667 9.675 -31.090 1.00 67.25 343 ALA A CA 1
ATOM 2664 C C . ALA A 1 343 ? 1.324 11.036 -31.720 1.00 67.25 343 ALA A C 1
ATOM 2666 O O . ALA A 1 343 ? 0.833 11.966 -31.071 1.00 67.25 343 ALA A O 1
ATOM 2667 N N . TYR A 1 344 ? 1.630 11.183 -33.007 1.00 53.91 344 TYR A N 1
ATOM 2668 C CA . TYR A 1 344 ? 1.369 12.425 -33.723 1.00 53.91 344 TYR A CA 1
ATOM 2669 C C . TYR A 1 344 ? -0.139 12.611 -33.927 1.00 53.91 344 TYR A C 1
ATOM 2671 O O . TYR A 1 344 ? -0.789 11.764 -34.528 1.00 53.91 344 TYR A O 1
ATOM 2679 N N . GLY A 1 345 ? -0.672 13.742 -33.462 1.00 61.25 345 GLY A N 1
ATOM 2680 C CA . GLY A 1 345 ? -2.106 14.045 -33.516 1.00 61.25 345 GLY A CA 1
ATOM 2681 C C . GLY A 1 345 ? -2.866 13.696 -32.236 1.00 61.25 345 GLY A C 1
ATOM 2682 O O . GLY A 1 345 ? -4.003 14.131 -32.097 1.00 61.25 345 GLY A O 1
ATOM 2683 N N . GLU A 1 346 ? -2.237 13.003 -31.282 1.00 69.88 346 GLU A N 1
ATOM 2684 C CA . GLU A 1 346 ? -2.843 12.710 -29.982 1.00 69.88 346 GLU A CA 1
ATOM 2685 C C . GLU A 1 346 ? -2.546 13.798 -28.935 1.00 69.88 346 GLU A C 1
ATOM 2687 O O . GLU A 1 346 ? -1.466 14.419 -28.876 1.00 69.88 346 GLU A O 1
ATOM 2692 N N . GLU A 1 347 ? -3.540 14.031 -28.079 1.00 72.88 347 GLU A N 1
ATOM 2693 C CA . GLU A 1 347 ? -3.406 14.865 -26.892 1.00 72.88 347 GLU A CA 1
ATOM 2694 C C . GLU A 1 347 ? -2.808 14.045 -25.741 1.00 72.88 347 GLU A C 1
ATOM 2696 O O . GLU A 1 347 ? -3.454 13.175 -25.160 1.00 72.88 347 GLU A O 1
ATOM 2701 N N . GLY A 1 348 ? -1.556 14.349 -25.388 1.00 82.88 348 GLY A N 1
ATOM 2702 C CA . GLY A 1 348 ? -0.875 13.768 -24.229 1.00 82.88 348 GLY A CA 1
ATOM 2703 C C . GLY A 1 348 ? 0.219 12.759 -24.573 1.00 82.88 348 GLY A C 1
ATOM 2704 O O . GLY A 1 348 ? 0.576 12.567 -25.730 1.00 82.88 348 GLY A O 1
ATOM 2705 N N . TRP A 1 349 ? 0.804 12.182 -23.526 1.00 89.12 349 TRP A N 1
ATOM 2706 C CA . TRP A 1 349 ? 1.777 11.095 -23.617 1.00 89.12 349 TRP A CA 1
ATOM 2707 C C . TRP A 1 349 ? 1.074 9.746 -23.444 1.00 89.12 349 TRP A C 1
ATOM 2709 O O . TRP A 1 349 ? 0.014 9.656 -22.832 1.00 89.12 349 TRP A O 1
ATOM 2719 N N . THR A 1 350 ? 1.692 8.690 -23.933 1.00 90.94 350 THR A N 1
ATOM 2720 C CA . THR A 1 350 ? 1.241 7.308 -23.807 1.00 90.94 350 THR A CA 1
ATOM 2721 C C . THR A 1 350 ? 2.368 6.515 -23.177 1.00 90.94 350 THR A C 1
ATOM 2723 O O . THR A 1 350 ? 3.528 6.697 -23.549 1.00 90.94 350 THR A O 1
ATOM 2726 N N . LEU A 1 351 ? 2.042 5.673 -22.201 1.00 94.19 351 LEU A N 1
ATOM 2727 C CA . LEU A 1 351 ? 2.998 4.850 -21.479 1.00 94.19 351 LEU A CA 1
ATOM 2728 C C . LEU A 1 351 ? 2.609 3.381 -21.617 1.00 94.19 351 LEU A C 1
ATOM 2730 O O . LEU A 1 351 ? 1.538 2.981 -21.176 1.00 94.19 351 LEU A O 1
ATOM 2734 N N . ARG A 1 352 ? 3.485 2.586 -22.226 1.00 93.19 352 ARG A N 1
ATOM 2735 C CA . ARG A 1 352 ? 3.288 1.160 -22.490 1.00 93.19 352 ARG A CA 1
ATOM 2736 C C . ARG A 1 352 ? 4.353 0.327 -21.786 1.00 93.19 352 ARG A C 1
ATOM 2738 O O . ARG A 1 352 ? 5.499 0.765 -21.655 1.00 93.19 352 ARG A O 1
ATOM 2745 N N . PHE A 1 353 ? 3.970 -0.877 -21.375 1.00 94.31 353 PHE A N 1
ATOM 2746 C CA . PHE A 1 353 ? 4.884 -1.903 -20.892 1.00 94.31 353 PHE A CA 1
ATOM 2747 C C . PHE A 1 353 ? 4.950 -3.044 -21.909 1.00 94.31 353 PHE A C 1
ATOM 2749 O O . PHE A 1 353 ? 3.914 -3.502 -22.383 1.00 94.31 353 PHE A O 1
ATOM 2756 N N . THR A 1 354 ? 6.160 -3.495 -22.232 1.00 91.19 354 THR A N 1
ATOM 2757 C CA . THR A 1 354 ? 6.401 -4.498 -23.287 1.00 91.19 354 THR A CA 1
ATOM 2758 C C . THR A 1 354 ? 7.352 -5.579 -22.758 1.00 91.19 354 THR A C 1
ATOM 2760 O O . THR A 1 354 ? 8.312 -5.221 -22.066 1.00 91.19 354 THR A O 1
ATOM 2763 N N . PRO A 1 355 ? 7.140 -6.881 -23.033 1.00 88.56 355 PRO A N 1
ATOM 2764 C CA . PRO A 1 355 ? 8.068 -7.933 -22.619 1.00 88.56 355 PRO A CA 1
ATOM 2765 C C . PRO A 1 355 ? 9.492 -7.675 -23.133 1.00 88.56 355 PRO A C 1
ATOM 2767 O O . PRO A 1 355 ? 9.695 -7.314 -24.293 1.00 88.56 355 PRO A O 1
ATOM 2770 N N . SER A 1 356 ? 10.510 -7.909 -22.301 1.00 76.06 356 SER A N 1
ATOM 2771 C CA . SER A 1 356 ? 11.904 -7.679 -22.721 1.00 76.06 356 SER A CA 1
ATOM 2772 C C . SER A 1 356 ? 12.374 -8.629 -23.829 1.00 76.06 356 SER A C 1
ATOM 2774 O O . SER A 1 356 ? 13.229 -8.248 -24.626 1.00 76.06 356 SER A O 1
ATOM 2776 N N . GLU A 1 357 ? 11.828 -9.847 -23.912 1.00 74.81 357 GLU A N 1
ATOM 2777 C CA . GLU A 1 357 ? 12.153 -10.798 -24.987 1.00 74.81 357 GLU A CA 1
ATOM 2778 C C . GLU A 1 357 ? 11.666 -10.327 -26.359 1.00 74.81 357 GLU A C 1
ATOM 2780 O O . GLU A 1 357 ? 12.353 -10.528 -27.360 1.00 74.81 357 GLU A O 1
ATOM 2785 N N . GLU A 1 358 ? 10.498 -9.684 -26.403 1.00 71.00 358 GLU A N 1
ATOM 2786 C CA . GLU A 1 358 ? 9.941 -9.106 -27.627 1.00 71.00 358 GLU A CA 1
ATOM 2787 C C . GLU A 1 358 ? 10.890 -8.028 -28.162 1.00 71.00 358 GLU A C 1
ATOM 2789 O O . GLU A 1 358 ? 11.300 -8.070 -29.319 1.00 71.00 358 GLU A O 1
ATOM 2794 N N . LEU A 1 359 ? 11.407 -7.180 -27.271 1.00 62.81 359 LEU A N 1
ATOM 2795 C CA . LEU A 1 359 ? 12.384 -6.146 -27.614 1.00 62.81 359 LEU A CA 1
ATOM 2796 C C . LEU A 1 359 ? 13.750 -6.692 -28.042 1.00 62.81 359 LEU A C 1
ATOM 2798 O O . LEU A 1 359 ? 14.410 -6.100 -28.897 1.00 62.81 359 LEU A O 1
ATOM 2802 N N . GLN A 1 360 ? 14.203 -7.807 -27.463 1.00 62.41 360 GLN A N 1
ATOM 2803 C CA . GLN A 1 360 ? 15.448 -8.453 -27.890 1.00 62.41 360 GLN A CA 1
ATOM 2804 C C . GLN A 1 360 ? 15.308 -9.084 -29.280 1.00 62.41 360 GLN A C 1
ATOM 2806 O O . GLN A 1 360 ? 16.223 -8.948 -30.095 1.00 62.41 360 GLN A O 1
ATOM 2811 N N . ARG A 1 361 ? 14.164 -9.718 -29.582 1.00 60.22 361 ARG A N 1
ATOM 2812 C CA . ARG A 1 361 ? 13.864 -10.204 -30.940 1.00 60.22 361 ARG A CA 1
ATOM 2813 C C . ARG A 1 361 ? 13.791 -9.046 -31.931 1.00 60.22 361 ARG A C 1
ATOM 2815 O O . ARG A 1 361 ? 14.386 -9.129 -32.996 1.00 60.22 361 ARG A O 1
ATOM 2822 N N . GLU A 1 362 ? 13.164 -7.938 -31.555 1.00 60.41 362 GLU A N 1
ATOM 2823 C CA . GLU A 1 362 ? 13.084 -6.724 -32.376 1.00 60.41 362 GLU A CA 1
ATOM 2824 C C . GLU A 1 362 ? 14.457 -6.124 -32.714 1.00 60.41 362 GLU A C 1
ATOM 2826 O O . GLU A 1 362 ? 14.727 -5.791 -33.871 1.00 60.41 362 GLU A O 1
ATOM 2831 N N . GLN A 1 363 ? 15.355 -6.025 -31.726 1.00 56.34 363 GLN A N 1
ATOM 2832 C CA . GLN A 1 363 ? 16.728 -5.550 -31.935 1.00 56.34 363 GLN A CA 1
ATOM 2833 C C . GLN A 1 363 ? 17.546 -6.521 -32.801 1.00 56.34 363 GLN A C 1
ATOM 2835 O O . GLN A 1 363 ? 18.307 -6.073 -33.657 1.00 56.34 363 GLN A O 1
ATOM 2840 N N . GLY A 1 364 ? 17.369 -7.834 -32.616 1.00 53.38 364 GLY A N 1
ATOM 2841 C CA . GLY A 1 364 ? 18.046 -8.869 -33.404 1.00 53.38 364 GLY A CA 1
ATOM 2842 C C . GLY A 1 364 ? 17.545 -8.987 -34.848 1.00 53.38 364 GLY A C 1
ATOM 2843 O O . GLY A 1 364 ? 18.329 -9.280 -35.747 1.00 53.38 364 GLY A O 1
ATOM 2844 N N . GLU A 1 365 ? 16.261 -8.717 -35.090 1.00 48.88 365 GLU A N 1
ATOM 2845 C CA . GLU A 1 365 ? 15.645 -8.742 -36.424 1.00 48.88 365 GLU A CA 1
ATOM 2846 C C . GLU A 1 365 ? 15.743 -7.397 -37.168 1.00 48.88 365 GLU A C 1
ATOM 2848 O O . GLU A 1 365 ? 15.294 -7.291 -38.311 1.00 48.88 365 GLU A O 1
ATOM 2853 N N . GLY A 1 366 ? 16.288 -6.347 -36.540 1.00 47.34 366 GLY A N 1
ATOM 2854 C CA . GLY A 1 366 ? 16.302 -4.990 -37.102 1.00 47.34 366 GLY A CA 1
ATOM 2855 C C . GLY A 1 366 ? 14.900 -4.401 -37.317 1.00 47.34 366 GLY A C 1
ATOM 2856 O O . GLY A 1 366 ? 14.734 -3.431 -38.060 1.00 47.34 366 GLY A O 1
ATOM 2857 N N . ARG A 1 367 ? 13.874 -4.987 -36.690 1.00 41.19 367 ARG A N 1
ATOM 2858 C CA . ARG A 1 367 ? 12.471 -4.589 -36.810 1.00 41.19 367 ARG A CA 1
ATOM 2859 C C . ARG A 1 367 ? 12.083 -3.763 -35.599 1.00 41.19 367 ARG A C 1
ATOM 2861 O O . ARG A 1 367 ? 12.055 -4.261 -34.487 1.00 41.19 367 ARG A O 1
ATOM 2868 N N . SER A 1 368 ? 11.739 -2.498 -35.815 1.00 43.66 368 SER A N 1
ATOM 2869 C CA . SER A 1 368 ? 11.175 -1.657 -34.762 1.00 43.66 368 SER A CA 1
ATOM 2870 C C . SER A 1 368 ? 9.652 -1.801 -34.738 1.00 43.66 368 SER A C 1
ATOM 2872 O O . SER A 1 368 ? 8.974 -1.205 -35.584 1.00 43.66 368 SER A O 1
ATOM 2874 N N . VAL A 1 369 ? 9.090 -2.563 -33.801 1.00 38.44 369 VAL A N 1
ATOM 2875 C CA . VAL A 1 369 ? 7.632 -2.602 -33.635 1.00 38.44 369 VAL A CA 1
ATOM 2876 C C . VAL A 1 369 ? 7.211 -1.330 -32.899 1.00 38.44 369 VAL A C 1
ATOM 2878 O O . VAL A 1 369 ? 7.693 -1.012 -31.815 1.00 38.44 369 VAL A O 1
ATOM 2881 N N . GLY A 1 370 ? 6.335 -0.541 -33.522 1.00 42.44 370 GLY A N 1
ATOM 2882 C CA . GLY A 1 370 ? 5.727 0.623 -32.875 1.00 42.44 370 GLY A CA 1
ATOM 2883 C C . GLY A 1 370 ? 6.578 1.894 -32.812 1.00 42.44 370 GLY A C 1
ATOM 2884 O O . GLY A 1 370 ? 6.279 2.765 -31.998 1.00 42.44 370 GLY A O 1
ATOM 2885 N N . ARG A 1 371 ? 7.580 2.084 -33.690 1.00 46.44 371 ARG A N 1
ATOM 2886 C CA . ARG A 1 371 ? 7.988 3.467 -34.015 1.00 46.44 371 ARG A CA 1
ATOM 2887 C C . ARG A 1 371 ? 6.712 4.208 -34.441 1.00 46.44 371 ARG A C 1
ATOM 2889 O O . ARG A 1 371 ? 6.002 3.678 -35.297 1.00 46.44 371 ARG A O 1
ATOM 2896 N N . PRO A 1 372 ? 6.419 5.427 -33.952 1.00 44.03 372 PRO A N 1
ATOM 2897 C CA . PRO A 1 372 ? 5.633 6.356 -34.738 1.00 44.03 372 PRO A CA 1
ATOM 2898 C C . PRO A 1 372 ? 6.435 6.516 -36.029 1.00 44.03 372 PRO A C 1
ATOM 2900 O O . PRO A 1 372 ? 7.458 7.205 -36.062 1.00 44.03 372 PRO A O 1
ATOM 2903 N N . THR A 1 373 ? 6.024 5.776 -37.057 1.00 49.50 373 THR A N 1
ATOM 2904 C CA . THR A 1 373 ? 6.678 5.638 -38.367 1.00 49.50 373 THR A CA 1
ATOM 2905 C C . THR A 1 373 ? 7.116 7.001 -38.897 1.00 49.50 373 THR A C 1
ATOM 2907 O O . THR A 1 373 ? 8.236 7.176 -39.356 1.00 49.50 373 THR A O 1
ATOM 2910 N N . VAL A 1 374 ? 6.306 8.009 -38.597 1.00 53.66 374 VAL A N 1
ATOM 2911 C CA . VAL A 1 374 ? 6.461 9.439 -38.844 1.00 53.66 374 VAL A CA 1
ATOM 2912 C C . VAL A 1 374 ? 7.801 10.078 -38.429 1.00 53.66 374 VAL A C 1
ATOM 2914 O O . VAL A 1 374 ? 8.330 10.874 -39.212 1.00 53.66 374 VAL A O 1
ATOM 2917 N N . PHE A 1 375 ? 8.360 9.810 -37.238 1.00 62.91 375 PHE A N 1
ATOM 2918 C CA . PHE A 1 375 ? 9.618 10.463 -36.821 1.00 62.91 375 PHE A CA 1
ATOM 2919 C C . PHE A 1 375 ? 10.833 9.786 -37.451 1.00 62.91 375 PHE A C 1
ATOM 2921 O O . PHE A 1 375 ? 11.699 10.469 -37.987 1.00 62.91 375 PHE A O 1
ATOM 2928 N N . GLY A 1 376 ? 10.863 8.450 -37.447 1.00 62.47 376 GLY A N 1
ATOM 2929 C CA . GLY A 1 376 ? 11.919 7.680 -38.108 1.00 62.47 376 GLY A CA 1
ATOM 2930 C C . GLY A 1 376 ? 11.982 7.977 -39.606 1.00 62.47 376 GLY A C 1
ATOM 2931 O O . GLY A 1 376 ? 13.059 8.200 -40.143 1.00 62.47 376 GLY A O 1
ATOM 2932 N N . GLU A 1 377 ? 10.824 8.094 -40.252 1.00 69.25 377 GLU A N 1
ATOM 2933 C CA . GLU A 1 377 ? 10.681 8.561 -41.631 1.00 69.25 377 GLU A CA 1
ATOM 2934 C C . GLU A 1 377 ? 11.224 9.980 -41.828 1.00 69.25 377 GLU A C 1
ATOM 2936 O O . GLU A 1 377 ? 11.976 10.233 -42.766 1.00 69.25 377 GLU A O 1
ATOM 2941 N N . THR A 1 378 ? 10.883 10.915 -40.934 1.00 76.06 378 THR A N 1
ATOM 2942 C CA . THR A 1 378 ? 11.340 12.310 -41.035 1.00 76.06 378 THR A CA 1
ATOM 2943 C C . THR A 1 378 ? 12.842 12.437 -40.792 1.00 76.06 378 THR A C 1
ATOM 2945 O O . THR A 1 378 ? 13.507 13.164 -41.524 1.00 76.06 378 THR A O 1
ATOM 2948 N N . LEU A 1 379 ? 13.391 11.705 -39.820 1.00 75.75 379 LEU A N 1
ATOM 2949 C CA . LEU A 1 379 ? 14.822 11.644 -39.536 1.00 75.75 379 LEU A CA 1
ATOM 2950 C C . LEU A 1 379 ? 15.590 10.984 -40.684 1.00 75.75 379 LEU A C 1
ATOM 2952 O O . LEU A 1 379 ? 16.607 11.526 -41.100 1.00 75.75 379 LEU A O 1
ATOM 2956 N N . ALA A 1 380 ? 15.097 9.871 -41.232 1.00 72.88 380 ALA A N 1
ATOM 2957 C CA . ALA A 1 380 ? 15.718 9.193 -42.368 1.00 72.88 380 ALA A CA 1
ATOM 2958 C C . ALA A 1 380 ? 15.689 10.072 -43.628 1.00 72.88 380 ALA A C 1
ATOM 2960 O O . ALA A 1 380 ? 16.710 10.242 -44.292 1.00 72.88 380 ALA A O 1
ATOM 2961 N N . ALA A 1 381 ? 14.551 10.711 -43.918 1.00 80.12 381 ALA A N 1
ATOM 2962 C CA . ALA A 1 381 ? 14.430 11.670 -45.011 1.00 80.12 381 ALA A CA 1
ATOM 2963 C C . ALA A 1 381 ? 15.356 12.878 -44.805 1.00 80.12 381 ALA A C 1
ATOM 2965 O O . ALA A 1 381 ? 16.012 13.332 -45.743 1.00 80.12 381 ALA A O 1
ATOM 2966 N N . TRP A 1 382 ? 15.463 13.377 -43.570 1.00 82.62 382 TRP A N 1
ATOM 2967 C CA . TRP A 1 382 ? 16.410 14.424 -43.212 1.00 82.62 382 TRP A CA 1
ATOM 2968 C C . TRP A 1 382 ? 17.852 13.939 -43.422 1.00 82.62 382 TRP A C 1
ATOM 2970 O O . TRP A 1 382 ? 18.611 14.597 -44.124 1.00 82.62 382 TRP A O 1
ATOM 2980 N N . GLN A 1 383 ? 18.269 12.788 -42.908 1.00 79.19 383 GLN A N 1
ATOM 2981 C CA . GLN A 1 383 ? 19.618 12.248 -43.132 1.00 79.19 383 GLN A CA 1
ATOM 2982 C C . GLN A 1 383 ? 19.929 12.049 -44.627 1.00 79.19 383 GLN A C 1
ATOM 2984 O O . GLN A 1 383 ? 21.045 12.331 -45.052 1.00 79.19 383 GLN A O 1
ATOM 2989 N N . ALA A 1 384 ? 18.923 11.707 -45.437 1.00 79.75 384 ALA A N 1
ATOM 2990 C CA . ALA A 1 384 ? 19.005 11.626 -46.898 1.00 79.75 384 ALA A CA 1
ATOM 2991 C C . ALA A 1 384 ? 18.985 12.991 -47.630 1.00 79.75 384 ALA A C 1
ATOM 2993 O O . ALA A 1 384 ? 19.000 13.036 -48.858 1.00 79.75 384 ALA A O 1
ATOM 2994 N N . GLY A 1 385 ? 18.960 14.115 -46.905 1.00 85.38 385 GLY A N 1
ATOM 2995 C CA . GLY A 1 385 ? 19.091 15.467 -47.458 1.00 85.38 385 GLY A CA 1
ATOM 2996 C C . GLY A 1 385 ? 17.786 16.253 -47.628 1.00 85.38 385 GLY A C 1
ATOM 2997 O O . GLY A 1 385 ? 17.829 17.395 -48.090 1.00 85.38 385 GLY A O 1
ATOM 2998 N N . ALA A 1 386 ? 16.630 15.719 -47.219 1.00 88.75 386 ALA A N 1
ATOM 2999 C CA . ALA A 1 386 ? 15.356 16.439 -47.268 1.00 88.75 386 ALA A CA 1
ATOM 3000 C C . ALA A 1 386 ? 15.289 17.521 -46.172 1.00 88.75 386 ALA A C 1
ATOM 3002 O O . ALA A 1 386 ? 14.782 17.313 -45.070 1.00 88.75 386 ALA A O 1
ATOM 3003 N N . ARG A 1 387 ? 15.839 18.704 -46.470 1.00 87.69 387 ARG A N 1
ATOM 3004 C CA . ARG A 1 387 ? 15.957 19.845 -45.544 1.00 87.69 387 ARG A CA 1
ATOM 3005 C C . ARG A 1 387 ? 14.798 20.833 -45.647 1.00 87.69 387 ARG A C 1
ATOM 3007 O O . ARG A 1 387 ? 14.700 21.707 -44.788 1.00 87.69 387 ARG A O 1
ATOM 3014 N N . ALA A 1 388 ? 13.945 20.733 -46.665 1.00 92.94 388 ALA A N 1
ATOM 3015 C CA . ALA A 1 388 ? 12.817 21.634 -46.902 1.00 92.94 388 ALA A CA 1
ATOM 3016 C C . ALA A 1 388 ? 11.463 20.897 -46.879 1.00 92.94 388 ALA A C 1
ATOM 3018 O O . ALA A 1 388 ? 11.403 19.729 -47.262 1.00 92.94 388 ALA A O 1
ATOM 3019 N N . PRO A 1 389 ? 10.346 21.575 -46.534 1.00 90.44 389 PRO A N 1
ATOM 3020 C CA . PRO A 1 389 ? 9.021 20.949 -46.487 1.00 90.44 389 PRO A CA 1
ATOM 3021 C C . PRO A 1 389 ? 8.600 20.277 -47.797 1.00 90.44 389 PRO A C 1
ATOM 3023 O O . PRO A 1 389 ? 7.976 19.226 -47.764 1.00 90.44 389 PRO A O 1
ATOM 3026 N N . LYS A 1 390 ? 8.965 20.850 -48.953 1.00 92.38 390 LYS A N 1
ATOM 3027 C CA . LYS A 1 390 ? 8.685 20.252 -50.267 1.00 92.38 390 LYS A CA 1
ATOM 3028 C C . LYS A 1 390 ? 9.422 18.924 -50.464 1.00 92.38 390 LYS A C 1
ATOM 3030 O O . LYS A 1 390 ? 8.804 17.963 -50.892 1.00 92.38 390 LYS A O 1
ATOM 3035 N N . GLN A 1 391 ? 10.705 18.877 -50.111 1.00 88.50 391 GLN A N 1
ATOM 3036 C CA . GLN A 1 391 ? 11.532 17.671 -50.225 1.00 88.50 391 GLN A CA 1
ATOM 3037 C C . GLN A 1 391 ? 11.040 16.587 -49.267 1.00 88.50 391 GLN A C 1
ATOM 3039 O O . GLN A 1 391 ? 10.931 15.428 -49.637 1.00 88.50 391 GLN A O 1
ATOM 3044 N N . LEU A 1 392 ? 10.691 16.973 -48.039 1.00 84.81 392 LEU A N 1
ATOM 3045 C CA . LEU A 1 392 ? 10.167 16.040 -47.051 1.00 84.81 392 LEU A CA 1
ATOM 3046 C C . LEU A 1 392 ? 8.782 15.504 -47.450 1.00 84.81 392 LEU A C 1
ATOM 3048 O O . LEU A 1 392 ? 8.511 14.322 -47.274 1.00 84.81 392 LEU A O 1
ATOM 3052 N N . ALA A 1 393 ? 7.920 16.355 -48.014 1.00 82.94 393 ALA A N 1
ATOM 3053 C CA . ALA A 1 393 ? 6.620 15.955 -48.551 1.00 82.94 393 ALA A CA 1
ATOM 3054 C C . ALA A 1 393 ? 6.749 14.926 -49.678 1.00 82.94 393 ALA A C 1
ATOM 3056 O O . ALA A 1 393 ? 5.992 13.963 -49.714 1.00 82.94 393 ALA A O 1
ATOM 3057 N N . GLU A 1 394 ? 7.726 15.125 -50.562 1.00 85.50 394 GLU A N 1
ATOM 3058 C CA . GLU A 1 394 ? 8.024 14.236 -51.682 1.00 85.50 394 GLU A CA 1
ATOM 3059 C C . GLU A 1 394 ? 8.576 12.887 -51.206 1.00 85.50 394 GLU A C 1
ATOM 3061 O O . GLU A 1 394 ? 8.041 11.847 -51.576 1.00 85.50 394 GLU A O 1
ATOM 3066 N N . VAL A 1 395 ? 9.569 12.895 -50.309 1.00 84.88 395 VAL A N 1
ATOM 3067 C CA . VAL A 1 395 ? 10.177 11.664 -49.771 1.00 84.88 395 VAL A CA 1
ATOM 3068 C C . VAL A 1 395 ? 9.175 10.839 -48.962 1.00 84.88 395 VAL A C 1
ATOM 3070 O O . VAL A 1 395 ? 9.198 9.614 -49.025 1.00 84.88 395 VAL A O 1
ATOM 3073 N N . LEU A 1 396 ? 8.282 11.495 -48.217 1.00 79.19 396 LEU A N 1
ATOM 3074 C CA . LEU A 1 396 ? 7.327 10.817 -47.335 1.00 79.19 396 LEU A CA 1
ATOM 3075 C C . LEU A 1 396 ? 5.934 10.636 -47.941 1.00 79.19 396 LEU A C 1
ATOM 3077 O O . LEU A 1 396 ? 5.058 10.096 -47.274 1.00 79.19 396 LEU A O 1
ATOM 3081 N N . SER A 1 397 ? 5.709 11.085 -49.179 1.00 83.25 397 SER A N 1
ATOM 3082 C CA . SER A 1 397 ? 4.389 11.057 -49.829 1.00 83.25 397 SER A CA 1
ATOM 3083 C C . SER A 1 397 ? 3.272 11.679 -48.970 1.00 83.25 397 SER A C 1
ATOM 3085 O O . SER A 1 397 ? 2.160 11.162 -48.883 1.00 83.25 397 SER A O 1
ATOM 3087 N N . ILE A 1 398 ? 3.567 12.809 -48.321 1.00 77.38 398 ILE A N 1
ATOM 3088 C CA . ILE A 1 398 ? 2.630 13.555 -47.461 1.00 77.38 398 ILE A CA 1
ATOM 3089 C C . ILE A 1 398 ? 2.367 14.960 -48.009 1.00 77.38 398 ILE A C 1
ATOM 3091 O O . ILE A 1 398 ? 3.098 15.471 -48.853 1.00 77.38 398 ILE A O 1
ATOM 3095 N N . SER A 1 399 ? 1.341 15.640 -47.488 1.00 82.50 399 SER A N 1
ATOM 3096 C CA . SER A 1 399 ? 1.083 17.036 -47.862 1.00 82.50 399 SER A CA 1
ATOM 3097 C C . SER A 1 399 ? 2.236 17.964 -47.437 1.00 82.50 399 SER A C 1
ATOM 3099 O O . SER A 1 399 ? 2.853 17.773 -46.385 1.00 82.50 399 SER A O 1
ATOM 3101 N N . GLN A 1 400 ? 2.493 19.035 -48.201 1.00 81.00 400 GLN A N 1
ATOM 3102 C CA . GLN A 1 400 ? 3.494 20.046 -47.824 1.00 81.00 400 GLN A CA 1
ATOM 3103 C C . GLN A 1 400 ? 3.185 20.733 -46.488 1.00 81.00 400 GLN A C 1
ATOM 3105 O O . GLN A 1 400 ? 4.113 21.111 -45.774 1.00 81.00 400 GLN A O 1
ATOM 3110 N N . ALA A 1 401 ? 1.906 20.884 -46.128 1.00 71.88 401 ALA A N 1
ATOM 3111 C CA . ALA A 1 401 ? 1.507 21.444 -44.839 1.00 71.88 401 ALA A CA 1
ATOM 3112 C C . ALA A 1 401 ? 1.929 20.523 -43.681 1.00 71.88 401 ALA A C 1
ATOM 3114 O O . ALA A 1 401 ? 2.559 20.978 -42.724 1.00 71.88 401 ALA A O 1
ATOM 3115 N N . THR A 1 402 ? 1.676 19.217 -43.817 1.00 64.75 402 THR A N 1
ATOM 3116 C CA . THR A 1 402 ? 2.114 18.188 -42.863 1.00 64.75 402 THR A CA 1
ATOM 3117 C C . THR A 1 402 ? 3.639 18.123 -42.788 1.00 64.75 402 THR A C 1
ATOM 3119 O O . THR A 1 402 ? 4.202 18.133 -41.696 1.00 64.75 402 THR A O 1
ATOM 3122 N N . ALA A 1 403 ? 4.329 18.136 -43.932 1.00 76.69 403 ALA A N 1
ATOM 3123 C CA . ALA A 1 403 ? 5.788 18.143 -43.982 1.00 76.69 403 ALA A CA 1
ATOM 3124 C C . ALA A 1 403 ? 6.388 19.393 -43.323 1.00 76.69 403 ALA A C 1
ATOM 3126 O O . ALA A 1 403 ? 7.378 19.298 -42.604 1.00 76.69 403 ALA A O 1
ATOM 3127 N N . ARG A 1 404 ? 5.774 20.568 -43.503 1.00 82.19 404 ARG A N 1
ATOM 3128 C CA . ARG A 1 404 ? 6.214 21.815 -42.863 1.00 82.19 404 ARG A CA 1
ATOM 3129 C C . ARG A 1 404 ? 6.105 21.739 -41.345 1.00 82.19 404 ARG A C 1
ATOM 3131 O O . ARG A 1 404 ? 7.049 22.126 -40.665 1.00 82.19 404 ARG A O 1
ATOM 3138 N N . GLN A 1 405 ? 4.996 21.215 -40.825 1.00 72.69 405 GLN A N 1
ATOM 3139 C CA . GLN A 1 405 ? 4.823 21.005 -39.386 1.00 72.69 405 GLN A CA 1
ATOM 3140 C C . GLN A 1 405 ? 5.815 19.974 -38.831 1.00 72.69 405 GLN A C 1
ATOM 3142 O O . GLN A 1 405 ? 6.413 20.224 -37.785 1.00 72.69 405 GLN A O 1
ATOM 3147 N N . ARG A 1 406 ? 6.032 18.853 -39.541 1.00 78.88 406 ARG A N 1
ATOM 3148 C CA . ARG A 1 406 ? 7.020 17.826 -39.157 1.00 78.88 406 ARG A CA 1
ATOM 3149 C C . ARG A 1 406 ? 8.427 18.411 -39.092 1.00 78.88 406 ARG A C 1
ATOM 3151 O O . ARG A 1 406 ? 9.099 18.261 -38.083 1.00 78.88 406 ARG A O 1
ATOM 3158 N N . LEU A 1 407 ? 8.841 19.133 -40.130 1.00 82.50 407 LEU A N 1
ATOM 3159 C CA . LEU A 1 407 ? 10.171 19.731 -40.223 1.00 82.50 407 LEU A CA 1
ATOM 3160 C C . LEU A 1 407 ? 10.387 20.860 -39.198 1.00 82.50 407 LEU A C 1
ATOM 3162 O O . LEU A 1 407 ? 11.496 21.025 -38.705 1.00 82.50 407 LEU A O 1
ATOM 3166 N N . HIS A 1 408 ? 9.344 21.635 -38.876 1.00 80.31 408 HIS A N 1
ATOM 3167 C CA . HIS A 1 408 ? 9.399 22.670 -37.838 1.00 80.31 408 HIS A CA 1
ATOM 3168 C C . HIS A 1 408 ? 9.658 22.061 -36.461 1.00 80.31 408 HIS A C 1
ATOM 3170 O O . HIS A 1 408 ? 10.647 22.412 -35.829 1.00 80.31 408 HIS A O 1
ATOM 3176 N N . ARG A 1 409 ? 8.826 21.097 -36.042 1.00 64.38 409 ARG A N 1
ATOM 3177 C CA . ARG A 1 409 ? 9.003 20.406 -34.757 1.00 64.38 409 ARG A CA 1
ATOM 3178 C C . ARG A 1 409 ? 10.324 19.648 -34.697 1.00 64.38 409 ARG A C 1
ATOM 3180 O O . ARG A 1 409 ? 11.051 19.787 -33.730 1.00 64.38 409 ARG A O 1
ATOM 3187 N N . PHE A 1 410 ? 10.686 18.951 -35.776 1.00 77.25 410 PHE A N 1
ATOM 3188 C CA . PHE A 1 410 ? 11.973 18.263 -35.890 1.00 77.25 410 PHE A CA 1
ATOM 3189 C C . PHE A 1 410 ? 13.163 19.204 -35.630 1.00 77.25 410 PHE A C 1
ATOM 3191 O O . PHE A 1 410 ? 14.105 18.828 -34.943 1.00 77.25 410 PHE A O 1
ATOM 3198 N N . ARG A 1 411 ? 13.114 20.445 -36.136 1.00 80.69 411 ARG A N 1
ATOM 3199 C CA . ARG A 1 411 ? 14.149 21.463 -35.887 1.00 80.69 411 ARG A CA 1
ATOM 3200 C C . ARG A 1 411 ? 14.092 22.045 -34.474 1.00 80.69 411 ARG A C 1
ATOM 3202 O O . ARG A 1 411 ? 15.141 22.252 -33.880 1.00 80.69 411 ARG A O 1
ATOM 3209 N N . GLU A 1 412 ? 12.899 22.318 -33.944 1.00 70.62 412 GLU A N 1
ATOM 3210 C CA . GLU A 1 412 ? 12.735 22.771 -32.553 1.00 70.62 412 GLU A CA 1
ATOM 3211 C C . GLU A 1 412 ? 13.282 21.745 -31.557 1.00 70.62 412 GLU A C 1
ATOM 3213 O O . GLU A 1 412 ? 13.897 22.125 -30.565 1.00 70.62 412 GLU A O 1
ATOM 3218 N N . ASP A 1 413 ? 13.085 20.460 -31.840 1.00 60.28 413 ASP A N 1
ATOM 3219 C CA . ASP A 1 413 ? 13.531 19.362 -30.989 1.00 60.28 413 ASP A CA 1
ATOM 3220 C C . ASP A 1 413 ? 15.040 19.093 -31.142 1.00 60.28 413 ASP A C 1
ATOM 3222 O O . ASP A 1 413 ? 15.706 18.861 -30.135 1.00 60.28 413 ASP A O 1
ATOM 3226 N N . LEU A 1 414 ? 15.614 19.223 -32.352 1.00 65.12 414 LEU A N 1
ATOM 3227 C CA . LEU A 1 414 ? 17.076 19.212 -32.554 1.00 65.12 414 LEU A CA 1
ATOM 3228 C C . LEU A 1 414 ? 17.771 20.310 -31.740 1.00 65.12 414 LEU A C 1
ATOM 3230 O O . LEU A 1 414 ? 18.751 20.045 -31.054 1.00 65.12 414 LEU A O 1
ATOM 3234 N N . ASN A 1 415 ? 17.222 21.525 -31.771 1.00 63.62 415 ASN A N 1
ATOM 3235 C CA . ASN A 1 415 ? 17.802 22.664 -31.062 1.00 63.62 415 ASN A CA 1
ATOM 3236 C C . ASN A 1 415 ? 17.706 22.535 -29.529 1.00 63.62 415 ASN A C 1
ATOM 3238 O O . ASN A 1 415 ? 18.487 23.167 -28.826 1.00 63.62 415 ASN A O 1
ATOM 3242 N N . LYS A 1 416 ? 16.757 21.747 -29.001 1.00 50.19 416 LYS A N 1
ATOM 3243 C CA . LYS A 1 416 ? 16.642 21.456 -27.558 1.00 50.19 416 LYS A CA 1
ATOM 3244 C C . LYS A 1 416 ? 17.589 20.344 -27.106 1.00 50.19 416 LYS A C 1
ATOM 3246 O O . LYS A 1 416 ? 18.090 20.392 -25.992 1.00 50.19 416 LYS A O 1
ATOM 3251 N N . GLY A 1 417 ? 17.858 19.359 -27.965 1.00 42.56 417 GLY A N 1
ATOM 3252 C CA . GLY A 1 417 ? 18.824 18.296 -27.667 1.00 42.56 417 GLY A CA 1
ATOM 3253 C C . GLY A 1 417 ? 20.268 18.800 -27.558 1.00 42.56 417 GLY A C 1
ATOM 3254 O O . GLY A 1 417 ? 21.042 18.248 -26.788 1.00 42.56 417 GLY A O 1
ATOM 3255 N N . GLU A 1 418 ? 20.618 19.867 -28.283 1.00 39.91 418 GLU A N 1
ATOM 3256 C CA . GLU A 1 418 ? 21.941 20.508 -28.208 1.00 39.91 418 GLU A CA 1
ATOM 3257 C C . GLU A 1 418 ? 22.109 21.454 -27.005 1.00 39.91 418 GLU A C 1
ATOM 3259 O O . GLU A 1 418 ? 23.236 21.813 -26.686 1.00 39.91 418 GLU A O 1
ATOM 3264 N N . SER A 1 419 ? 21.027 21.875 -26.334 1.00 33.91 419 SER A N 1
ATOM 3265 C CA . SER A 1 419 ? 21.114 22.727 -25.134 1.00 33.91 419 SER A CA 1
ATOM 3266 C C . SER A 1 419 ? 21.243 21.947 -23.824 1.00 33.91 419 SER A C 1
ATOM 3268 O O . SER A 1 419 ? 21.628 22.530 -22.813 1.00 33.91 419 SER A O 1
ATOM 3270 N N . ASP A 1 420 ? 20.909 20.655 -23.852 1.00 33.50 420 ASP A N 1
ATOM 3271 C CA . ASP A 1 420 ? 20.923 19.753 -22.693 1.00 33.50 420 ASP A CA 1
ATOM 3272 C C . ASP A 1 420 ? 22.140 18.792 -22.695 1.00 33.50 420 ASP A C 1
ATOM 3274 O O . ASP A 1 420 ? 22.259 17.950 -21.801 1.00 33.50 420 ASP A O 1
ATOM 3278 N N . ALA A 1 421 ? 23.041 18.925 -23.679 1.00 34.06 421 ALA A N 1
ATOM 3279 C CA . ALA A 1 421 ? 24.332 18.233 -23.800 1.00 34.06 421 ALA A CA 1
ATOM 3280 C C . ALA A 1 421 ? 25.490 19.219 -23.590 1.00 34.06 421 ALA A C 1
ATOM 3282 O O . ALA A 1 421 ? 26.509 18.805 -22.985 1.00 34.06 421 ALA A O 1
#